Protein AF-A0A3E4VB28-F1 (afdb_monomer_lite)

pLDDT: mean 82.35, std 15.46, range [29.16, 97.69]

InterPro domains:
  IPR002052 DNA methylase, N-6 adenine-specific, conserved site [PS00092] (55-61)
  IPR027417 P-loop containing nucleoside triphosphate hydrolase [SSF52540] (322-410)
  IPR029063 S-adenosyl-L-methionine-dependent methyltransferase superfamily [G3DSA:3.40.50.150] (6-257)
  IPR029063 S-adenosyl-L-methionine-dependent methyltransferase superfamily [SSF53335] (7-196)

Foldseek 3Di:
DDPDDPCVPDPDLLLAAEEDQDPVVQVVCCVVRVNHRYDYDDLVPDDDPAADLEAEDAFDADDFDDPPVDTDGSQLVVVVSNLVRHQAQGKYKYKYALPVVQDCPVCVVSLVVCLVFWAWQAKAWDAQCPCVVVVRRGGIIMITMITTHDPQFDHHGDDSDHDYDDDPVCSCVPGVVVSVVSCVVCVVVSVVVRVVVVVVVVVVVVLVVLLVVLLVLQCPQPQRVVCSVVLVVLVVCLVPDDDDPPDDPVRCVVPHDDSVNSSVVSVVSNVCSPQDADQDWDWDDDLFAIWTDHRHPPDDIGGPDGLVVCLVVVDDDPPCNVVSVVVVVLVVLQPDDLVPDDFDVVLLVLLVPDWDADPVPRDIDHDDPVLSSVLRSQLSHPDDFDDDFPPNCSVVSLVSSVVVCVVPPQFDDKDWDWDFDWDDDPNDTDRGDTRIDIDTDHDPPD

Sequence (446 aa):
MVKEIFFNYLPTESNIYGTEIDMKAVKIAQYLYPKANLQYGDIRQYSPVLSGDIVFGNPPFHLEWGTKEAPVSSQMYYCKKAYQVLKNGGLLVLLVSESFLSDDFSNKGDIEEINHMFNLIVQFSLPADAFKEYGVTSFRTKAMILQKKSQYVTERPYTTELEVLKRPQEIYQTYVLPVLQERRKNAANIYFECQNTDLEAKQKQVFQEKTVKLLFDIKRNRNIAHKAGLAEAILQKYLKQTKPEELSWQEWEKIKIQPEDVLRKLKGILSSANKTYRNEIRIVKTTYGFKEKDYRENGTDMNLGSINSFVLSKREVPGFEQFLKKKRREFALQETSFEKMKQDDKIAEYLENWHVTSQMTGEVKYLNAVQKKEVNKLLQKRYAALQFSMGTGKSLCTLAMAQYRMKYNPVRNISLSAQPWQSIIHGKKYWKTIRLIFTVFGRGRT

Radius of gyration: 41.0 Å; chains: 1; bounding box: 76×69×117 Å

Organism: Mediterraneibacter gnavus (NCBI:txid33038)

Structure (mmCIF, N/CA/C/O backbone):
data_AF-A0A3E4VB28-F1
#
_entry.id   AF-A0A3E4VB28-F1
#
loop_
_atom_site.group_PDB
_atom_site.id
_atom_site.type_symbol
_atom_site.label_atom_id
_atom_site.label_alt_id
_atom_site.label_comp_id
_atom_site.label_asym_id
_atom_site.label_entity_id
_atom_site.label_seq_id
_atom_site.pdbx_PDB_ins_code
_atom_site.Cartn_x
_atom_site.Cartn_y
_atom_site.Cartn_z
_atom_site.occupancy
_atom_site.B_iso_or_equiv
_atom_site.auth_seq_id
_atom_site.auth_comp_id
_atom_site.auth_asym_id
_atom_site.auth_atom_id
_atom_site.pdbx_PDB_model_num
ATOM 1 N N . MET A 1 1 ? 16.477 -8.307 -53.444 1.00 29.16 1 MET A N 1
ATOM 2 C CA . MET A 1 1 ? 17.729 -8.593 -52.714 1.00 29.16 1 MET A CA 1
ATOM 3 C C . MET A 1 1 ? 17.462 -8.235 -51.262 1.00 29.16 1 MET A C 1
ATOM 5 O O . MET A 1 1 ? 17.161 -7.080 -50.993 1.00 29.16 1 MET A O 1
ATOM 9 N N . VAL A 1 2 ? 17.360 -9.238 -50.389 1.00 34.41 2 VAL A N 1
ATOM 10 C CA . VAL A 1 2 ? 16.896 -9.097 -48.998 1.00 34.41 2 VAL A CA 1
ATOM 11 C C . VAL A 1 2 ? 17.967 -8.329 -48.220 1.00 34.41 2 VAL A C 1
ATOM 13 O O . VAL A 1 2 ? 18.994 -8.905 -47.879 1.00 34.41 2 VAL A O 1
ATOM 16 N N . LYS A 1 3 ? 17.780 -7.016 -48.032 1.00 35.72 3 LYS A N 1
ATOM 17 C CA . LYS A 1 3 ? 18.715 -6.189 -47.261 1.00 35.72 3 LYS A CA 1
ATOM 18 C C . LYS A 1 3 ? 18.536 -6.484 -45.771 1.00 35.72 3 LYS A C 1
ATOM 20 O O . LYS A 1 3 ? 17.456 -6.314 -45.217 1.00 35.72 3 LYS A O 1
ATOM 25 N N . GLU A 1 4 ? 19.621 -7.003 -45.213 1.00 39.84 4 GLU A N 1
ATOM 26 C CA . GLU A 1 4 ? 19.981 -7.252 -43.818 1.00 39.84 4 GLU A CA 1
ATOM 27 C C . GLU A 1 4 ? 19.095 -6.557 -42.772 1.00 39.84 4 GLU A C 1
ATOM 29 O O . GLU A 1 4 ? 19.242 -5.375 -42.472 1.00 39.84 4 GLU A O 1
ATOM 34 N N . ILE A 1 5 ? 18.194 -7.332 -42.166 1.00 56.22 5 ILE A N 1
ATOM 35 C CA . ILE A 1 5 ? 17.479 -6.933 -40.953 1.00 56.22 5 ILE A CA 1
ATOM 36 C C . ILE A 1 5 ? 18.345 -7.346 -39.759 1.00 56.22 5 ILE A C 1
ATOM 38 O O . ILE A 1 5 ? 18.915 -8.438 -39.742 1.00 56.22 5 ILE A O 1
ATOM 42 N N . PHE A 1 6 ? 18.415 -6.483 -38.743 1.00 60.97 6 PHE A N 1
ATOM 43 C CA . PHE A 1 6 ? 19.141 -6.678 -37.479 1.00 60.97 6 PHE A CA 1
ATOM 44 C C . PHE A 1 6 ? 18.998 -8.093 -36.869 1.00 60.97 6 PHE A C 1
ATOM 46 O O . PHE A 1 6 ? 19.943 -8.636 -36.298 1.00 60.97 6 PHE A O 1
ATOM 53 N N . PHE A 1 7 ? 17.837 -8.727 -37.050 1.00 70.75 7 PHE A N 1
ATOM 54 C CA . PHE A 1 7 ? 17.533 -10.080 -36.585 1.00 70.75 7 PHE A CA 1
ATOM 55 C C . PHE A 1 7 ? 18.452 -11.177 -37.148 1.00 70.75 7 PHE A C 1
ATOM 57 O O . PHE A 1 7 ? 18.636 -12.189 -36.477 1.00 70.75 7 PHE A O 1
ATOM 64 N N . ASN A 1 8 ? 19.100 -10.966 -38.301 1.00 69.81 8 ASN A N 1
ATOM 65 C CA . ASN A 1 8 ? 20.073 -11.911 -38.871 1.00 69.81 8 ASN A CA 1
ATOM 66 C C . ASN A 1 8 ? 21.309 -12.130 -37.989 1.00 69.81 8 ASN A C 1
ATOM 68 O O . ASN A 1 8 ? 21.985 -13.146 -38.119 1.00 69.81 8 ASN A O 1
ATOM 72 N N . TYR A 1 9 ? 21.610 -11.183 -37.101 1.00 74.31 9 TYR A N 1
ATOM 73 C CA . TYR A 1 9 ? 22.778 -11.238 -36.223 1.00 74.31 9 TYR A CA 1
ATOM 74 C C . TYR A 1 9 ? 22.435 -11.731 -34.812 1.00 74.31 9 TYR A C 1
ATOM 76 O O . TYR A 1 9 ? 23.313 -11.789 -33.949 1.00 74.31 9 TYR A O 1
ATOM 84 N N . LEU A 1 10 ? 21.171 -12.091 -34.553 1.00 76.50 10 LEU A N 1
ATOM 85 C CA . LEU A 1 10 ? 20.743 -12.616 -33.261 1.00 76.50 10 LEU A CA 1
ATOM 86 C C . LEU A 1 10 ? 20.887 -14.148 -33.220 1.00 76.50 10 LEU A C 1
ATOM 88 O O . LEU A 1 10 ? 20.445 -14.839 -34.134 1.00 76.50 10 LEU A O 1
ATOM 92 N N . PRO A 1 11 ? 21.468 -14.713 -32.145 1.00 72.31 11 PRO A N 1
ATOM 93 C CA . PRO A 1 11 ? 21.868 -16.121 -32.104 1.00 72.31 11 PRO A CA 1
ATOM 94 C C . PRO A 1 11 ? 20.697 -17.105 -32.012 1.00 72.31 11 PRO A C 1
ATOM 96 O O . PRO A 1 11 ? 20.865 -18.293 -32.276 1.00 72.31 11 PRO A O 1
ATOM 99 N N . THR A 1 12 ? 19.518 -16.668 -31.564 1.00 85.44 12 THR A N 1
ATOM 100 C CA . THR A 1 12 ? 18.360 -17.552 -31.384 1.00 85.44 12 THR A CA 1
ATOM 101 C C . THR A 1 12 ? 17.071 -16.802 -31.670 1.00 85.44 12 THR A C 1
ATOM 103 O O . THR A 1 12 ? 16.655 -15.944 -30.895 1.00 85.44 12 THR A O 1
ATOM 106 N N . GLU A 1 13 ? 16.421 -17.173 -32.767 1.00 85.38 13 GLU A N 1
ATOM 107 C CA . GLU A 1 13 ? 15.218 -16.516 -33.277 1.00 85.38 13 GLU A CA 1
ATOM 108 C C . GLU A 1 13 ? 14.036 -16.556 -32.292 1.00 85.38 13 GLU A C 1
ATOM 110 O O . GLU A 1 13 ? 13.348 -15.558 -32.104 1.00 85.38 13 GLU A O 1
ATOM 115 N N . SER A 1 14 ? 13.847 -17.671 -31.575 1.00 87.06 14 SER A N 1
ATOM 116 C CA . SER A 1 14 ? 12.761 -17.825 -30.592 1.00 87.06 14 SER A CA 1
ATOM 117 C C . SER A 1 14 ? 12.888 -16.924 -29.361 1.00 87.06 14 SER A C 1
ATOM 119 O O . SER A 1 14 ? 11.927 -16.764 -28.612 1.00 87.06 14 SER A O 1
ATOM 121 N N . ASN A 1 15 ? 14.068 -16.339 -29.140 1.00 86.00 15 ASN A N 1
ATOM 122 C CA . ASN A 1 15 ? 14.327 -15.414 -28.036 1.00 86.00 15 ASN A CA 1
ATOM 123 C C . ASN A 1 15 ? 14.146 -13.948 -28.455 1.00 86.00 15 ASN A C 1
ATOM 125 O O . ASN A 1 15 ? 14.436 -13.044 -27.672 1.00 86.00 15 ASN A O 1
ATOM 129 N N . ILE A 1 16 ? 13.683 -13.706 -29.683 1.00 88.00 16 ILE A N 1
ATOM 130 C CA . ILE A 1 16 ? 13.407 -12.374 -30.207 1.00 88.00 16 ILE A CA 1
ATOM 131 C C . ILE A 1 16 ? 11.970 -11.997 -29.853 1.00 88.00 16 ILE A C 1
ATOM 133 O O . ILE A 1 16 ? 11.038 -12.773 -30.069 1.00 88.00 16 ILE A O 1
ATOM 137 N N . TYR A 1 17 ? 11.808 -10.788 -29.323 1.00 89.00 17 TYR A N 1
ATOM 138 C CA . TYR A 1 17 ? 10.529 -10.177 -28.985 1.00 89.00 17 TYR A CA 1
ATOM 139 C C . TYR A 1 17 ? 10.503 -8.770 -29.573 1.00 89.00 17 TYR A C 1
ATOM 141 O O . TYR A 1 17 ? 11.482 -8.034 -29.440 1.00 89.00 17 TYR A O 1
ATOM 149 N N . GLY A 1 18 ? 9.399 -8.380 -30.203 1.00 88.00 18 GLY A N 1
ATOM 150 C CA . GLY A 1 18 ? 9.303 -7.068 -30.836 1.00 88.00 18 GLY A CA 1
ATOM 151 C C . GLY A 1 18 ? 7.872 -6.621 -31.091 1.00 88.00 18 GLY A C 1
ATOM 152 O O . GLY A 1 18 ? 6.955 -7.436 -31.182 1.00 88.00 18 GLY A O 1
ATOM 153 N N . THR A 1 19 ? 7.704 -5.308 -31.225 1.00 88.12 19 THR A N 1
ATOM 154 C CA . THR A 1 19 ? 6.444 -4.661 -31.599 1.00 88.12 19 THR A CA 1
ATOM 155 C C . THR A 1 19 ? 6.701 -3.666 -32.716 1.00 88.12 19 THR A C 1
ATOM 157 O O . THR A 1 19 ? 7.738 -3.004 -32.712 1.00 88.12 19 THR A O 1
ATOM 160 N N . GLU A 1 20 ? 5.767 -3.554 -33.652 1.00 87.25 20 GLU A N 1
ATOM 161 C CA . GLU A 1 20 ? 5.823 -2.586 -34.747 1.00 87.25 20 GLU A CA 1
ATOM 162 C C . GLU A 1 20 ? 4.402 -2.096 -35.071 1.00 87.25 20 GLU A C 1
ATOM 164 O O . GLU A 1 20 ? 3.430 -2.858 -34.994 1.00 87.25 20 GLU A O 1
ATOM 169 N N . ILE A 1 21 ? 4.278 -0.801 -35.375 1.00 85.31 21 ILE A N 1
ATOM 170 C CA . ILE A 1 21 ? 3.005 -0.131 -35.653 1.00 85.31 21 ILE A CA 1
ATOM 171 C C . ILE A 1 21 ? 2.603 -0.258 -37.126 1.00 85.31 21 ILE A C 1
ATOM 173 O O . ILE A 1 21 ? 1.417 -0.179 -37.438 1.00 85.31 21 ILE A O 1
ATOM 177 N N . ASP A 1 22 ? 3.550 -0.487 -38.043 1.00 85.69 22 ASP A N 1
ATOM 178 C CA . ASP A 1 22 ? 3.232 -0.820 -39.433 1.00 85.69 22 ASP A CA 1
ATOM 179 C C . ASP A 1 22 ? 2.938 -2.319 -39.594 1.00 85.69 22 ASP A C 1
ATOM 181 O O . ASP A 1 22 ? 3.821 -3.180 -39.573 1.00 85.69 22 ASP A O 1
ATOM 185 N N . MET A 1 23 ? 1.667 -2.642 -39.846 1.00 87.19 23 MET A N 1
ATOM 186 C CA . MET A 1 23 ? 1.214 -4.011 -40.089 1.00 87.19 23 MET A CA 1
ATOM 187 C C . MET A 1 23 ? 1.945 -4.692 -41.260 1.00 87.19 23 MET A C 1
ATOM 189 O O . MET A 1 23 ? 2.127 -5.911 -41.231 1.00 87.19 23 MET A O 1
ATOM 193 N N . LYS A 1 24 ? 2.355 -3.955 -42.303 1.00 88.06 24 LYS A N 1
ATOM 194 C CA . LYS A 1 24 ? 3.098 -4.543 -43.429 1.00 88.06 24 LYS A CA 1
ATOM 195 C C . LYS A 1 24 ? 4.487 -4.980 -42.983 1.00 88.06 24 LYS A C 1
ATOM 197 O O . LYS A 1 24 ? 4.875 -6.113 -43.268 1.00 88.06 24 LYS A O 1
ATOM 202 N N . ALA A 1 25 ? 5.188 -4.122 -42.245 1.00 86.69 25 ALA A N 1
ATOM 203 C CA . ALA A 1 25 ? 6.490 -4.439 -41.672 1.00 86.69 25 ALA A CA 1
ATOM 204 C C . ALA A 1 25 ? 6.407 -5.649 -40.726 1.00 86.69 25 ALA A C 1
ATOM 206 O O . ALA A 1 25 ? 7.210 -6.571 -40.860 1.00 86.69 25 ALA A O 1
ATOM 207 N N . VAL A 1 26 ? 5.381 -5.716 -39.864 1.00 87.56 26 VAL A N 1
ATOM 208 C CA . VAL A 1 26 ? 5.137 -6.875 -38.982 1.00 87.56 26 VAL A CA 1
ATOM 209 C C . VAL A 1 26 ? 4.972 -8.164 -39.785 1.00 87.56 26 VAL A C 1
ATOM 211 O O . VAL A 1 26 ? 5.632 -9.155 -39.484 1.00 87.56 26 VAL A O 1
ATOM 214 N N . LYS A 1 27 ? 4.129 -8.165 -40.826 1.00 88.44 27 LYS A N 1
ATOM 215 C CA . LYS A 1 27 ? 3.889 -9.361 -41.652 1.00 88.44 27 LYS A CA 1
ATOM 216 C C . LYS A 1 27 ? 5.145 -9.823 -42.387 1.00 88.44 27 LYS A C 1
ATOM 218 O O . LYS A 1 27 ? 5.403 -11.020 -42.450 1.00 88.44 27 LYS A O 1
ATOM 223 N N . ILE A 1 28 ? 5.929 -8.887 -42.924 1.00 89.69 28 ILE A N 1
ATOM 224 C CA . ILE A 1 28 ? 7.208 -9.197 -43.577 1.00 89.69 28 ILE A CA 1
ATOM 225 C C . ILE A 1 28 ? 8.183 -9.791 -42.556 1.00 89.69 28 ILE A C 1
ATOM 227 O O . ILE A 1 28 ? 8.800 -10.817 -42.826 1.00 89.69 28 ILE A O 1
ATOM 231 N N . ALA A 1 29 ? 8.292 -9.191 -41.371 1.00 86.88 29 ALA A N 1
ATOM 232 C CA . ALA A 1 29 ? 9.187 -9.670 -40.328 1.00 86.88 29 ALA A CA 1
ATOM 233 C C . ALA A 1 29 ? 8.769 -11.050 -39.791 1.00 86.88 29 ALA A C 1
ATOM 235 O O . ALA A 1 29 ? 9.625 -11.909 -39.634 1.00 86.88 29 ALA A O 1
ATOM 236 N N . GLN A 1 30 ? 7.473 -11.307 -39.590 1.00 89.50 30 GLN A N 1
ATOM 237 C CA . GLN A 1 30 ? 6.954 -12.629 -39.208 1.00 89.50 30 GLN A CA 1
ATOM 238 C C . GLN A 1 30 ? 7.178 -13.684 -40.299 1.00 89.50 30 GLN A C 1
ATOM 240 O O . GLN A 1 30 ? 7.395 -14.849 -39.988 1.00 89.50 30 GLN A O 1
ATOM 245 N N . TYR A 1 31 ? 7.139 -13.293 -41.576 1.00 89.81 31 TYR A N 1
ATOM 246 C CA . TYR A 1 31 ? 7.454 -14.198 -42.681 1.00 89.81 31 TYR A CA 1
ATOM 247 C C . TYR A 1 31 ? 8.948 -14.553 -42.728 1.00 89.81 31 TYR A C 1
ATOM 249 O O . TYR A 1 31 ? 9.297 -15.710 -42.943 1.00 89.81 31 TYR A O 1
ATOM 257 N N . LEU A 1 32 ? 9.828 -13.567 -42.520 1.00 88.19 32 LEU A N 1
ATOM 258 C CA . LEU A 1 32 ? 11.282 -13.767 -42.519 1.00 88.19 32 LEU A CA 1
ATOM 259 C C . LEU A 1 32 ? 11.784 -14.472 -41.248 1.00 88.19 32 LEU A C 1
ATOM 261 O O . LEU A 1 32 ? 12.752 -15.225 -41.323 1.00 88.19 32 LEU A O 1
ATOM 265 N N . TYR A 1 33 ? 11.120 -14.243 -40.112 1.00 89.25 33 TYR A N 1
ATOM 266 C CA . TYR A 1 33 ? 11.480 -14.766 -38.793 1.00 89.25 33 TYR A CA 1
ATOM 267 C C . TYR A 1 33 ? 10.254 -15.404 -38.108 1.00 89.25 33 TYR A C 1
ATOM 269 O O . TYR A 1 33 ? 9.705 -14.842 -37.153 1.00 89.25 33 TYR A O 1
ATOM 277 N N . PRO A 1 34 ? 9.790 -16.573 -38.588 1.00 88.75 34 PRO A N 1
ATOM 278 C CA . PRO A 1 34 ? 8.562 -17.216 -38.114 1.00 88.75 34 PRO A CA 1
ATOM 279 C C . PRO A 1 34 ? 8.596 -17.686 -36.653 1.00 88.75 34 PRO A C 1
ATOM 281 O O . PRO A 1 34 ? 7.542 -17.927 -36.068 1.00 88.75 34 PRO A O 1
ATOM 284 N N . LYS A 1 35 ? 9.777 -17.849 -36.048 1.00 89.06 35 LYS A N 1
ATOM 285 C CA . LYS A 1 35 ? 9.938 -18.225 -34.634 1.00 89.06 35 LYS A CA 1
ATOM 286 C C . LYS A 1 35 ? 10.041 -17.011 -33.710 1.00 89.06 35 LYS A C 1
ATOM 288 O O . LYS A 1 35 ? 9.990 -17.195 -32.496 1.00 89.06 35 LYS A O 1
ATOM 293 N N . ALA A 1 36 ? 10.205 -15.801 -34.247 1.00 88.62 36 ALA A N 1
ATOM 294 C CA . ALA A 1 36 ? 10.287 -14.584 -33.449 1.00 88.62 36 ALA A CA 1
ATOM 295 C C . ALA A 1 36 ? 8.905 -14.173 -32.912 1.00 88.62 36 ALA A C 1
ATOM 297 O O . ALA A 1 36 ? 7.889 -14.236 -33.604 1.00 88.62 36 ALA A O 1
ATOM 298 N N . ASN A 1 37 ? 8.867 -13.684 -31.672 1.00 88.75 37 ASN A N 1
ATOM 299 C CA . ASN A 1 37 ? 7.641 -13.243 -31.006 1.00 88.75 37 ASN A CA 1
ATOM 300 C C . ASN A 1 37 ? 7.336 -11.784 -31.375 1.00 88.75 37 ASN A C 1
ATOM 302 O O . ASN A 1 37 ? 7.531 -10.866 -30.574 1.00 88.75 37 ASN A O 1
ATOM 306 N N . LEU A 1 38 ? 6.902 -11.568 -32.616 1.00 88.81 38 LEU A N 1
ATOM 307 C CA . LEU A 1 38 ? 6.609 -10.241 -33.158 1.00 88.81 38 LEU A CA 1
ATOM 308 C C . LEU A 1 38 ? 5.113 -9.940 -33.092 1.00 88.81 38 LEU A C 1
ATOM 310 O O . LEU A 1 38 ? 4.293 -10.745 -33.537 1.00 88.81 38 LEU A O 1
ATOM 314 N N . GLN A 1 39 ? 4.761 -8.770 -32.568 1.00 88.25 39 GLN A N 1
ATOM 315 C CA . GLN A 1 39 ? 3.378 -8.337 -32.394 1.00 88.25 39 GLN A CA 1
ATOM 316 C C . GLN A 1 39 ? 3.115 -7.036 -33.156 1.00 88.25 39 GLN A C 1
ATOM 318 O O . GLN A 1 39 ? 3.954 -6.140 -33.205 1.00 88.25 39 GLN A O 1
ATOM 323 N N . TYR A 1 40 ? 1.926 -6.932 -33.745 1.00 89.19 40 TYR A N 1
ATOM 324 C CA . TYR A 1 40 ? 1.417 -5.655 -34.228 1.00 89.19 40 TYR A CA 1
ATOM 325 C C . TYR A 1 40 ? 0.887 -4.858 -33.040 1.00 89.19 40 TYR A C 1
ATOM 327 O O . TYR A 1 40 ? 0.035 -5.355 -32.300 1.00 89.19 40 TYR A O 1
ATOM 335 N N . GLY A 1 41 ? 1.369 -3.632 -32.864 1.00 84.81 41 GLY A N 1
ATOM 336 C CA . GLY A 1 41 ? 0.904 -2.799 -31.768 1.00 84.81 41 GLY A CA 1
ATOM 337 C C . GLY A 1 41 ? 1.771 -1.585 -31.489 1.00 84.81 41 GLY A C 1
ATOM 338 O O . GLY A 1 41 ? 2.922 -1.474 -31.912 1.00 84.81 41 GLY A O 1
ATOM 339 N N . ASP A 1 42 ? 1.184 -0.667 -30.731 1.00 81.81 42 ASP A N 1
ATOM 340 C CA . ASP A 1 42 ? 1.852 0.533 -30.255 1.00 81.81 42 ASP A CA 1
ATOM 341 C C . ASP A 1 42 ? 2.786 0.201 -29.081 1.00 81.81 42 ASP A C 1
ATOM 343 O O . ASP A 1 42 ? 2.381 -0.432 -28.100 1.00 81.81 42 ASP A O 1
ATOM 347 N N . ILE A 1 43 ? 4.029 0.685 -29.141 1.00 82.50 43 ILE A N 1
ATOM 348 C CA . ILE A 1 43 ? 5.035 0.493 -28.088 1.00 82.50 43 ILE A CA 1
ATOM 349 C C . ILE A 1 43 ? 4.565 0.974 -26.705 1.00 82.50 43 ILE A C 1
ATOM 351 O O . ILE A 1 43 ? 4.990 0.431 -25.683 1.00 82.50 43 ILE A O 1
ATOM 355 N N . ARG A 1 44 ? 3.639 1.939 -26.645 1.00 79.56 44 ARG A N 1
ATOM 356 C CA . ARG A 1 44 ? 3.034 2.425 -25.396 1.00 79.56 44 ARG A CA 1
ATOM 357 C C . ARG A 1 44 ? 2.237 1.339 -24.674 1.00 79.56 44 ARG A C 1
ATOM 359 O O . ARG A 1 44 ? 2.190 1.325 -23.445 1.00 79.56 44 ARG A O 1
ATOM 366 N N . GLN A 1 45 ? 1.650 0.413 -25.427 1.00 78.56 45 GLN A N 1
ATOM 367 C CA . GLN A 1 45 ? 0.860 -0.712 -24.917 1.00 78.56 45 GLN A CA 1
ATOM 368 C C . GLN A 1 45 ? 1.666 -2.012 -24.846 1.00 78.56 45 GLN A C 1
ATOM 370 O O . GLN A 1 45 ? 1.213 -2.991 -24.255 1.00 78.56 45 GLN A O 1
ATOM 375 N N . TYR A 1 46 ? 2.870 -2.027 -25.417 1.00 80.31 46 TYR A N 1
ATOM 376 C CA . TYR A 1 46 ? 3.694 -3.221 -25.473 1.00 80.31 46 TYR A CA 1
ATOM 377 C C . TYR A 1 46 ? 4.162 -3.656 -24.082 1.00 80.31 46 TYR A C 1
ATOM 379 O O . TYR A 1 46 ? 4.754 -2.883 -23.327 1.00 80.31 46 TYR A O 1
ATOM 387 N N . SER A 1 47 ? 3.902 -4.910 -23.728 1.00 77.19 47 SER A N 1
ATOM 388 C CA . SER A 1 47 ? 4.329 -5.506 -22.464 1.00 77.19 47 SER A CA 1
ATOM 389 C C . SER A 1 47 ? 4.730 -6.955 -22.741 1.00 77.19 47 SER A C 1
ATOM 391 O O . SER A 1 47 ? 3.864 -7.829 -22.785 1.00 77.19 47 SER A O 1
ATOM 393 N N . PRO A 1 48 ? 6.022 -7.222 -23.005 1.00 75.56 48 PRO A N 1
ATOM 394 C CA . PRO A 1 48 ? 6.485 -8.580 -23.241 1.00 75.56 48 PRO A CA 1
ATOM 395 C C . PRO A 1 48 ? 6.343 -9.415 -21.964 1.00 75.56 48 PRO A C 1
ATOM 397 O O . PRO A 1 48 ? 6.480 -8.904 -20.854 1.00 75.56 48 PRO A O 1
ATOM 400 N N . VAL A 1 49 ? 6.092 -10.716 -22.132 1.00 68.19 49 VAL A N 1
ATOM 401 C CA . VAL A 1 49 ? 5.937 -11.670 -21.016 1.00 68.19 49 VAL A CA 1
ATOM 402 C C . VAL A 1 49 ? 7.247 -11.857 -20.246 1.00 68.19 49 VAL A C 1
ATOM 404 O O . VAL A 1 49 ? 7.231 -12.144 -19.052 1.00 68.19 49 VAL A O 1
ATOM 407 N N . LEU A 1 50 ? 8.384 -11.695 -20.927 1.00 72.69 50 LEU A N 1
ATOM 408 C CA . LEU A 1 50 ? 9.717 -11.870 -20.365 1.00 72.69 50 LEU A CA 1
ATOM 409 C C . LEU A 1 50 ? 10.516 -10.574 -20.470 1.00 72.69 50 LEU A C 1
ATOM 411 O O . LEU A 1 50 ? 10.518 -9.918 -21.514 1.00 72.69 50 LEU A O 1
ATOM 415 N N . SER A 1 51 ? 11.258 -10.259 -19.411 1.00 83.19 51 SER A N 1
ATOM 416 C CA . SER A 1 51 ? 12.242 -9.181 -19.444 1.00 83.19 51 SER A CA 1
ATOM 417 C C . SER A 1 51 ? 13.462 -9.585 -20.273 1.00 83.19 51 SER A C 1
ATOM 419 O O . SER A 1 51 ? 13.980 -10.698 -20.145 1.00 83.19 51 SER A O 1
ATOM 421 N N . GLY A 1 52 ? 13.945 -8.669 -21.107 1.00 86.62 52 GLY A N 1
ATOM 422 C CA . GLY A 1 52 ? 15.076 -8.877 -22.005 1.00 86.62 52 GLY A CA 1
ATOM 423 C C . GLY A 1 52 ? 16.434 -8.685 -21.329 1.00 86.62 52 GLY A C 1
ATOM 424 O O . GLY A 1 52 ? 16.586 -7.920 -20.375 1.00 86.62 52 GLY A O 1
ATOM 425 N N . ASP A 1 53 ? 17.446 -9.374 -21.854 1.00 89.19 53 ASP A N 1
ATOM 426 C CA . ASP A 1 53 ? 18.856 -9.140 -21.517 1.00 89.19 53 ASP A CA 1
ATOM 427 C C . ASP A 1 53 ? 19.446 -7.954 -22.287 1.00 89.19 53 ASP A C 1
ATOM 429 O O . ASP A 1 53 ? 20.333 -7.264 -21.778 1.00 89.19 53 ASP A O 1
ATOM 433 N N . ILE A 1 54 ? 18.952 -7.738 -23.509 1.00 91.56 54 ILE A N 1
ATOM 434 C CA . ILE A 1 54 ? 19.340 -6.644 -24.390 1.00 91.56 54 ILE A CA 1
ATOM 435 C C . ILE A 1 54 ? 18.084 -6.113 -25.087 1.00 91.56 54 ILE A C 1
ATOM 437 O O . ILE A 1 54 ? 17.238 -6.898 -25.516 1.00 91.56 54 ILE A O 1
ATOM 441 N N . VAL A 1 55 ? 17.974 -4.794 -25.211 1.00 92.50 55 VAL A N 1
ATOM 442 C CA . VAL A 1 55 ? 16.962 -4.104 -26.018 1.00 92.50 55 VAL A CA 1
ATOM 443 C C . VAL A 1 55 ? 17.674 -3.299 -27.094 1.00 92.50 55 VAL A C 1
ATOM 445 O O . VAL A 1 55 ? 18.609 -2.560 -26.796 1.00 92.50 55 VAL A O 1
ATOM 448 N N . PHE A 1 56 ? 17.214 -3.434 -28.335 1.00 90.50 56 PHE A N 1
ATOM 449 C CA . PHE A 1 56 ? 17.699 -2.673 -29.483 1.00 90.50 56 PHE A CA 1
ATOM 450 C C . PHE A 1 56 ? 16.588 -1.768 -29.992 1.00 90.50 56 PHE A C 1
ATOM 452 O O . PHE A 1 56 ? 15.475 -2.241 -30.223 1.00 90.50 56 PHE A O 1
ATOM 459 N N . GLY A 1 57 ? 16.896 -0.489 -30.191 1.00 88.12 57 GLY A N 1
ATOM 460 C CA . GLY A 1 57 ? 15.924 0.496 -30.642 1.00 88.12 57 GLY A CA 1
ATOM 461 C C . GLY A 1 57 ? 16.482 1.469 -31.665 1.00 88.12 57 GLY A C 1
ATOM 462 O O . GLY A 1 57 ? 17.575 2.005 -31.505 1.00 88.12 57 GLY A O 1
ATOM 463 N N . ASN A 1 58 ? 15.676 1.743 -32.685 1.00 87.38 58 ASN A N 1
ATOM 464 C CA . ASN A 1 58 ? 15.805 2.906 -33.554 1.00 87.38 58 ASN A CA 1
ATOM 465 C C . ASN A 1 58 ? 14.506 3.721 -33.420 1.00 87.38 58 ASN A C 1
ATOM 467 O O . ASN A 1 58 ? 13.616 3.583 -34.262 1.00 87.38 58 ASN A O 1
ATOM 471 N N . PRO A 1 59 ? 14.303 4.427 -32.289 1.00 84.81 59 PRO A N 1
ATOM 472 C CA . PRO A 1 59 ? 13.072 5.166 -32.046 1.00 84.81 59 PRO A CA 1
ATOM 473 C C . PRO A 1 59 ? 12.826 6.214 -33.142 1.00 84.81 59 PRO A C 1
ATOM 475 O O . PRO A 1 59 ? 13.777 6.813 -33.645 1.00 84.81 59 PRO A O 1
ATOM 478 N N . PRO A 1 60 ? 11.557 6.484 -33.490 1.00 78.00 60 PRO A N 1
ATOM 479 C CA . PRO A 1 60 ? 11.231 7.493 -34.489 1.00 78.00 60 PRO A CA 1
ATOM 480 C C . PRO A 1 60 ? 11.739 8.871 -34.049 1.00 78.00 60 PRO A C 1
ATOM 482 O O . PRO A 1 60 ? 11.592 9.246 -32.885 1.00 78.00 60 PRO A O 1
ATOM 485 N N . PHE A 1 61 ? 12.321 9.633 -34.976 1.00 75.12 61 PHE A N 1
ATOM 486 C CA . PHE A 1 61 ? 12.870 10.961 -34.695 1.00 75.12 61 PHE A CA 1
ATOM 487 C C . PHE A 1 61 ? 11.772 12.036 -34.630 1.00 75.12 61 PHE A C 1
ATOM 489 O O . PHE A 1 61 ? 10.803 11.979 -35.383 1.00 75.12 61 PHE A O 1
ATOM 496 N N . HIS A 1 62 ? 11.973 13.052 -33.785 1.00 67.19 62 HIS A N 1
ATOM 497 C CA . HIS A 1 62 ? 11.162 14.283 -33.716 1.00 67.19 62 HIS A CA 1
ATOM 498 C C . HIS A 1 62 ? 9.665 14.092 -33.411 1.00 67.19 62 HIS A C 1
ATOM 500 O O . HIS A 1 62 ? 8.843 14.912 -33.818 1.00 67.19 62 HIS A O 1
ATOM 506 N N . LEU A 1 63 ? 9.293 13.035 -32.685 1.00 71.25 63 LEU A N 1
ATOM 507 C CA . LEU A 1 63 ? 7.939 12.900 -32.152 1.00 71.25 63 LEU A CA 1
ATOM 508 C C . LEU A 1 63 ? 7.933 13.279 -30.669 1.00 71.25 63 LEU A C 1
ATOM 510 O O . LEU A 1 63 ? 8.775 12.817 -29.904 1.00 71.25 63 LEU A O 1
ATOM 514 N N . GLU A 1 64 ? 6.965 14.089 -30.251 1.00 70.50 64 GLU A N 1
ATOM 515 C CA . GLU A 1 64 ? 6.709 14.364 -28.836 1.00 70.50 64 GLU A CA 1
ATOM 516 C C . GLU A 1 64 ? 5.568 13.476 -28.343 1.00 70.50 64 GLU A C 1
ATOM 518 O O . GLU A 1 64 ? 4.438 13.521 -28.831 1.00 70.50 64 GLU A O 1
ATOM 523 N N . TRP A 1 65 ? 5.882 12.614 -27.387 1.00 65.69 65 TRP A N 1
ATOM 524 C CA . TRP A 1 65 ? 4.969 11.696 -26.729 1.00 65.69 65 TRP A CA 1
ATOM 525 C C . TRP A 1 65 ? 4.749 12.188 -25.298 1.00 65.69 65 TRP A C 1
ATOM 527 O O . TRP A 1 65 ? 5.602 12.047 -24.439 1.00 65.69 65 TRP A O 1
ATOM 537 N N . GLY A 1 66 ? 3.603 12.795 -25.008 1.00 58.91 66 GLY A N 1
ATOM 538 C CA . GLY A 1 66 ? 3.325 13.358 -23.685 1.00 58.91 66 GLY A CA 1
ATOM 539 C C . GLY A 1 66 ? 2.016 14.136 -23.662 1.00 58.91 66 GLY A C 1
ATOM 540 O O . GLY A 1 66 ? 1.275 14.149 -24.647 1.00 58.91 66 GLY A O 1
ATOM 541 N N . THR A 1 67 ? 1.703 14.770 -22.535 1.00 51.47 67 THR A N 1
ATOM 542 C CA . THR A 1 67 ? 0.630 15.776 -22.488 1.00 51.47 67 THR A CA 1
ATOM 543 C C . THR A 1 67 ? 1.183 17.119 -22.966 1.00 51.47 67 THR A C 1
ATOM 545 O O . THR A 1 67 ? 2.393 17.329 -22.942 1.00 51.47 67 THR A O 1
ATOM 548 N N . LYS A 1 68 ? 0.316 18.068 -23.352 1.00 54.09 68 LYS A N 1
ATOM 549 C CA . LYS A 1 68 ? 0.750 19.440 -23.701 1.00 54.09 68 LYS A CA 1
ATOM 550 C C . LYS A 1 68 ? 1.541 20.135 -22.578 1.00 54.09 68 LYS A C 1
ATOM 552 O O . LYS A 1 68 ? 2.255 21.091 -22.842 1.00 54.09 68 LYS A O 1
ATOM 557 N N . GLU A 1 69 ? 1.388 19.663 -21.343 1.00 50.41 69 GLU A N 1
ATOM 558 C CA . GLU A 1 69 ? 2.009 20.207 -20.131 1.00 50.41 69 GLU A CA 1
ATOM 559 C C . GLU A 1 69 ? 3.343 19.521 -19.779 1.00 50.41 69 GLU A C 1
ATOM 561 O O . GLU A 1 69 ? 4.130 20.079 -19.022 1.00 50.41 69 GLU A O 1
ATOM 566 N N . ALA A 1 70 ? 3.606 18.325 -20.321 1.00 58.53 70 ALA A N 1
ATOM 567 C CA . ALA A 1 70 ? 4.837 17.561 -20.109 1.00 58.53 70 ALA A CA 1
ATOM 568 C C . ALA A 1 70 ? 5.164 16.720 -21.362 1.00 58.53 70 ALA A C 1
ATOM 570 O O . ALA A 1 70 ? 4.942 15.500 -21.370 1.00 58.53 70 ALA A O 1
ATOM 571 N N . PRO A 1 71 ? 5.632 17.358 -22.451 1.00 70.75 71 PRO A N 1
ATOM 572 C CA . PRO A 1 71 ? 6.069 16.641 -23.640 1.00 70.75 71 PRO A CA 1
ATOM 573 C C . PRO A 1 71 ? 7.312 15.805 -23.309 1.00 70.75 71 PRO A C 1
ATOM 575 O O . PRO A 1 71 ? 8.245 16.289 -22.675 1.00 70.75 71 PRO A O 1
ATOM 578 N N . VAL A 1 72 ? 7.331 14.539 -23.731 1.00 78.38 72 VAL A N 1
ATOM 579 C CA . VAL A 1 72 ? 8.521 13.679 -23.647 1.00 78.38 72 VAL A CA 1
ATOM 580 C C . VAL A 1 72 ? 8.922 13.318 -25.066 1.00 78.38 72 VAL A C 1
ATOM 582 O O . VAL A 1 72 ? 8.085 12.897 -25.856 1.00 78.38 72 VAL A O 1
ATOM 585 N N . SER A 1 73 ? 10.194 13.467 -25.424 1.00 86.00 73 SER A N 1
ATOM 586 C CA . SER A 1 73 ? 10.653 13.042 -26.749 1.00 86.00 73 SER A CA 1
ATOM 587 C C . SER A 1 73 ? 10.440 11.532 -26.937 1.00 86.00 73 SER A C 1
ATOM 589 O O . SER A 1 73 ? 10.568 10.746 -25.994 1.00 86.00 73 SER A O 1
ATOM 591 N N . SER A 1 74 ? 10.113 11.091 -28.149 1.00 84.75 74 SER A N 1
ATOM 592 C CA . SER A 1 74 ? 9.933 9.670 -28.475 1.00 84.75 74 SER A CA 1
ATOM 593 C C . SER A 1 74 ? 11.161 8.834 -28.119 1.00 84.75 74 SER A C 1
ATOM 595 O O . SER A 1 74 ? 11.023 7.699 -27.663 1.00 84.75 74 SER A O 1
ATOM 597 N N . GLN A 1 75 ? 12.360 9.404 -28.262 1.00 89.44 75 GLN A N 1
ATOM 598 C CA . GLN A 1 75 ? 13.617 8.776 -27.869 1.00 89.44 75 GLN A CA 1
ATOM 599 C C . GLN A 1 75 ? 13.695 8.585 -26.347 1.00 89.44 75 GLN A C 1
ATOM 601 O O . GLN A 1 75 ? 13.991 7.483 -25.886 1.00 89.44 75 GLN A O 1
ATOM 606 N N . MET A 1 76 ? 13.354 9.609 -25.554 1.00 90.62 76 MET A N 1
ATOM 607 C CA . MET A 1 76 ? 13.330 9.493 -24.093 1.00 90.62 76 MET A CA 1
ATOM 608 C C . MET A 1 76 ? 12.244 8.523 -23.615 1.00 90.62 76 MET A C 1
ATOM 610 O O . MET A 1 76 ? 12.479 7.696 -22.732 1.00 90.62 76 MET A O 1
ATOM 614 N N . TYR A 1 77 ? 11.058 8.557 -24.228 1.00 89.56 77 TYR A N 1
ATOM 615 C CA . TYR A 1 77 ? 10.007 7.588 -23.931 1.00 89.56 77 TYR A CA 1
ATOM 616 C C . TYR A 1 77 ? 10.478 6.156 -24.203 1.00 89.56 77 TYR A C 1
ATOM 618 O O . TYR A 1 77 ? 10.228 5.256 -23.398 1.00 89.56 77 TYR A O 1
ATOM 626 N N . TYR A 1 78 ? 11.199 5.942 -25.305 1.00 90.69 78 TYR A N 1
ATOM 627 C CA . TYR A 1 78 ? 11.788 4.646 -25.613 1.00 90.69 78 TYR A CA 1
ATOM 628 C C . TYR A 1 78 ? 12.760 4.201 -24.511 1.00 90.69 78 TYR A C 1
ATOM 630 O O . TYR A 1 78 ? 12.677 3.054 -24.074 1.00 90.69 78 TYR A O 1
ATOM 638 N N . CYS A 1 79 ? 13.615 5.091 -23.990 1.00 93.00 79 CYS A N 1
ATOM 639 C CA . CYS A 1 79 ? 14.485 4.789 -22.845 1.00 93.00 79 CYS A CA 1
ATOM 640 C C . CYS A 1 79 ? 13.684 4.338 -21.613 1.00 93.00 79 CYS A C 1
ATOM 642 O O . CYS A 1 79 ? 14.000 3.305 -21.018 1.00 93.00 79 CYS A O 1
ATOM 644 N N . LYS A 1 80 ? 12.604 5.054 -21.263 1.00 91.31 80 LYS A N 1
ATOM 645 C CA . LYS A 1 80 ? 11.715 4.685 -20.143 1.00 91.31 80 LYS A CA 1
ATOM 646 C C . LYS A 1 80 ? 11.058 3.326 -20.369 1.00 91.31 80 LYS A C 1
ATOM 648 O O . LYS A 1 80 ? 10.975 2.506 -19.454 1.00 91.31 80 LYS A O 1
ATOM 653 N N . LYS A 1 81 ? 10.609 3.051 -21.595 1.00 89.62 81 LYS A N 1
ATOM 654 C CA . LYS A 1 81 ? 9.976 1.773 -21.926 1.00 89.62 81 LYS A CA 1
ATOM 655 C C . LYS A 1 81 ? 10.973 0.619 -21.897 1.00 89.62 81 LYS A C 1
ATOM 657 O O . LYS A 1 81 ? 10.678 -0.426 -21.322 1.00 89.62 81 LYS A O 1
ATOM 662 N N . ALA A 1 82 ? 12.167 0.825 -22.447 1.00 91.88 82 ALA A N 1
ATOM 663 C CA . ALA A 1 82 ? 13.268 -0.123 -22.380 1.00 91.88 82 ALA A CA 1
ATOM 664 C C . ALA A 1 82 ? 13.650 -0.437 -20.926 1.00 91.88 82 ALA A C 1
ATOM 666 O O . ALA A 1 82 ? 13.850 -1.601 -20.588 1.00 91.88 82 ALA A O 1
ATOM 667 N N . TYR A 1 83 ? 13.668 0.567 -20.044 1.00 92.00 83 TYR A N 1
ATOM 668 C CA . TYR A 1 83 ? 13.925 0.371 -18.616 1.00 92.00 83 TYR A CA 1
ATOM 669 C C . TYR A 1 83 ? 12.916 -0.586 -17.961 1.00 92.00 83 TYR A C 1
ATOM 671 O O . TYR A 1 83 ? 13.314 -1.425 -17.151 1.00 92.00 83 TYR A O 1
ATOM 679 N N . GLN A 1 84 ? 11.633 -0.515 -18.335 1.00 88.31 84 GLN A N 1
ATOM 680 C CA . GLN A 1 84 ? 10.593 -1.416 -17.817 1.00 88.31 84 GLN A CA 1
ATOM 681 C C . GLN A 1 84 ? 10.802 -2.869 -18.254 1.00 88.31 84 GLN A C 1
ATOM 683 O O . GLN A 1 84 ? 10.575 -3.783 -17.468 1.00 88.31 84 GLN A O 1
ATOM 688 N N . VAL A 1 85 ? 11.234 -3.089 -19.498 1.00 88.69 85 VAL A N 1
ATOM 689 C CA . VAL A 1 85 ? 11.344 -4.440 -20.076 1.00 88.69 85 VAL A CA 1
ATOM 690 C C . VAL A 1 85 ? 12.737 -5.055 -19.936 1.00 88.69 85 VAL A C 1
ATOM 692 O O . VAL A 1 85 ? 12.903 -6.241 -20.203 1.00 88.69 85 VAL A O 1
ATOM 695 N N . LEU A 1 86 ? 13.751 -4.291 -19.527 1.00 91.44 86 LEU A N 1
ATOM 696 C CA . LEU A 1 86 ? 15.104 -4.797 -19.296 1.00 91.44 86 LEU A CA 1
ATOM 697 C C . LEU A 1 86 ? 15.257 -5.426 -17.912 1.00 91.44 86 LEU A C 1
ATOM 699 O O . LEU A 1 86 ? 14.817 -4.876 -16.898 1.00 91.44 86 LEU A O 1
ATOM 703 N N . LYS A 1 87 ? 15.993 -6.538 -17.846 1.00 90.38 87 LYS A N 1
ATOM 704 C CA . LYS A 1 87 ? 16.558 -7.038 -16.583 1.00 90.38 87 LYS A CA 1
ATOM 705 C C . LYS A 1 87 ? 17.558 -6.024 -16.017 1.00 90.38 87 LYS A C 1
ATOM 707 O O . LYS A 1 87 ? 18.217 -5.313 -16.779 1.00 90.38 87 LYS A O 1
ATOM 712 N N . ASN A 1 88 ? 17.725 -5.988 -14.696 1.00 89.94 88 ASN A N 1
ATOM 713 C CA . ASN A 1 88 ? 18.776 -5.176 -14.075 1.00 89.94 88 ASN A CA 1
ATOM 714 C C . ASN A 1 88 ? 20.154 -5.585 -14.631 1.00 89.94 88 ASN A C 1
ATOM 716 O O . ASN A 1 88 ? 20.412 -6.764 -14.906 1.00 89.94 88 ASN A O 1
ATOM 720 N N . GLY A 1 89 ? 21.017 -4.601 -14.887 1.00 91.50 89 GLY A N 1
ATOM 721 C CA . GLY A 1 89 ? 22.297 -4.810 -15.568 1.00 91.50 89 GLY A CA 1
ATOM 722 C C . GLY A 1 89 ? 22.198 -5.175 -17.058 1.00 91.50 89 GLY A C 1
ATOM 723 O O . GLY A 1 89 ? 23.240 -5.400 -17.675 1.00 91.50 89 GLY A O 1
ATOM 724 N N . GLY A 1 90 ? 20.994 -5.264 -17.638 1.00 93.94 90 GLY A N 1
ATOM 725 C CA . GLY A 1 90 ? 20.774 -5.483 -19.071 1.00 93.94 90 GLY A CA 1
ATOM 726 C C . GLY A 1 90 ? 21.193 -4.281 -19.921 1.00 93.94 90 GLY A C 1
ATOM 727 O O . GLY A 1 90 ? 21.353 -3.176 -19.402 1.00 93.94 90 GLY A O 1
ATOM 728 N N . LEU A 1 91 ? 21.384 -4.498 -21.223 1.00 96.38 91 LEU A N 1
ATOM 729 C CA . LEU A 1 91 ? 21.896 -3.473 -22.138 1.00 96.38 91 LEU A CA 1
ATOM 730 C C . LEU A 1 91 ? 20.789 -2.879 -23.013 1.00 96.38 91 LEU A C 1
ATOM 732 O O . LEU A 1 91 ? 19.975 -3.599 -23.580 1.00 96.38 91 LEU A O 1
ATOM 736 N N . LEU A 1 92 ? 20.793 -1.564 -23.164 1.00 96.56 92 LEU A N 1
ATOM 737 C CA . LEU A 1 92 ? 19.981 -0.827 -24.121 1.00 96.56 92 LEU A CA 1
ATOM 738 C C . LEU A 1 92 ? 20.905 -0.270 -25.202 1.00 96.56 92 LEU A C 1
ATOM 740 O O . LEU A 1 92 ? 21.821 0.486 -24.898 1.00 96.56 92 LEU A O 1
ATOM 744 N N . VAL A 1 93 ? 20.662 -0.641 -26.454 1.00 95.06 93 VAL A N 1
ATOM 745 C CA . VAL A 1 93 ? 21.386 -0.137 -27.622 1.00 95.06 93 VAL A CA 1
ATOM 746 C C . VAL A 1 93 ? 20.431 0.715 -28.443 1.00 95.06 93 VAL A C 1
ATOM 748 O O . VAL A 1 93 ? 19.379 0.241 -28.876 1.00 95.06 93 VAL A O 1
ATOM 751 N N . LEU A 1 94 ? 20.795 1.976 -28.644 1.00 94.12 94 LEU A N 1
ATOM 752 C CA . LEU A 1 94 ? 19.954 2.978 -29.282 1.00 94.12 94 LEU A CA 1
ATOM 753 C C . LEU A 1 94 ? 20.649 3.629 -30.467 1.00 94.12 94 LEU A C 1
ATOM 755 O O . LEU A 1 94 ? 21.801 4.044 -30.366 1.00 94.12 94 LEU A O 1
ATOM 759 N N . LEU A 1 95 ? 19.902 3.771 -31.557 1.00 91.75 95 LEU A N 1
ATOM 760 C CA . LEU A 1 95 ? 20.222 4.656 -32.669 1.00 91.75 95 LEU A CA 1
ATOM 761 C C . LEU A 1 95 ? 19.348 5.901 -32.548 1.00 91.75 95 LEU A C 1
ATOM 763 O O . LEU A 1 95 ? 18.125 5.818 -32.613 1.00 91.75 95 LEU A O 1
ATOM 767 N N . VAL A 1 96 ? 19.975 7.047 -32.307 1.00 91.69 96 VAL A N 1
ATOM 768 C CA . VAL A 1 96 ? 19.294 8.321 -32.034 1.00 91.69 96 VAL A CA 1
ATOM 769 C C . VAL A 1 96 ? 19.950 9.451 -32.826 1.00 91.69 96 VAL A C 1
ATOM 771 O O . VAL A 1 96 ? 21.040 9.289 -33.377 1.00 91.69 96 VAL A O 1
ATOM 774 N N . SER A 1 97 ? 19.284 10.604 -32.919 1.00 90.06 97 SER A N 1
ATOM 775 C CA . SER A 1 97 ? 19.892 11.789 -33.522 1.00 90.06 97 SER A CA 1
ATOM 776 C C . SER A 1 97 ? 21.066 12.239 -32.659 1.00 90.06 97 SER A C 1
ATOM 778 O O . SER A 1 97 ? 21.032 12.103 -31.435 1.00 90.06 97 SER A O 1
ATOM 780 N N . GLU A 1 98 ? 22.106 12.793 -33.278 1.00 90.38 98 GLU A N 1
ATOM 781 C CA . GLU A 1 98 ? 23.279 13.266 -32.530 1.00 90.38 98 GLU A CA 1
ATOM 782 C C . GLU A 1 98 ? 22.911 14.364 -31.513 1.00 90.38 98 GLU A C 1
ATOM 784 O O . GLU A 1 98 ? 23.516 14.432 -30.450 1.00 90.38 98 GLU A O 1
ATOM 789 N N . SER A 1 99 ? 21.848 15.131 -31.790 1.00 89.25 99 SER A N 1
ATOM 790 C CA . SER A 1 99 ? 21.266 16.150 -30.903 1.00 89.25 99 SER A CA 1
ATOM 791 C C . SER A 1 99 ? 20.595 15.612 -29.633 1.00 89.25 99 SER A C 1
ATOM 793 O O . SER A 1 99 ? 20.273 16.383 -28.732 1.00 89.25 99 SER A O 1
ATOM 795 N N . PHE A 1 100 ? 20.312 14.311 -29.550 1.00 91.06 100 PHE A N 1
ATOM 796 C CA . PHE A 1 100 ? 19.664 13.739 -28.375 1.00 91.06 100 PHE A CA 1
ATOM 797 C C . PHE A 1 100 ? 20.659 13.675 -27.211 1.00 91.06 100 PHE A C 1
ATOM 799 O O . PHE A 1 100 ? 21.659 12.964 -27.307 1.00 91.06 100 PHE A O 1
ATOM 806 N N . LEU A 1 101 ? 20.378 14.380 -26.109 1.00 92.31 101 LEU A N 1
ATOM 807 C CA . LEU A 1 101 ? 21.255 14.451 -24.929 1.00 92.31 101 LEU A CA 1
ATOM 808 C C . LEU A 1 101 ? 22.675 14.943 -25.272 1.00 92.31 101 LEU A C 1
ATOM 810 O O . LEU A 1 101 ? 23.664 14.363 -24.821 1.00 92.31 101 LEU A O 1
ATOM 814 N N . SER A 1 102 ? 22.791 15.943 -26.147 1.00 90.38 102 SER A N 1
ATOM 815 C CA . SER A 1 102 ? 24.087 16.475 -26.592 1.00 90.38 102 SER A CA 1
ATOM 816 C C . SER A 1 102 ? 24.578 17.676 -25.787 1.00 90.38 102 SER A C 1
ATOM 818 O O . SER A 1 102 ? 25.746 18.024 -25.905 1.00 90.38 102 SER A O 1
ATOM 820 N N . ASP A 1 103 ? 23.703 18.327 -25.016 1.00 90.31 103 ASP A N 1
ATOM 821 C CA . ASP A 1 103 ? 24.018 19.556 -24.284 1.00 90.31 103 ASP A CA 1
ATOM 822 C C . ASP A 1 103 ? 23.656 19.426 -22.799 1.00 90.31 103 ASP A C 1
ATOM 824 O O . ASP A 1 103 ? 22.489 19.238 -22.448 1.00 90.31 103 ASP A O 1
ATOM 828 N N . ASP A 1 104 ? 24.652 19.559 -21.919 1.00 87.12 104 ASP A N 1
ATOM 829 C CA . ASP A 1 104 ? 24.490 19.372 -20.470 1.00 87.12 104 ASP A CA 1
ATOM 830 C C . ASP A 1 104 ? 23.527 20.385 -19.838 1.00 87.12 104 ASP A C 1
ATOM 832 O O . ASP A 1 104 ? 22.881 20.095 -18.829 1.00 87.12 104 ASP A O 1
ATOM 836 N N . PHE A 1 105 ? 23.409 21.579 -20.427 1.00 84.44 105 PHE A N 1
ATOM 837 C CA . PHE A 1 105 ? 22.541 22.632 -19.910 1.00 84.44 105 PHE A CA 1
ATOM 838 C C . PHE A 1 105 ? 21.085 22.427 -20.343 1.00 84.44 105 PHE A C 1
ATOM 840 O O . PHE A 1 105 ? 20.190 22.322 -19.503 1.00 84.44 105 PHE A O 1
ATOM 847 N N . SER A 1 106 ? 20.845 22.323 -21.649 1.00 83.62 106 SER A N 1
ATOM 848 C CA . SER A 1 106 ? 19.505 22.209 -22.237 1.00 83.62 106 SER A CA 1
ATOM 849 C C . SER A 1 106 ? 18.865 20.848 -21.975 1.00 83.62 106 SER A C 1
ATOM 851 O O . SER A 1 106 ? 17.642 20.753 -21.889 1.00 83.62 106 SER A O 1
ATOM 853 N N . ASN A 1 107 ? 19.668 19.789 -21.829 1.00 87.69 107 ASN A N 1
ATOM 854 C CA . ASN A 1 107 ? 19.180 18.438 -21.560 1.00 87.69 107 ASN A CA 1
ATOM 855 C C . ASN A 1 107 ? 19.336 18.018 -20.095 1.00 87.69 107 ASN A C 1
ATOM 857 O O . ASN A 1 107 ? 19.197 16.837 -19.798 1.00 87.69 107 ASN A O 1
ATOM 861 N N . LYS A 1 108 ? 19.585 18.948 -19.164 1.00 90.12 108 LYS A N 1
ATOM 862 C CA . LYS A 1 108 ? 19.881 18.620 -17.762 1.00 90.12 108 LYS A CA 1
ATOM 863 C C . LYS A 1 108 ? 18.870 17.660 -17.119 1.00 90.12 108 LYS A C 1
ATOM 865 O O . LYS A 1 108 ? 19.273 16.650 -16.555 1.00 90.12 108 LYS A O 1
ATOM 870 N N . GLY A 1 109 ? 17.570 17.947 -17.225 1.00 89.06 109 GLY A N 1
ATOM 871 C CA . GLY A 1 109 ? 16.526 17.099 -16.627 1.00 89.06 109 GLY A CA 1
ATOM 872 C C . GLY A 1 109 ? 16.453 15.705 -17.260 1.00 89.06 109 GLY A C 1
ATOM 873 O O . GLY A 1 109 ? 16.330 14.702 -16.562 1.00 89.06 109 GLY A O 1
ATOM 874 N N . ASP A 1 110 ? 16.612 15.638 -18.579 1.00 90.81 110 ASP A N 1
ATOM 875 C CA . ASP A 1 110 ? 16.638 14.386 -19.332 1.00 90.81 110 ASP A CA 1
ATOM 876 C C . ASP A 1 110 ? 17.897 13.550 -19.012 1.00 90.81 110 ASP A C 1
ATOM 878 O O . ASP A 1 110 ? 17.825 12.327 -18.879 1.00 90.81 110 ASP A O 1
ATOM 882 N N . ILE A 1 111 ? 19.050 14.203 -18.832 1.00 94.25 111 ILE A N 1
ATOM 883 C CA . ILE A 1 111 ? 20.313 13.583 -18.405 1.00 94.25 111 ILE A CA 1
ATOM 884 C C . ILE A 1 111 ? 20.198 13.060 -16.970 1.00 94.25 111 ILE A C 1
ATOM 886 O O . ILE A 1 111 ? 20.643 11.947 -16.690 1.00 94.25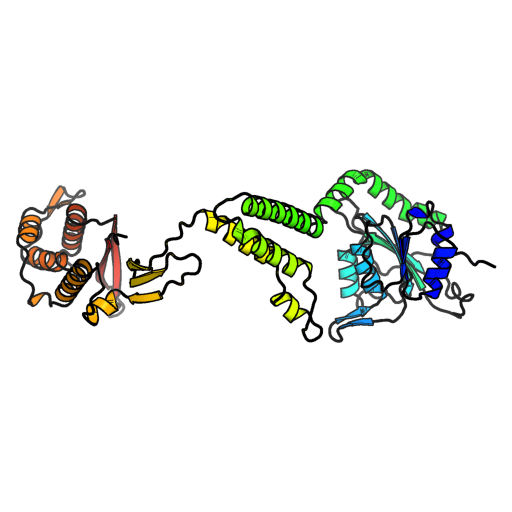 111 ILE A O 1
ATOM 890 N N . GLU A 1 112 ? 19.588 13.820 -16.057 1.00 93.81 112 GLU A N 1
ATOM 891 C CA . GLU A 1 112 ? 19.308 13.377 -14.686 1.00 93.81 112 GLU A CA 1
ATOM 892 C C . GLU A 1 112 ? 18.409 12.131 -14.676 1.00 93.81 112 GLU A C 1
ATOM 894 O O . GLU A 1 112 ? 18.687 11.169 -13.956 1.00 93.81 112 GLU A O 1
ATOM 899 N N . GLU A 1 113 ? 17.379 12.096 -15.523 1.00 93.12 113 GLU A N 1
ATOM 900 C CA . GLU A 1 113 ? 16.491 10.940 -15.644 1.00 93.12 113 GLU A CA 1
ATOM 901 C C . GLU A 1 113 ? 17.207 9.706 -16.219 1.00 93.12 113 GLU A C 1
ATOM 903 O O . GLU A 1 113 ? 17.053 8.592 -15.704 1.00 93.12 113 GLU A O 1
ATOM 908 N N . ILE A 1 114 ? 18.053 9.883 -17.238 1.00 95.81 114 ILE A N 1
ATOM 909 C CA . ILE A 1 114 ? 18.896 8.798 -17.760 1.00 95.81 114 ILE A CA 1
ATOM 910 C C . ILE A 1 114 ? 19.869 8.310 -16.696 1.00 95.81 114 ILE A C 1
ATOM 912 O O . ILE A 1 114 ? 19.966 7.103 -16.498 1.00 95.81 114 ILE A O 1
ATOM 916 N N . ASN A 1 115 ? 20.516 9.212 -15.959 1.00 95.06 115 ASN A N 1
ATOM 917 C CA . ASN A 1 115 ? 21.392 8.860 -14.846 1.00 95.06 115 ASN A CA 1
ATOM 918 C C . ASN A 1 115 ? 20.650 8.122 -13.731 1.00 95.06 115 ASN A C 1
ATOM 920 O O . ASN A 1 115 ? 21.247 7.296 -13.052 1.00 95.06 115 ASN A O 1
ATOM 924 N N . HIS A 1 116 ? 19.359 8.357 -13.520 1.00 93.44 116 HIS A N 1
ATOM 925 C CA . HIS A 1 116 ? 18.588 7.570 -12.561 1.00 93.44 116 HIS A CA 1
ATOM 926 C C . HIS A 1 116 ? 18.354 6.125 -13.046 1.00 93.44 116 HIS A C 1
ATOM 928 O O . HIS A 1 116 ? 18.362 5.184 -12.252 1.00 93.44 116 HIS A O 1
ATOM 934 N N . MET A 1 117 ? 18.156 5.922 -14.350 1.00 95.25 117 MET A N 1
ATOM 935 C CA . MET A 1 117 ? 17.789 4.620 -14.921 1.00 95.25 117 MET A CA 1
ATOM 936 C C . MET A 1 117 ? 18.984 3.774 -15.387 1.00 95.25 117 MET A C 1
ATOM 938 O O . MET A 1 117 ? 18.957 2.540 -15.290 1.00 95.25 117 MET A O 1
ATOM 942 N N . PHE A 1 118 ? 20.019 4.415 -15.920 1.00 97.69 118 PHE A N 1
ATOM 943 C CA . PHE A 1 118 ? 21.060 3.788 -16.720 1.00 97.69 118 PHE A CA 1
ATOM 944 C C . PHE A 1 118 ? 22.462 4.304 -16.380 1.00 97.69 118 PHE A C 1
ATOM 946 O O . PHE A 1 118 ? 22.654 5.418 -15.905 1.00 97.69 118 PHE A O 1
ATOM 953 N N . ASN A 1 119 ? 23.443 3.459 -16.674 1.00 97.38 119 ASN A N 1
ATOM 954 C CA . ASN A 1 119 ? 24.856 3.784 -16.767 1.00 97.38 119 ASN A CA 1
ATOM 955 C C . ASN A 1 119 ? 25.238 3.919 -18.248 1.00 97.38 119 ASN A C 1
ATOM 957 O O . ASN A 1 119 ? 24.853 3.063 -19.052 1.00 97.38 119 ASN A O 1
ATOM 961 N N . LEU A 1 120 ? 26.012 4.941 -18.617 1.00 97.5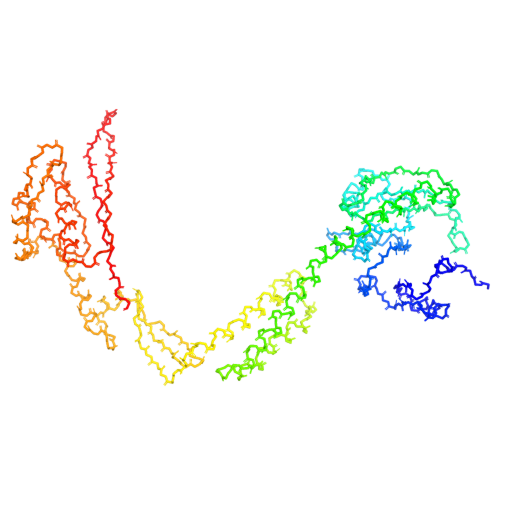0 120 LEU A N 1
ATOM 962 C CA . LEU A 1 120 ? 26.541 5.079 -19.976 1.00 97.50 120 LEU A CA 1
ATOM 963 C C . LEU A 1 120 ? 27.733 4.136 -20.168 1.00 97.50 120 LEU A C 1
ATOM 965 O O . LEU A 1 120 ? 28.679 4.147 -19.382 1.00 97.50 120 LEU A O 1
ATOM 969 N N . ILE A 1 121 ? 27.674 3.293 -21.204 1.00 97.19 121 ILE A N 1
ATOM 970 C CA . ILE A 1 121 ? 28.772 2.386 -21.557 1.00 97.19 121 ILE A CA 1
ATOM 971 C C . ILE A 1 121 ? 29.637 2.998 -22.651 1.00 97.19 121 ILE A C 1
ATOM 973 O O . ILE A 1 121 ? 30.854 3.043 -22.510 1.00 97.19 121 ILE A O 1
ATOM 977 N N . VAL A 1 122 ? 29.012 3.445 -23.741 1.00 96.75 122 VAL A N 1
ATOM 978 C CA . VAL A 1 122 ? 29.692 4.128 -24.845 1.00 96.75 122 VAL A CA 1
ATOM 979 C C . VAL A 1 122 ? 28.667 4.841 -25.723 1.00 96.75 122 VAL A C 1
ATOM 981 O O . VAL A 1 122 ? 27.537 4.371 -25.872 1.00 96.75 122 VAL A O 1
ATOM 984 N N . GLN A 1 123 ? 29.068 5.942 -26.348 1.00 96.62 123 GLN A N 1
ATOM 985 C CA . GLN A 1 123 ? 28.346 6.549 -27.463 1.00 96.62 123 GLN A CA 1
ATOM 986 C C . GLN A 1 123 ? 29.331 7.088 -28.498 1.00 96.62 123 GLN A C 1
ATOM 988 O O . GLN A 1 123 ? 30.425 7.511 -28.138 1.00 96.62 123 GLN A O 1
ATOM 993 N N . PHE A 1 124 ? 28.955 7.061 -29.771 1.00 95.19 124 PHE A N 1
ATOM 994 C CA . PHE A 1 124 ? 29.804 7.510 -30.876 1.00 95.19 124 PHE A CA 1
ATOM 995 C C . PHE A 1 124 ? 28.950 7.915 -32.081 1.00 95.19 124 PHE A C 1
ATOM 997 O O . PHE A 1 124 ? 27.872 7.352 -32.311 1.00 95.19 124 PHE A O 1
ATOM 1004 N N . SER A 1 125 ? 29.432 8.880 -32.863 1.00 94.12 125 SER A N 1
ATOM 1005 C CA . SER A 1 125 ? 28.752 9.334 -34.081 1.00 94.12 125 SER A CA 1
ATOM 1006 C C . SER A 1 125 ? 28.870 8.295 -35.194 1.00 94.12 125 SER A C 1
ATOM 1008 O O . SER A 1 125 ? 29.904 7.645 -35.370 1.00 94.12 125 SER A O 1
ATOM 1010 N N . LEU A 1 126 ? 27.801 8.154 -35.971 1.00 91.25 126 LEU A N 1
ATOM 1011 C CA . LEU A 1 126 ? 27.795 7.376 -37.203 1.00 91.25 126 LEU A CA 1
ATOM 1012 C C . LEU A 1 126 ? 28.080 8.289 -38.406 1.00 91.25 126 LEU A C 1
ATOM 1014 O O . LEU A 1 126 ? 27.807 9.492 -38.341 1.00 91.25 126 LEU A O 1
ATOM 1018 N N . PRO A 1 127 ? 28.598 7.742 -39.522 1.00 88.62 127 PRO A N 1
ATOM 1019 C CA . PRO A 1 127 ? 28.746 8.499 -40.761 1.00 88.62 127 PRO A CA 1
ATOM 1020 C C . PRO A 1 127 ? 27.417 9.136 -41.190 1.00 88.62 127 PRO A C 1
ATOM 1022 O O . PRO A 1 127 ? 26.368 8.493 -41.144 1.00 88.62 127 PRO A O 1
ATOM 1025 N N . ALA A 1 128 ? 27.448 10.401 -41.618 1.00 84.31 128 ALA A N 1
ATOM 1026 C CA . ALA A 1 128 ? 26.236 11.155 -41.963 1.00 84.31 128 ALA A CA 1
ATOM 1027 C C . ALA A 1 128 ? 25.457 10.551 -43.149 1.00 84.31 128 ALA A C 1
ATOM 1029 O O . ALA A 1 128 ? 24.258 10.791 -43.294 1.00 84.31 128 ALA A O 1
ATOM 1030 N N . ASP A 1 129 ? 26.132 9.759 -43.979 1.00 84.38 129 ASP A N 1
ATOM 1031 C CA . ASP A 1 129 ? 25.603 9.046 -45.137 1.00 84.38 129 ASP A CA 1
ATOM 1032 C C . ASP A 1 129 ? 25.246 7.577 -44.845 1.00 84.38 129 ASP A C 1
ATOM 1034 O O . ASP A 1 129 ? 24.831 6.863 -45.758 1.00 84.38 129 ASP A O 1
ATOM 1038 N N . ALA A 1 130 ? 25.317 7.129 -43.583 1.00 82.00 130 ALA A N 1
ATOM 1039 C CA . ALA A 1 130 ? 25.002 5.750 -43.189 1.00 82.00 130 ALA A CA 1
ATOM 1040 C C . ALA A 1 130 ? 23.585 5.301 -43.603 1.00 82.00 130 ALA A C 1
ATOM 1042 O O . ALA A 1 130 ? 23.338 4.112 -43.790 1.00 82.00 130 ALA A O 1
ATOM 1043 N N . PHE A 1 131 ? 22.660 6.249 -43.789 1.00 80.62 131 PHE A N 1
ATOM 1044 C CA . PHE A 1 131 ? 21.273 5.994 -44.191 1.00 80.62 131 PHE A CA 1
ATOM 1045 C C . PHE A 1 131 ? 20.950 6.423 -45.634 1.00 80.62 131 PHE A C 1
ATOM 1047 O O . PHE A 1 131 ? 19.783 6.419 -46.034 1.00 80.62 131 PHE A O 1
ATOM 1054 N N . LYS A 1 132 ? 21.964 6.747 -46.448 1.00 82.44 132 LYS A N 1
ATOM 1055 C CA . LYS A 1 132 ? 21.794 7.224 -47.832 1.00 82.44 132 LYS A CA 1
ATOM 1056 C C . LYS A 1 132 ? 21.032 6.246 -48.717 1.00 82.44 132 LYS A C 1
ATOM 1058 O O . LYS A 1 132 ? 20.181 6.654 -49.503 1.00 82.44 132 LYS A O 1
ATOM 1063 N N . GLU A 1 133 ? 21.281 4.951 -48.549 1.00 75.38 133 GLU A N 1
ATOM 1064 C CA . GLU A 1 133 ? 20.596 3.894 -49.302 1.00 75.38 133 GLU A CA 1
ATOM 1065 C C . GLU A 1 133 ? 19.102 3.761 -48.970 1.00 75.38 133 GLU A C 1
ATOM 1067 O O . GLU A 1 133 ? 18.358 3.148 -49.733 1.00 75.38 133 GLU A O 1
ATOM 1072 N N . TYR A 1 134 ? 18.663 4.348 -47.854 1.00 71.25 134 TYR A N 1
ATOM 1073 C CA . TYR A 1 134 ? 17.268 4.392 -47.415 1.00 71.25 134 TYR A CA 1
ATOM 1074 C C . TYR A 1 134 ? 16.594 5.734 -47.751 1.00 71.25 134 TYR A C 1
ATOM 1076 O O . TYR A 1 134 ? 15.513 6.028 -47.248 1.00 71.25 134 TYR A O 1
ATOM 1084 N N . GLY A 1 135 ? 17.221 6.551 -48.608 1.00 72.81 135 GLY A N 1
ATOM 1085 C CA . GLY A 1 135 ? 16.677 7.825 -49.084 1.00 72.81 135 GLY A CA 1
ATOM 1086 C C . GLY A 1 135 ? 17.008 9.036 -48.207 1.00 72.81 135 GLY A C 1
ATOM 1087 O O . GLY A 1 135 ? 16.520 10.130 -48.483 1.00 72.81 135 GLY A O 1
ATOM 1088 N N . VAL A 1 136 ? 17.847 8.878 -47.178 1.00 74.88 136 VAL A N 1
ATOM 1089 C CA . VAL A 1 136 ? 18.259 9.967 -46.279 1.00 74.88 136 VAL A CA 1
ATOM 1090 C C . VAL A 1 136 ? 19.630 10.491 -46.705 1.00 74.88 136 VAL A C 1
ATOM 1092 O O . VAL A 1 136 ? 20.650 9.867 -46.437 1.00 74.88 136 VAL A O 1
ATOM 1095 N N . THR A 1 137 ? 19.668 11.635 -47.391 1.00 71.62 137 THR A N 1
ATOM 1096 C CA . THR A 1 137 ? 20.891 12.162 -48.030 1.00 71.62 137 THR A CA 1
ATOM 1097 C C . THR A 1 137 ? 22.018 12.485 -47.050 1.00 71.62 137 THR A C 1
ATOM 1099 O O . THR A 1 137 ? 23.176 12.208 -47.353 1.00 71.62 137 THR A O 1
ATOM 1102 N N . SER A 1 138 ? 21.692 13.071 -45.898 1.00 78.88 138 SER A N 1
ATOM 1103 C CA . SER A 1 138 ? 22.632 13.343 -44.810 1.00 78.88 138 SER A CA 1
ATOM 1104 C C . SER A 1 138 ? 21.859 13.558 -43.512 1.00 78.88 138 SER A C 1
ATOM 1106 O O . SER A 1 138 ? 21.134 14.547 -43.387 1.00 78.88 138 SER A O 1
ATOM 1108 N N . PHE A 1 139 ? 22.024 12.670 -42.531 1.00 81.75 139 PHE A N 1
ATOM 1109 C CA . PHE A 1 139 ? 21.412 12.826 -41.210 1.00 81.75 139 PHE A CA 1
ATOM 1110 C C . PHE A 1 139 ? 22.373 12.379 -40.113 1.00 81.75 139 PHE A C 1
ATOM 1112 O O . PHE A 1 139 ? 22.854 11.246 -40.101 1.00 81.75 139 PHE A O 1
ATOM 1119 N N . ARG A 1 140 ? 22.668 13.294 -39.185 1.00 87.69 140 ARG A N 1
ATOM 1120 C CA . ARG A 1 140 ? 23.620 13.043 -38.104 1.00 87.69 140 ARG A CA 1
ATOM 1121 C C . ARG A 1 140 ? 22.981 12.187 -37.021 1.00 87.69 140 ARG A C 1
ATOM 1123 O O . ARG A 1 140 ? 22.032 12.601 -36.352 1.00 87.69 140 ARG A O 1
ATOM 1130 N N . THR A 1 141 ? 23.523 10.993 -36.846 1.00 90.75 141 THR A N 1
ATOM 1131 C CA . THR A 1 141 ? 23.054 10.014 -35.868 1.00 90.75 141 THR A CA 1
ATOM 1132 C C . THR A 1 141 ? 24.208 9.557 -35.002 1.00 90.75 141 THR A C 1
ATOM 1134 O O . THR A 1 141 ? 25.367 9.586 -35.417 1.00 90.75 141 THR A O 1
ATOM 1137 N N . LYS A 1 142 ? 23.879 9.119 -33.794 1.00 93.50 142 LYS A N 1
ATOM 1138 C CA . LYS A 1 142 ? 24.817 8.456 -32.899 1.00 93.50 142 LYS A CA 1
ATOM 1139 C C . LYS A 1 142 ? 24.250 7.123 -32.445 1.00 93.50 142 LYS A C 1
ATOM 1141 O O . LYS A 1 142 ? 23.034 6.962 -32.302 1.00 93.50 142 LYS A O 1
ATOM 1146 N N . ALA A 1 143 ? 25.149 6.180 -32.213 1.00 94.25 143 ALA A N 1
ATOM 1147 C CA . ALA A 1 143 ? 24.834 4.971 -31.479 1.00 94.25 143 ALA A CA 1
ATOM 1148 C C . ALA A 1 143 ? 25.161 5.198 -30.003 1.00 94.25 143 ALA A C 1
ATOM 1150 O O . ALA A 1 143 ? 26.193 5.784 -29.676 1.00 94.25 143 ALA A O 1
ATOM 1151 N N . MET A 1 144 ? 24.292 4.723 -29.119 1.00 95.56 144 MET A N 1
ATOM 1152 C CA . MET A 1 144 ? 24.468 4.812 -27.675 1.00 95.56 144 MET A CA 1
ATOM 1153 C C . MET A 1 144 ? 24.185 3.454 -27.038 1.00 95.56 144 MET A C 1
ATOM 1155 O O . MET A 1 144 ? 23.162 2.829 -27.318 1.00 95.56 144 MET A O 1
ATOM 1159 N N . ILE A 1 145 ? 25.090 3.003 -26.173 1.00 96.88 145 ILE A N 1
ATOM 1160 C CA . ILE A 1 145 ? 24.943 1.785 -25.379 1.00 96.88 145 ILE A CA 1
ATOM 1161 C C . ILE A 1 145 ? 24.840 2.183 -23.911 1.00 96.88 145 ILE A C 1
ATOM 1163 O O . ILE A 1 145 ? 25.752 2.783 -23.340 1.00 96.88 145 ILE A O 1
ATOM 1167 N N . LEU A 1 146 ? 23.724 1.811 -23.301 1.00 97.69 146 LEU A N 1
ATOM 1168 C CA . LEU A 1 146 ? 23.396 2.050 -21.906 1.00 97.69 146 LEU A CA 1
ATOM 1169 C C . LEU A 1 146 ? 23.255 0.715 -21.171 1.00 97.69 146 LEU A C 1
ATOM 1171 O O . LEU A 1 146 ? 22.822 -0.281 -21.746 1.00 97.69 146 LEU A O 1
ATOM 1175 N N . GLN A 1 147 ? 23.575 0.691 -19.883 1.00 97.38 147 GLN A N 1
ATOM 1176 C CA . GLN A 1 147 ? 23.338 -0.450 -19.002 1.00 97.38 147 GLN A CA 1
ATOM 1177 C C . GLN A 1 147 ? 22.312 -0.071 -17.938 1.00 97.38 147 GLN A C 1
ATOM 1179 O O . GLN A 1 147 ? 22.503 0.911 -17.229 1.00 97.38 147 GLN A O 1
ATOM 1184 N N . LYS A 1 148 ? 21.234 -0.847 -17.783 1.00 95.44 148 LYS A N 1
ATOM 1185 C CA . LYS A 1 148 ? 20.247 -0.617 -16.718 1.00 95.44 148 LYS A CA 1
ATOM 1186 C C . LYS A 1 148 ? 20.927 -0.712 -15.353 1.00 95.44 148 LYS A C 1
ATOM 1188 O O . LYS A 1 148 ? 21.617 -1.700 -15.088 1.00 95.44 148 LYS A O 1
ATOM 1193 N N . LYS A 1 149 ? 20.717 0.288 -14.492 1.00 94.06 149 LYS A N 1
ATOM 1194 C CA . LYS A 1 149 ? 21.330 0.327 -13.160 1.00 94.06 149 LYS A CA 1
ATOM 1195 C C . LYS A 1 149 ? 20.962 -0.901 -12.321 1.00 94.06 149 LYS A C 1
ATOM 1197 O O . LYS A 1 149 ? 19.896 -1.498 -12.473 1.00 94.06 149 LYS A O 1
ATOM 1202 N N . SER A 1 150 ? 21.898 -1.279 -11.462 1.00 89.56 150 SER A N 1
ATOM 1203 C CA . SER A 1 150 ? 21.804 -2.370 -10.494 1.00 89.56 150 SER A CA 1
ATOM 1204 C C . SER A 1 150 ? 22.729 -2.044 -9.328 1.00 89.56 150 SER A C 1
ATOM 1206 O O . SER A 1 150 ? 23.778 -1.433 -9.529 1.00 89.56 150 SER A O 1
ATOM 1208 N N . GLN A 1 151 ? 22.387 -2.499 -8.127 1.00 86.00 151 GLN A N 1
ATOM 1209 C CA . GLN A 1 151 ? 23.258 -2.402 -6.948 1.00 86.00 151 GLN A CA 1
ATOM 1210 C C . GLN A 1 151 ? 24.596 -3.143 -7.117 1.00 86.00 151 GLN A C 1
ATOM 1212 O O . GLN A 1 151 ? 25.532 -2.911 -6.357 1.00 86.00 151 GLN A O 1
ATOM 1217 N N . TYR A 1 152 ? 24.688 -4.042 -8.101 1.00 88.75 152 TYR A N 1
ATOM 1218 C CA . TYR A 1 152 ? 25.838 -4.919 -8.319 1.00 88.75 152 TYR A CA 1
ATOM 1219 C C . TYR A 1 152 ? 26.588 -4.633 -9.625 1.00 88.75 152 TYR A C 1
ATOM 1221 O O . TYR A 1 152 ? 27.338 -5.488 -10.099 1.00 88.75 152 TYR A O 1
ATOM 1229 N N . VAL A 1 153 ? 26.377 -3.470 -10.241 1.00 91.50 153 VAL A N 1
ATOM 1230 C CA . VAL A 1 153 ? 27.151 -3.031 -11.412 1.00 91.50 153 VAL A CA 1
ATOM 1231 C C . VAL A 1 153 ? 27.767 -1.668 -11.136 1.00 91.50 153 VAL A C 1
ATOM 1233 O O . VAL A 1 153 ? 27.173 -0.841 -10.449 1.00 91.50 153 VAL A O 1
ATOM 1236 N N . THR A 1 154 ? 28.959 -1.435 -11.678 1.00 92.94 154 THR A N 1
ATOM 1237 C CA . THR A 1 154 ? 29.682 -0.173 -11.515 1.00 92.94 154 THR A CA 1
ATOM 1238 C C . THR A 1 154 ? 28.866 0.988 -12.077 1.00 92.94 154 THR A C 1
ATOM 1240 O O . THR A 1 154 ? 28.387 0.935 -13.213 1.00 92.94 154 THR A O 1
ATOM 1243 N N . GLU A 1 155 ? 28.728 2.047 -11.282 1.00 93.88 155 GLU A N 1
ATOM 1244 C CA . GLU A 1 155 ? 28.076 3.282 -11.699 1.00 93.88 155 GLU A CA 1
ATOM 1245 C C . GLU A 1 155 ? 28.943 4.028 -12.718 1.00 93.88 155 GLU A C 1
ATOM 1247 O O . GLU A 1 155 ? 30.137 4.241 -12.504 1.00 93.88 155 GLU A O 1
ATOM 1252 N N . ARG A 1 156 ? 28.343 4.393 -13.853 1.00 95.44 156 ARG A N 1
ATOM 1253 C CA . ARG A 1 156 ? 28.999 5.145 -14.930 1.00 95.44 156 ARG A CA 1
ATOM 1254 C C . ARG A 1 156 ? 28.034 6.247 -15.366 1.00 95.44 156 ARG A C 1
ATOM 1256 O O . ARG A 1 156 ? 27.093 5.939 -16.103 1.00 95.44 156 ARG A O 1
ATOM 1263 N N . PRO A 1 157 ? 28.180 7.480 -14.856 1.00 94.19 157 PRO A N 1
ATOM 1264 C CA . PRO A 1 157 ? 27.257 8.555 -15.185 1.00 94.19 157 PRO A CA 1
ATOM 1265 C C . PRO A 1 157 ? 27.300 8.870 -16.682 1.00 94.19 157 PRO A C 1
ATOM 1267 O O . PRO A 1 157 ? 28.289 8.618 -17.368 1.00 94.19 157 PRO A O 1
ATOM 1270 N N . TYR A 1 158 ? 26.202 9.418 -17.180 1.00 95.81 158 TYR A N 1
ATOM 1271 C CA . TYR A 1 158 ? 26.089 9.927 -18.532 1.00 95.81 158 TYR A CA 1
ATOM 1272 C C . TYR A 1 158 ? 27.048 11.102 -18.747 1.00 95.81 158 TYR A C 1
ATOM 1274 O O . TYR A 1 158 ? 27.151 11.989 -17.900 1.00 95.81 158 TYR A O 1
ATOM 1282 N N . THR A 1 159 ? 27.706 11.108 -19.903 1.00 93.25 159 THR A N 1
ATOM 1283 C CA . THR A 1 159 ? 28.525 12.212 -20.408 1.00 93.25 159 THR A CA 1
ATOM 1284 C C . THR A 1 159 ? 28.006 12.607 -21.787 1.00 93.25 159 THR A C 1
ATOM 1286 O O . THR A 1 159 ? 27.395 11.794 -22.474 1.00 93.25 159 THR A O 1
ATOM 1289 N N . THR A 1 160 ? 28.224 13.848 -22.211 1.00 93.44 160 THR A N 1
ATOM 1290 C CA . THR A 1 160 ? 27.920 14.314 -23.579 1.00 93.44 160 THR A CA 1
ATOM 1291 C C . THR A 1 160 ? 29.029 13.970 -24.577 1.00 93.44 160 THR A C 1
ATOM 1293 O O . THR A 1 160 ? 28.823 14.049 -25.788 1.00 93.44 160 THR A O 1
ATOM 1296 N N . GLU A 1 161 ? 30.189 13.540 -24.078 1.00 92.62 161 GLU A N 1
ATOM 1297 C CA . GLU A 1 161 ? 31.360 13.196 -24.878 1.00 92.62 161 GLU A CA 1
ATOM 1298 C C . GLU A 1 161 ? 31.098 11.991 -25.788 1.00 92.62 161 GLU A C 1
ATOM 1300 O O . GLU A 1 161 ? 30.576 10.952 -25.365 1.00 92.62 161 GLU A O 1
ATOM 1305 N N . LEU A 1 162 ? 31.481 12.144 -27.056 1.00 92.81 162 LEU A N 1
ATOM 1306 C CA . LEU A 1 162 ? 31.381 11.108 -28.075 1.00 92.81 162 LEU A CA 1
ATOM 1307 C C . LEU A 1 162 ? 32.746 10.456 -28.266 1.00 92.81 162 LEU A C 1
ATOM 1309 O O . LEU A 1 162 ? 33.746 11.125 -28.522 1.00 92.81 162 LEU A O 1
ATOM 1313 N N . GLU A 1 163 ? 32.771 9.134 -28.182 1.00 93.75 163 GLU A N 1
ATOM 1314 C CA . GLU A 1 163 ? 33.951 8.349 -28.504 1.00 93.75 163 GLU A CA 1
ATOM 1315 C C . GLU A 1 163 ? 34.191 8.336 -30.012 1.00 93.75 163 GLU A C 1
ATOM 1317 O O . GLU A 1 163 ? 33.263 8.377 -30.827 1.00 93.75 163 GLU A O 1
ATOM 1322 N N . VAL A 1 164 ? 35.465 8.239 -30.392 1.00 91.25 164 VAL A N 1
ATOM 1323 C CA . VAL A 1 164 ? 35.835 8.081 -31.799 1.00 91.25 164 VAL A CA 1
ATOM 1324 C C . VAL A 1 164 ? 35.270 6.755 -32.302 1.00 91.25 164 VAL A C 1
ATOM 1326 O O . VAL A 1 164 ? 35.416 5.722 -31.644 1.00 91.25 164 VAL A O 1
ATOM 1329 N N . LEU A 1 165 ? 34.640 6.776 -33.480 1.00 86.19 165 LEU A N 1
ATOM 1330 C CA . LEU A 1 165 ? 34.118 5.571 -34.117 1.00 86.19 165 LEU A CA 1
ATOM 1331 C C . LEU A 1 165 ? 35.254 4.556 -34.329 1.00 86.19 165 LEU A C 1
ATOM 1333 O O . LEU A 1 165 ? 36.185 4.790 -35.099 1.00 86.19 165 LEU A O 1
ATOM 1337 N N . LYS A 1 166 ? 35.153 3.418 -33.641 1.00 88.06 166 LYS A N 1
ATOM 1338 C CA . LYS A 1 166 ? 36.095 2.292 -33.707 1.00 88.06 166 LYS A CA 1
ATOM 1339 C C . LYS A 1 166 ? 35.480 1.125 -34.476 1.00 88.06 166 LYS A C 1
ATOM 1341 O O . LYS A 1 166 ? 34.280 1.100 -34.755 1.00 88.06 166 LYS A O 1
ATOM 1346 N N . ARG A 1 167 ? 36.293 0.118 -34.802 1.00 91.06 167 ARG A N 1
ATOM 1347 C CA . ARG A 1 167 ? 35.780 -1.125 -35.400 1.00 91.06 167 ARG A CA 1
ATOM 1348 C C . ARG A 1 167 ? 34.835 -1.837 -34.416 1.00 91.06 167 ARG A C 1
ATOM 1350 O O . ARG A 1 167 ? 35.084 -1.788 -33.210 1.00 91.06 167 ARG A O 1
ATOM 1357 N N . PRO A 1 168 ? 33.797 -2.559 -34.883 1.00 88.44 168 PRO A N 1
ATOM 1358 C CA . PRO A 1 168 ? 32.843 -3.233 -33.997 1.00 88.44 168 PRO A CA 1
ATOM 1359 C C . PRO A 1 168 ? 33.494 -4.151 -32.951 1.00 88.44 168 PRO A C 1
ATOM 1361 O O . PRO A 1 168 ? 33.069 -4.175 -31.797 1.00 88.44 168 PRO A O 1
ATOM 1364 N N . GLN A 1 169 ? 34.557 -4.874 -33.325 1.00 91.69 169 GLN A N 1
ATOM 1365 C CA . GLN A 1 169 ? 35.300 -5.742 -32.408 1.00 91.69 169 GLN A CA 1
ATOM 1366 C C . GLN A 1 169 ? 35.996 -4.954 -31.294 1.00 91.69 169 GLN A C 1
ATOM 1368 O O . GLN A 1 169 ? 36.002 -5.406 -30.152 1.00 91.69 169 GLN A O 1
ATOM 1373 N N . GLU A 1 170 ? 36.546 -3.780 -31.601 1.00 93.44 170 GLU A N 1
ATOM 1374 C CA . GLU A 1 170 ? 37.196 -2.911 -30.616 1.00 93.44 170 GLU A CA 1
ATOM 1375 C C . GLU A 1 170 ? 36.161 -2.331 -29.650 1.00 93.44 170 GLU A C 1
ATOM 1377 O O . GLU A 1 170 ? 36.347 -2.402 -28.440 1.00 93.44 170 GLU A O 1
ATOM 1382 N N . ILE A 1 171 ? 35.015 -1.859 -30.158 1.00 92.50 171 ILE A N 1
ATOM 1383 C CA . ILE A 1 171 ? 33.909 -1.380 -29.312 1.00 92.50 171 ILE A CA 1
ATOM 1384 C C . ILE A 1 171 ? 33.456 -2.488 -28.354 1.00 92.50 171 ILE A C 1
ATOM 1386 O O . ILE A 1 171 ? 33.287 -2.264 -27.151 1.00 92.50 171 ILE A O 1
ATOM 1390 N N . TYR A 1 172 ? 33.293 -3.705 -28.879 1.00 93.00 172 TYR A N 1
ATOM 1391 C CA . TYR A 1 172 ? 32.906 -4.853 -28.076 1.00 93.00 172 TYR A CA 1
ATOM 1392 C C . TYR A 1 172 ? 33.952 -5.188 -27.008 1.00 93.00 172 TYR A C 1
ATOM 1394 O O . TYR A 1 172 ? 33.592 -5.339 -25.845 1.00 93.00 172 TYR A O 1
ATOM 1402 N N . GLN A 1 173 ? 35.234 -5.286 -27.368 1.00 95.31 173 GLN A N 1
ATOM 1403 C CA . GLN A 1 173 ? 36.300 -5.662 -26.434 1.00 95.31 173 GLN A CA 1
ATOM 1404 C C . GLN A 1 173 ? 36.563 -4.593 -25.370 1.00 95.31 173 GLN A C 1
ATOM 1406 O O . GLN A 1 173 ? 36.740 -4.939 -24.203 1.00 95.31 173 GLN A O 1
ATOM 1411 N N . THR A 1 174 ? 36.571 -3.316 -25.753 1.00 95.25 174 THR A N 1
ATOM 1412 C CA . THR A 1 174 ? 36.906 -2.206 -24.855 1.00 95.25 174 THR A CA 1
ATOM 1413 C C . THR A 1 174 ? 35.754 -1.851 -23.920 1.00 95.25 174 THR A C 1
ATOM 1415 O O . THR A 1 174 ? 35.993 -1.650 -22.733 1.00 95.25 174 THR A O 1
ATOM 1418 N N . TYR A 1 175 ? 34.512 -1.796 -24.419 1.00 94.88 175 TYR A N 1
ATOM 1419 C CA . TYR A 1 175 ? 33.391 -1.242 -23.648 1.00 94.88 175 TYR A CA 1
ATOM 1420 C C . TYR A 1 175 ? 32.354 -2.292 -23.241 1.00 94.88 175 TYR A C 1
ATOM 1422 O O . TYR A 1 175 ? 31.927 -2.326 -22.090 1.00 94.88 175 TYR A O 1
ATOM 1430 N N . VAL A 1 176 ? 31.941 -3.180 -24.151 1.00 94.38 176 VAL A N 1
ATOM 1431 C CA . VAL A 1 176 ? 30.807 -4.091 -23.892 1.00 94.38 176 VAL A CA 1
ATOM 1432 C C . VAL A 1 176 ? 31.228 -5.327 -23.091 1.00 94.38 176 VAL A C 1
ATOM 1434 O O . VAL A 1 176 ? 30.553 -5.722 -22.139 1.00 94.38 176 VAL A O 1
ATOM 1437 N N . LEU A 1 177 ? 32.351 -5.948 -23.450 1.00 95.19 177 LEU A N 1
ATOM 1438 C CA . LEU A 1 177 ? 32.837 -7.185 -22.844 1.00 95.19 177 LEU A CA 1
ATOM 1439 C C . LEU A 1 177 ? 33.111 -7.045 -21.335 1.00 95.19 177 LEU A C 1
ATOM 1441 O O . LEU A 1 177 ? 32.652 -7.924 -20.598 1.00 95.19 177 LEU A O 1
ATOM 1445 N N . PRO A 1 178 ? 33.768 -5.977 -20.831 1.00 95.56 178 PRO A N 1
ATOM 1446 C CA . PRO A 1 178 ? 33.992 -5.810 -19.393 1.00 95.56 178 PRO A CA 1
ATOM 1447 C C . PRO A 1 178 ? 32.682 -5.737 -18.603 1.00 95.56 178 PRO A C 1
ATOM 1449 O O . PRO A 1 178 ? 32.543 -6.366 -17.554 1.00 95.56 178 PRO A O 1
ATOM 1452 N N . VAL A 1 179 ? 31.685 -5.040 -19.151 1.00 94.56 179 VAL A N 1
ATOM 1453 C CA . VAL A 1 179 ? 30.358 -4.863 -18.545 1.00 94.56 179 VAL A CA 1
ATOM 1454 C C . VAL A 1 179 ? 29.594 -6.187 -18.502 1.00 94.56 179 VAL A C 1
ATOM 1456 O O . VAL A 1 179 ? 28.985 -6.537 -17.489 1.00 94.56 179 VAL A O 1
ATOM 1459 N N . LEU A 1 180 ? 29.661 -6.976 -19.579 1.00 93.44 180 LEU A N 1
ATOM 1460 C CA . LEU A 1 180 ? 29.071 -8.314 -19.614 1.00 93.44 180 LEU A CA 1
ATOM 1461 C C . LEU A 1 180 ? 29.759 -9.272 -18.633 1.00 93.44 180 LEU A C 1
ATOM 1463 O O . LEU A 1 180 ? 29.085 -10.091 -18.007 1.00 93.44 180 LEU A O 1
ATOM 1467 N N . GLN A 1 181 ? 31.083 -9.185 -18.478 1.00 93.81 181 GLN A N 1
ATOM 1468 C CA . GLN A 1 181 ? 31.832 -9.993 -17.513 1.00 93.81 181 GLN A CA 1
ATOM 1469 C C . GLN A 1 181 ? 31.485 -9.625 -16.067 1.00 93.81 181 GLN A C 1
ATOM 1471 O O . GLN A 1 181 ? 31.259 -10.519 -15.255 1.00 93.81 181 GLN A O 1
ATOM 1476 N N . GLU A 1 182 ? 31.392 -8.334 -15.751 1.00 93.75 182 GLU A N 1
ATOM 1477 C CA . GLU A 1 182 ? 30.936 -7.829 -14.452 1.00 93.75 182 GLU A CA 1
ATOM 1478 C C . GLU A 1 182 ? 29.528 -8.342 -14.119 1.00 93.75 182 GLU A C 1
ATOM 1480 O O . GLU A 1 182 ? 29.311 -8.962 -13.076 1.00 93.75 182 GLU A O 1
ATOM 1485 N N . ARG A 1 183 ? 28.588 -8.192 -15.059 1.00 91.00 183 ARG A N 1
ATOM 1486 C CA . ARG A 1 183 ? 27.220 -8.701 -14.911 1.00 91.00 183 ARG A CA 1
ATOM 1487 C C . ARG A 1 183 ? 27.193 -10.213 -14.677 1.00 91.00 183 ARG A C 1
ATOM 1489 O O . ARG A 1 183 ? 26.423 -10.684 -13.846 1.00 91.00 183 ARG A O 1
ATOM 1496 N N . ARG A 1 184 ? 28.026 -10.981 -15.392 1.00 90.00 184 ARG A N 1
ATOM 1497 C CA . ARG A 1 184 ? 28.138 -12.441 -15.215 1.00 90.00 184 ARG A CA 1
ATOM 1498 C C . ARG A 1 184 ? 28.675 -12.810 -13.834 1.00 90.00 184 ARG A C 1
ATOM 1500 O O . ARG A 1 184 ? 28.126 -13.718 -13.219 1.00 90.00 184 ARG A O 1
ATOM 1507 N N . LYS A 1 185 ? 29.691 -12.098 -13.330 1.00 91.69 185 LYS A N 1
ATOM 1508 C CA . LYS A 1 185 ? 30.229 -12.302 -11.971 1.00 91.69 185 LYS A CA 1
ATOM 1509 C C . LYS A 1 185 ? 29.152 -12.094 -10.901 1.00 91.69 185 LYS A C 1
ATOM 1511 O O . LYS A 1 185 ? 29.097 -12.854 -9.943 1.00 91.69 185 LYS A O 1
ATOM 1516 N N . ASN A 1 186 ? 28.259 -11.127 -11.113 1.00 87.75 186 ASN A N 1
ATOM 1517 C CA . ASN A 1 186 ? 27.197 -10.772 -10.171 1.00 87.75 186 ASN A CA 1
ATOM 1518 C C . ASN A 1 186 ? 25.811 -11.344 -10.532 1.00 87.75 186 ASN A C 1
ATOM 1520 O O . ASN A 1 186 ? 24.806 -10.920 -9.963 1.00 87.75 186 ASN A O 1
ATOM 1524 N N . ALA A 1 187 ? 25.728 -12.318 -11.445 1.00 83.19 187 ALA A N 1
ATOM 1525 C CA . ALA A 1 187 ? 24.462 -12.757 -12.039 1.00 83.19 187 ALA A CA 1
ATOM 1526 C C . ALA A 1 187 ? 23.429 -13.251 -11.012 1.00 83.19 187 ALA A C 1
ATOM 1528 O O . ALA A 1 187 ? 22.251 -12.922 -11.130 1.00 83.19 187 ALA A O 1
ATOM 1529 N N . ALA A 1 188 ? 23.862 -14.000 -9.992 1.00 74.62 188 ALA A N 1
ATOM 1530 C CA . ALA A 1 188 ? 22.973 -14.496 -8.940 1.00 74.62 188 ALA A CA 1
ATOM 1531 C C . ALA A 1 188 ? 22.373 -13.347 -8.112 1.00 74.62 188 ALA A C 1
ATOM 1533 O O . ALA A 1 188 ? 21.163 -13.290 -7.910 1.00 74.62 188 ALA A O 1
ATOM 1534 N N . ASN A 1 189 ? 23.204 -12.389 -7.699 1.00 78.50 189 ASN A N 1
ATOM 1535 C CA . ASN A 1 189 ? 22.774 -11.230 -6.918 1.00 78.50 189 ASN A CA 1
ATOM 1536 C C . ASN A 1 189 ? 21.828 -10.328 -7.722 1.00 78.50 189 ASN A C 1
ATOM 1538 O O . ASN A 1 189 ? 20.775 -9.936 -7.226 1.00 78.50 189 ASN A O 1
ATOM 1542 N N . ILE A 1 190 ? 22.152 -10.084 -8.995 1.00 82.44 190 ILE A N 1
ATOM 1543 C CA . ILE A 1 190 ? 21.304 -9.327 -9.926 1.00 82.44 190 ILE A CA 1
ATOM 1544 C C . ILE A 1 190 ? 19.965 -10.043 -10.158 1.00 82.44 190 ILE A C 1
ATOM 1546 O O . ILE A 1 190 ? 18.923 -9.396 -10.236 1.00 82.44 190 ILE A O 1
ATOM 1550 N N . TYR A 1 191 ? 19.956 -11.376 -10.241 1.00 75.81 191 TYR A N 1
ATOM 1551 C CA . TYR A 1 191 ? 18.720 -12.150 -10.363 1.00 75.81 191 TYR A CA 1
ATOM 1552 C C . TYR A 1 191 ? 17.809 -11.970 -9.137 1.00 75.81 191 TYR A C 1
ATOM 1554 O O . TYR A 1 191 ? 16.610 -11.727 -9.291 1.00 75.81 191 TYR A O 1
ATOM 1562 N N . PHE A 1 192 ? 18.369 -12.015 -7.923 1.00 68.25 192 PHE A N 1
ATOM 1563 C CA . PHE A 1 192 ? 17.609 -11.753 -6.695 1.00 68.25 192 PHE A CA 1
ATOM 1564 C C . PHE A 1 192 ? 17.155 -10.295 -6.575 1.00 68.25 192 PHE A C 1
ATOM 1566 O O . PHE A 1 192 ? 16.044 -10.035 -6.115 1.00 68.25 192 PHE A O 1
ATOM 1573 N N . GLU A 1 193 ? 17.969 -9.340 -7.023 1.00 73.56 193 GLU A N 1
ATOM 1574 C CA . GLU A 1 193 ? 17.573 -7.936 -7.134 1.00 73.56 193 GLU A CA 1
ATOM 1575 C C . GLU A 1 193 ? 16.376 -7.779 -8.074 1.00 73.56 193 GLU A C 1
ATOM 1577 O O . GLU A 1 193 ? 15.408 -7.129 -7.695 1.00 73.56 193 GLU A O 1
ATOM 1582 N N . CYS A 1 194 ? 16.378 -8.428 -9.246 1.00 63.28 194 CYS A N 1
ATOM 1583 C CA . CYS A 1 194 ? 15.249 -8.392 -10.181 1.00 63.28 194 CYS A CA 1
ATOM 1584 C C . CYS A 1 194 ? 13.957 -8.897 -9.519 1.00 63.28 194 CYS A C 1
ATOM 1586 O O . CYS A 1 194 ? 12.937 -8.224 -9.606 1.00 63.28 194 CYS A O 1
ATOM 1588 N N . GLN A 1 195 ? 14.009 -10.013 -8.779 1.00 61.09 195 GLN A N 1
ATOM 1589 C CA . GLN A 1 195 ? 12.843 -10.532 -8.045 1.00 61.09 195 GLN A CA 1
ATOM 1590 C C . GLN A 1 195 ? 12.361 -9.613 -6.911 1.00 61.09 195 GLN A C 1
ATOM 1592 O O . GLN A 1 195 ? 11.175 -9.591 -6.582 1.00 61.09 195 GLN A O 1
ATOM 1597 N N . ASN A 1 196 ? 13.272 -8.860 -6.293 1.00 52.44 196 ASN A N 1
ATOM 1598 C CA . ASN A 1 196 ? 12.931 -7.889 -5.256 1.00 52.44 196 ASN A CA 1
ATOM 1599 C C . ASN A 1 196 ? 12.465 -6.542 -5.834 1.00 52.44 196 ASN A C 1
ATOM 1601 O O . ASN A 1 196 ? 11.688 -5.860 -5.173 1.00 52.44 196 ASN A O 1
ATOM 1605 N N . THR A 1 197 ? 12.905 -6.179 -7.044 1.00 55.03 197 THR A N 1
ATOM 1606 C CA . THR A 1 197 ? 12.515 -4.954 -7.772 1.00 55.03 197 THR A CA 1
ATOM 1607 C C . THR A 1 197 ? 11.136 -5.096 -8.420 1.00 55.03 197 THR A C 1
ATOM 1609 O O . THR A 1 197 ? 10.433 -4.102 -8.586 1.00 55.03 197 THR A O 1
ATOM 1612 N N . ASP A 1 198 ? 10.695 -6.329 -8.695 1.00 56.41 198 ASP A N 1
ATOM 1613 C CA . ASP A 1 198 ? 9.356 -6.675 -9.193 1.00 56.41 198 ASP A CA 1
ATOM 1614 C C . ASP A 1 198 ? 8.271 -6.556 -8.096 1.00 56.41 198 ASP A C 1
ATOM 1616 O O . ASP A 1 198 ? 7.414 -7.421 -7.892 1.00 56.41 198 ASP A O 1
ATOM 1620 N N . LEU A 1 199 ? 8.320 -5.464 -7.328 1.00 54.47 199 LEU A N 1
ATOM 1621 C CA . LEU A 1 199 ? 7.408 -5.168 -6.225 1.00 54.47 199 LEU A CA 1
ATOM 1622 C C . LEU A 1 199 ? 5.953 -5.195 -6.685 1.00 54.47 199 LEU A C 1
ATOM 1624 O O . LEU A 1 199 ? 5.111 -5.684 -5.942 1.00 54.47 199 LEU A O 1
ATOM 1628 N N . GLU A 1 200 ? 5.653 -4.744 -7.903 1.00 56.75 200 GLU A N 1
ATOM 1629 C CA . GLU A 1 200 ? 4.302 -4.820 -8.464 1.00 56.75 200 GLU A CA 1
ATOM 1630 C C . GLU A 1 200 ? 3.858 -6.262 -8.731 1.00 56.75 200 GLU A C 1
ATOM 1632 O O . GLU A 1 200 ? 2.727 -6.624 -8.400 1.00 56.75 200 GLU A O 1
ATOM 1637 N N . ALA A 1 201 ? 4.731 -7.109 -9.285 1.00 61.47 201 ALA A N 1
ATOM 1638 C CA . ALA A 1 201 ? 4.431 -8.521 -9.510 1.00 61.47 201 ALA A CA 1
ATOM 1639 C C . ALA A 1 201 ? 4.243 -9.260 -8.176 1.00 61.47 201 ALA A C 1
ATOM 1641 O O . ALA A 1 201 ? 3.262 -9.984 -7.992 1.00 61.47 201 ALA A O 1
ATOM 1642 N N . LYS A 1 202 ? 5.108 -8.989 -7.194 1.00 66.00 202 LYS A N 1
ATOM 1643 C CA . LYS A 1 202 ? 5.015 -9.537 -5.836 1.00 66.00 202 LYS A CA 1
ATOM 1644 C C . LYS A 1 202 ? 3.773 -9.038 -5.095 1.00 66.00 202 LYS A C 1
ATOM 1646 O O . LYS A 1 202 ? 3.101 -9.819 -4.427 1.00 66.00 202 LYS A O 1
ATOM 1651 N N . GLN A 1 203 ? 3.417 -7.761 -5.227 1.00 68.94 203 GLN A N 1
ATOM 1652 C CA . GLN A 1 203 ? 2.188 -7.197 -4.659 1.00 68.94 203 GLN A CA 1
ATOM 1653 C C . GLN A 1 203 ? 0.943 -7.815 -5.304 1.00 68.94 203 GLN A C 1
ATOM 1655 O O . GLN A 1 203 ? 0.015 -8.186 -4.582 1.00 68.94 203 GLN A O 1
ATOM 1660 N N . LYS A 1 204 ? 0.941 -8.004 -6.631 1.00 75.31 204 LYS A N 1
ATOM 1661 C CA . LYS A 1 204 ? -0.126 -8.716 -7.351 1.00 75.31 204 LYS A CA 1
ATOM 1662 C C . LYS A 1 204 ? -0.247 -10.164 -6.881 1.00 75.31 204 LYS A C 1
ATOM 1664 O O . LYS A 1 204 ? -1.359 -10.602 -6.595 1.00 75.31 204 LYS A O 1
ATOM 1669 N N . GLN A 1 205 ? 0.866 -10.880 -6.722 1.00 78.25 205 GLN A N 1
ATOM 1670 C CA . GLN A 1 205 ? 0.871 -12.252 -6.213 1.00 78.25 205 GLN A CA 1
ATOM 1671 C C . GLN A 1 205 ? 0.327 -12.326 -4.777 1.00 78.25 205 GLN A C 1
ATOM 1673 O O . GLN A 1 205 ? -0.603 -13.080 -4.501 1.00 78.25 205 GLN A O 1
ATOM 1678 N N . VAL A 1 206 ? 0.825 -11.481 -3.869 1.00 83.12 206 VAL A N 1
ATOM 1679 C CA . VAL A 1 206 ? 0.351 -11.412 -2.475 1.00 83.12 206 VAL A CA 1
ATOM 1680 C C . VAL A 1 206 ? -1.140 -11.067 -2.408 1.00 83.12 206 VAL A C 1
ATOM 1682 O O . VAL A 1 206 ? -1.870 -11.588 -1.559 1.00 83.12 206 VAL A O 1
ATOM 1685 N N . PHE A 1 207 ? -1.614 -10.181 -3.285 1.00 86.69 207 PHE A N 1
ATOM 1686 C CA . PHE A 1 207 ? -3.031 -9.863 -3.406 1.00 86.69 207 PHE A CA 1
ATOM 1687 C C . PHE A 1 207 ? -3.849 -11.077 -3.865 1.00 86.69 207 PHE A C 1
ATOM 1689 O O . PHE A 1 207 ? -4.874 -11.382 -3.246 1.00 86.69 207 PHE A O 1
ATOM 1696 N N . GLN A 1 208 ? -3.397 -11.792 -4.899 1.00 82.00 208 GLN A N 1
ATOM 1697 C CA . GLN A 1 208 ? -4.056 -12.999 -5.404 1.00 82.00 208 GLN A CA 1
ATOM 1698 C C . GLN A 1 208 ? -4.137 -14.086 -4.326 1.00 82.00 208 GLN A C 1
ATOM 1700 O O . GLN A 1 208 ? -5.230 -14.570 -4.038 1.00 82.00 208 GLN A O 1
ATOM 1705 N N . GLU A 1 209 ? -3.027 -14.399 -3.654 1.00 85.00 209 GLU A N 1
ATOM 1706 C CA . GLU A 1 209 ? -2.970 -15.397 -2.576 1.00 85.00 209 GLU A CA 1
ATOM 1707 C C . GLU A 1 209 ? -3.939 -15.066 -1.432 1.00 85.00 209 GLU A C 1
ATOM 1709 O O . GLU A 1 209 ? -4.730 -15.910 -0.997 1.00 85.00 209 GLU A O 1
ATOM 1714 N N . LYS A 1 210 ? -3.938 -13.807 -0.967 1.00 90.69 210 LYS A N 1
ATOM 1715 C CA . LYS A 1 210 ? -4.863 -13.344 0.082 1.00 90.69 210 LYS A CA 1
ATOM 1716 C C . LYS A 1 210 ? -6.318 -13.440 -0.363 1.00 90.69 210 LYS A C 1
ATOM 1718 O O . LYS A 1 210 ? -7.170 -13.829 0.433 1.00 90.69 210 LYS A O 1
ATOM 1723 N N . THR A 1 211 ? -6.607 -13.085 -1.610 1.00 88.06 211 THR A N 1
ATOM 1724 C CA . THR A 1 211 ? -7.964 -13.101 -2.162 1.00 88.06 211 THR A CA 1
ATOM 1725 C C . THR A 1 211 ? -8.494 -14.526 -2.289 1.00 88.06 211 THR A C 1
ATOM 1727 O O . THR A 1 211 ? -9.602 -14.798 -1.829 1.00 88.06 211 THR A O 1
ATOM 1730 N N . VAL A 1 212 ? -7.692 -15.452 -2.826 1.00 85.19 212 VAL A N 1
ATOM 1731 C CA . VAL A 1 212 ? -8.040 -16.879 -2.930 1.00 85.19 212 VAL A CA 1
ATOM 1732 C C . VAL A 1 212 ? -8.317 -17.463 -1.550 1.00 85.19 212 VAL A C 1
ATOM 1734 O O . VAL A 1 212 ? -9.356 -18.092 -1.348 1.00 85.19 212 VAL A O 1
ATOM 1737 N N . LYS A 1 213 ? -7.444 -17.188 -0.573 1.00 92.69 213 LYS A N 1
ATOM 1738 C CA . LYS A 1 213 ? -7.631 -17.644 0.808 1.00 92.69 213 LYS A CA 1
ATOM 1739 C C . LYS A 1 213 ? -8.929 -17.113 1.422 1.00 92.69 213 LYS A C 1
ATOM 1741 O O . LYS A 1 213 ? -9.694 -17.886 1.991 1.00 92.69 213 LYS A O 1
ATOM 1746 N N . LEU A 1 214 ? -9.210 -15.814 1.275 1.00 92.69 214 LEU A N 1
ATOM 1747 C CA . LEU A 1 214 ? -10.436 -15.202 1.798 1.00 92.69 214 LEU A CA 1
ATOM 1748 C C . LEU A 1 214 ? -11.695 -15.780 1.141 1.00 92.69 214 LEU A C 1
ATOM 1750 O O . LEU A 1 214 ? -12.658 -16.077 1.842 1.00 92.69 214 LEU A O 1
ATOM 1754 N N . LEU A 1 215 ? -11.696 -15.969 -0.180 1.00 90.06 215 LEU A N 1
ATOM 1755 C CA . LEU A 1 215 ? -12.825 -16.577 -0.889 1.00 90.06 215 LEU A CA 1
ATOM 1756 C C . LEU A 1 215 ? -13.050 -18.028 -0.458 1.00 90.06 215 LEU A C 1
ATOM 1758 O O . LEU A 1 215 ? -14.192 -18.423 -0.231 1.00 90.06 215 LEU A O 1
ATOM 1762 N N . PHE A 1 216 ? -11.977 -18.802 -0.297 1.00 90.81 216 PHE A N 1
ATOM 1763 C CA . PHE A 1 216 ? -12.046 -20.165 0.224 1.00 90.81 216 PHE A CA 1
ATOM 1764 C C . PHE A 1 216 ? -12.658 -20.201 1.632 1.00 90.81 216 PHE A C 1
ATOM 1766 O O . PHE A 1 216 ? -13.588 -20.968 1.886 1.00 90.81 216 PHE A O 1
ATOM 1773 N N . ASP A 1 217 ? -12.195 -19.323 2.527 1.00 92.06 217 ASP A N 1
ATOM 1774 C CA . ASP A 1 217 ? -12.709 -19.212 3.893 1.00 92.06 217 ASP A CA 1
ATOM 1775 C C . ASP A 1 217 ? -14.189 -18.802 3.944 1.00 92.06 217 ASP A C 1
ATOM 1777 O O . ASP A 1 217 ? -14.946 -19.343 4.752 1.00 92.06 217 ASP A O 1
ATOM 1781 N N . ILE A 1 218 ? -14.622 -17.893 3.065 1.00 93.06 218 ILE A N 1
ATOM 1782 C CA . ILE A 1 218 ? -16.029 -17.482 2.944 1.00 93.06 218 ILE A CA 1
ATOM 1783 C C . ILE A 1 218 ? -16.892 -18.649 2.444 1.00 93.06 218 ILE A C 1
ATOM 1785 O O . ILE A 1 218 ? -17.933 -18.928 3.034 1.00 93.06 218 ILE A O 1
ATOM 1789 N N . LYS A 1 219 ? -16.453 -19.361 1.397 1.00 91.38 219 LYS A N 1
ATOM 1790 C CA . LYS A 1 219 ? -17.208 -20.469 0.782 1.00 91.38 219 LYS A CA 1
ATOM 1791 C C . LYS A 1 219 ? -17.437 -21.642 1.732 1.00 91.38 219 LYS A C 1
ATOM 1793 O O . LYS A 1 219 ? -18.508 -22.239 1.712 1.00 91.38 219 LYS A O 1
ATOM 1798 N N . ARG A 1 220 ? -16.448 -21.983 2.564 1.00 91.88 220 ARG A N 1
ATOM 1799 C CA . ARG A 1 220 ? -16.553 -23.124 3.492 1.00 91.88 220 ARG A CA 1
ATOM 1800 C C . ARG A 1 220 ? -17.347 -22.821 4.763 1.00 91.88 220 ARG A C 1
ATOM 1802 O O . ARG A 1 220 ? -17.750 -23.744 5.468 1.00 91.88 220 ARG A O 1
ATOM 1809 N N . ASN A 1 221 ? -17.526 -21.546 5.107 1.00 90.69 221 ASN A N 1
ATOM 1810 C CA . ASN A 1 221 ? -18.152 -21.160 6.364 1.00 90.69 221 ASN A CA 1
ATOM 1811 C C . ASN A 1 221 ? -19.682 -21.143 6.240 1.00 90.69 221 ASN A C 1
ATOM 1813 O O . ASN A 1 221 ? -20.249 -20.287 5.566 1.00 90.69 221 ASN A O 1
ATOM 1817 N N . ARG A 1 222 ? -20.355 -22.050 6.959 1.00 88.25 222 ARG A N 1
ATOM 1818 C CA . ARG A 1 222 ? -21.817 -22.240 6.906 1.00 88.25 222 ARG A CA 1
ATOM 1819 C C . ARG A 1 222 ? -22.628 -20.967 7.183 1.00 88.25 222 ARG A C 1
ATOM 1821 O O . ARG A 1 222 ? -23.693 -20.812 6.603 1.00 88.25 222 ARG A O 1
ATOM 1828 N N . ASN A 1 223 ? -22.124 -20.052 8.013 1.00 86.69 223 ASN A N 1
ATOM 1829 C CA . ASN A 1 223 ? -22.853 -18.837 8.402 1.00 86.69 223 ASN A CA 1
ATOM 1830 C C . ASN A 1 223 ? -22.821 -17.732 7.335 1.00 86.69 223 ASN A C 1
ATOM 1832 O O . ASN A 1 223 ? -23.600 -16.787 7.415 1.00 86.69 223 ASN A O 1
ATOM 1836 N N . ILE A 1 224 ? -21.880 -17.797 6.388 1.00 90.38 224 ILE A N 1
ATOM 1837 C CA . ILE A 1 224 ? -21.660 -16.752 5.373 1.00 90.38 224 ILE A CA 1
ATOM 1838 C C . ILE A 1 224 ? -21.503 -17.311 3.958 1.00 90.38 224 ILE A C 1
ATOM 1840 O O . ILE A 1 224 ? -21.202 -16.552 3.037 1.00 90.38 224 ILE A O 1
ATOM 1844 N N . ALA A 1 225 ? -21.720 -18.613 3.761 1.00 90.12 225 ALA A N 1
ATOM 1845 C CA . ALA A 1 225 ? -21.602 -19.264 2.461 1.00 90.12 225 ALA A CA 1
ATOM 1846 C C . ALA A 1 225 ? -22.530 -18.624 1.412 1.00 90.12 225 ALA A C 1
ATOM 1848 O O . ALA A 1 225 ? -22.135 -18.466 0.259 1.00 90.12 225 ALA A O 1
ATOM 1849 N N . HIS A 1 226 ? -23.715 -18.145 1.814 1.00 88.25 226 HIS A N 1
ATOM 1850 C CA . HIS A 1 226 ? -24.643 -17.414 0.939 1.00 88.25 226 HIS A CA 1
ATOM 1851 C C . HIS A 1 226 ? -24.074 -16.091 0.403 1.00 88.25 226 HIS A C 1
ATOM 1853 O O . HIS A 1 226 ? -24.525 -15.602 -0.629 1.00 88.25 226 HIS A O 1
ATOM 1859 N N . LYS A 1 227 ? -23.050 -15.519 1.052 1.00 89.88 227 LYS A N 1
ATOM 1860 C CA . LYS A 1 227 ? -22.353 -14.298 0.606 1.00 89.88 227 LYS A CA 1
ATOM 1861 C C . LYS A 1 227 ? -21.203 -14.576 -0.361 1.00 89.88 227 LYS A C 1
ATOM 1863 O O . LYS A 1 227 ? -20.573 -13.624 -0.822 1.00 89.88 227 LYS A O 1
ATOM 1868 N N . ALA A 1 228 ? -20.918 -15.836 -0.694 1.00 88.50 228 ALA A N 1
ATOM 1869 C CA . ALA A 1 228 ? -19.846 -16.180 -1.626 1.00 88.50 228 ALA A CA 1
ATOM 1870 C C . ALA A 1 228 ? -20.040 -15.520 -3.002 1.00 88.50 228 ALA A C 1
ATOM 1872 O O . ALA A 1 228 ? -19.095 -14.931 -3.522 1.00 88.50 228 ALA A O 1
ATOM 1873 N N . GLY A 1 229 ? -21.267 -15.511 -3.538 1.00 86.75 229 GLY A N 1
ATOM 1874 C CA . GLY A 1 229 ? -21.564 -14.844 -4.813 1.00 86.75 229 GLY A CA 1
ATOM 1875 C C . GLY A 1 229 ? -21.304 -13.332 -4.775 1.00 86.75 229 GLY A C 1
ATOM 1876 O O . GLY A 1 229 ? -20.745 -12.767 -5.712 1.00 86.75 229 GLY A O 1
ATOM 1877 N N . LEU A 1 230 ? -21.613 -12.672 -3.651 1.00 90.44 230 LEU A N 1
ATOM 1878 C CA . LEU A 1 230 ? -21.289 -11.256 -3.443 1.00 90.44 230 LEU A CA 1
ATOM 1879 C C . LEU A 1 230 ? -19.770 -11.025 -3.398 1.00 90.44 230 LEU A C 1
ATOM 1881 O O . LEU A 1 230 ? -19.268 -10.068 -3.988 1.00 90.44 230 LEU A O 1
ATOM 1885 N N . ALA A 1 231 ? -19.037 -11.893 -2.700 1.00 89.56 231 ALA A N 1
ATOM 1886 C CA . ALA A 1 231 ? -17.584 -11.822 -2.596 1.00 89.56 231 ALA A CA 1
ATOM 1887 C C . ALA A 1 231 ? -16.904 -11.975 -3.971 1.00 89.56 231 ALA A C 1
ATOM 1889 O O . ALA A 1 231 ? -16.003 -11.203 -4.306 1.00 89.56 231 ALA A O 1
ATOM 1890 N N . GLU A 1 232 ? -17.380 -12.913 -4.793 1.00 87.12 232 GLU A N 1
ATOM 1891 C CA . GLU A 1 232 ? -16.917 -13.105 -6.171 1.00 87.12 232 GLU A CA 1
ATOM 1892 C C . GLU A 1 232 ? -17.251 -11.908 -7.065 1.00 87.12 232 GLU A C 1
ATOM 1894 O O . GLU A 1 232 ? -16.389 -11.448 -7.813 1.00 87.12 232 GLU A O 1
ATOM 1899 N N . ALA A 1 233 ? -18.458 -11.347 -6.949 1.00 90.62 233 ALA A N 1
ATOM 1900 C CA . ALA A 1 233 ? -18.864 -10.170 -7.712 1.00 90.62 233 ALA A CA 1
ATOM 1901 C C . ALA A 1 233 ? -17.970 -8.948 -7.428 1.00 90.62 233 ALA A C 1
ATOM 1903 O O . ALA A 1 233 ? -17.624 -8.207 -8.349 1.00 90.62 233 ALA A O 1
ATOM 1904 N N . ILE A 1 234 ? -17.541 -8.752 -6.173 1.00 90.81 234 ILE A N 1
ATOM 1905 C CA . ILE A 1 234 ? -16.604 -7.678 -5.800 1.00 90.81 234 ILE A CA 1
ATOM 1906 C C . ILE A 1 234 ? -15.255 -7.862 -6.505 1.00 90.81 234 ILE A C 1
ATOM 1908 O O . ILE A 1 234 ? -14.715 -6.893 -7.042 1.00 90.81 234 ILE A O 1
ATOM 1912 N N . LEU A 1 235 ? -14.726 -9.090 -6.528 1.00 86.94 235 LEU A N 1
ATOM 1913 C CA . LEU A 1 235 ? -13.469 -9.389 -7.211 1.00 86.94 235 LEU A CA 1
ATOM 1914 C C . LEU A 1 235 ? -13.598 -9.210 -8.728 1.00 86.94 235 LEU A C 1
ATOM 1916 O O . LEU A 1 235 ? -12.749 -8.576 -9.345 1.00 86.94 235 LEU A O 1
ATOM 1920 N N . GLN A 1 236 ? -14.676 -9.717 -9.325 1.00 82.06 236 GLN A N 1
ATOM 1921 C CA . GLN A 1 236 ? -14.944 -9.566 -10.756 1.00 82.06 236 GLN A CA 1
ATOM 1922 C C . GLN A 1 236 ? -15.039 -8.095 -11.165 1.00 82.06 236 GLN A C 1
ATOM 1924 O O . GLN A 1 236 ? -14.487 -7.711 -12.193 1.00 82.06 236 GLN A O 1
ATOM 1929 N N . LYS A 1 237 ? -15.674 -7.253 -10.339 1.00 90.19 237 LYS A N 1
ATOM 1930 C CA . LYS A 1 237 ? -15.750 -5.809 -10.583 1.00 90.19 237 LYS A CA 1
ATOM 1931 C C . LYS A 1 237 ? -14.368 -5.152 -10.589 1.00 90.19 237 LYS A C 1
ATOM 1933 O O . LYS A 1 237 ? -14.128 -4.290 -11.421 1.00 90.19 237 LYS A O 1
ATOM 1938 N N . TYR A 1 238 ? -13.468 -5.569 -9.698 1.00 89.06 238 TYR A N 1
ATOM 1939 C CA . TYR A 1 238 ? -12.079 -5.101 -9.691 1.00 89.06 238 TYR A CA 1
ATOM 1940 C C . TYR A 1 238 ? -11.297 -5.578 -10.923 1.00 89.06 238 TYR A C 1
ATOM 1942 O O . TYR A 1 238 ? -10.603 -4.784 -11.543 1.00 89.06 238 TYR A O 1
ATOM 1950 N N . LEU A 1 239 ? -11.428 -6.851 -11.312 1.00 79.12 239 LEU A N 1
ATOM 1951 C CA . LEU A 1 239 ? -10.678 -7.417 -12.442 1.00 79.12 239 LEU A CA 1
ATOM 1952 C C . LEU A 1 239 ? -11.124 -6.867 -13.804 1.00 79.12 239 LEU A C 1
ATOM 1954 O O . LEU A 1 239 ? -10.307 -6.755 -14.710 1.00 79.12 239 LEU A O 1
ATOM 1958 N N . LYS A 1 240 ? -12.411 -6.535 -13.954 1.00 85.81 240 LYS A N 1
ATOM 1959 C CA . LYS A 1 240 ? -13.000 -6.041 -15.210 1.00 85.81 240 LYS A CA 1
ATOM 1960 C C . LYS A 1 240 ? -13.069 -4.515 -15.304 1.00 85.81 240 LYS A C 1
ATOM 1962 O O . LYS A 1 240 ? -13.646 -4.005 -16.259 1.00 85.81 240 LYS A O 1
ATOM 1967 N N . GLN A 1 241 ? -12.557 -3.779 -14.317 1.00 84.00 241 GLN A N 1
ATOM 1968 C CA . GLN A 1 241 ? -12.642 -2.320 -14.339 1.00 84.00 241 GLN A CA 1
ATOM 1969 C C . GLN A 1 241 ? -11.757 -1.737 -15.448 1.00 84.00 241 GLN A C 1
ATOM 1971 O O . GLN A 1 241 ? -10.573 -2.052 -15.549 1.00 84.00 241 GLN A O 1
ATOM 1976 N N . THR A 1 242 ? -12.322 -0.841 -16.247 1.00 83.44 242 THR A N 1
ATOM 1977 C CA . THR A 1 242 ? -11.622 -0.080 -17.286 1.00 83.44 242 THR A CA 1
ATOM 1978 C C . THR A 1 242 ? -11.935 1.399 -17.110 1.00 83.44 242 THR A C 1
ATOM 1980 O O . THR A 1 242 ? -13.001 1.751 -16.602 1.00 83.44 242 THR A O 1
ATOM 1983 N N . LYS A 1 243 ? -11.006 2.277 -17.505 1.00 86.00 243 LYS A N 1
ATOM 1984 C CA . LYS A 1 243 ? -11.218 3.728 -17.439 1.00 86.00 243 LYS A CA 1
ATOM 1985 C C . LYS A 1 243 ? -12.368 4.118 -18.382 1.00 86.00 243 LYS A C 1
ATOM 1987 O O . LYS A 1 243 ? -12.249 3.835 -19.573 1.00 86.00 243 LYS A O 1
ATOM 1992 N N . PRO A 1 244 ? -13.428 4.791 -17.906 1.00 85.31 244 PRO A N 1
ATOM 1993 C CA . PRO A 1 244 ? -14.445 5.360 -18.789 1.00 85.31 244 PRO A CA 1
ATOM 1994 C C . PRO A 1 244 ? -13.855 6.454 -19.692 1.00 85.31 244 PRO A C 1
ATOM 1996 O O . PRO A 1 244 ? -12.898 7.136 -19.309 1.00 85.31 244 PRO A O 1
ATOM 1999 N N . GLU A 1 245 ? -14.404 6.633 -20.892 1.00 80.19 245 GLU A N 1
ATOM 2000 C CA . GLU A 1 245 ? -13.883 7.600 -21.873 1.00 80.19 245 GLU A CA 1
ATOM 2001 C C . GLU A 1 245 ? -13.988 9.049 -21.374 1.00 80.19 245 GLU A C 1
ATOM 2003 O O . GLU A 1 245 ? -13.040 9.814 -21.522 1.00 80.19 245 GLU A O 1
ATOM 2008 N N . GLU A 1 246 ? -15.079 9.368 -20.677 1.00 84.62 246 GLU A N 1
ATOM 2009 C CA . GLU A 1 246 ? -15.434 10.698 -20.157 1.00 84.62 246 GLU A CA 1
ATOM 2010 C C . GLU A 1 246 ? -14.536 11.189 -19.007 1.00 84.62 246 GLU A C 1
ATOM 2012 O O . GLU A 1 246 ? -14.455 12.386 -18.746 1.00 84.62 246 GLU A O 1
ATOM 2017 N N . LEU A 1 247 ? -13.863 10.274 -18.301 1.00 79.06 247 LEU A N 1
ATOM 2018 C CA . LEU A 1 247 ? -13.098 10.577 -17.089 1.00 79.06 247 LEU A CA 1
ATOM 2019 C C . LEU A 1 247 ? -11.615 10.819 -17.386 1.00 79.06 247 LEU A C 1
ATOM 2021 O O . LEU A 1 247 ? -10.966 10.050 -18.112 1.00 79.06 247 LEU A O 1
ATOM 2025 N N . SER A 1 248 ? -11.042 11.839 -16.743 1.00 77.44 248 SER A N 1
ATOM 2026 C CA . SER A 1 248 ? -9.594 12.050 -16.755 1.00 77.44 248 SER A CA 1
ATOM 2027 C C . SER A 1 248 ? -8.867 10.938 -15.985 1.00 77.44 248 SER A C 1
ATOM 2029 O O . SER A 1 248 ? -9.420 10.295 -15.089 1.00 77.44 248 SER A O 1
ATOM 2031 N N . TRP A 1 249 ? -7.591 10.706 -16.306 1.00 60.94 249 TRP A N 1
ATOM 2032 C CA . TRP A 1 249 ? -6.776 9.707 -15.602 1.00 60.94 249 TRP A CA 1
ATOM 2033 C C . TRP A 1 249 ? -6.625 10.009 -14.104 1.00 60.94 249 TRP A C 1
ATOM 2035 O O . TRP A 1 249 ? -6.627 9.083 -13.298 1.00 60.94 249 TRP A O 1
ATOM 2045 N N . GLN A 1 250 ? -6.551 11.287 -13.719 1.00 67.88 250 GLN A N 1
ATOM 2046 C CA . GLN A 1 250 ? -6.424 11.694 -12.316 1.00 67.88 250 GLN A CA 1
ATOM 2047 C C . GLN A 1 250 ? -7.706 11.446 -11.516 1.00 67.88 250 GLN A C 1
ATOM 2049 O O . GLN A 1 250 ? -7.648 11.048 -10.353 1.00 67.88 250 GLN A O 1
ATOM 2054 N N . GLU A 1 251 ? -8.869 11.678 -12.123 1.00 79.69 251 GLU A N 1
ATOM 2055 C CA . GLU A 1 251 ? -10.156 11.381 -11.492 1.00 79.69 251 GLU A CA 1
ATOM 2056 C C . GLU A 1 251 ? -10.377 9.875 -11.406 1.00 79.69 251 GLU A C 1
ATOM 2058 O O . GLU A 1 251 ? -10.783 9.381 -10.354 1.00 79.69 251 GLU A O 1
ATOM 2063 N N . TRP A 1 252 ? -10.022 9.136 -12.463 1.00 78.50 252 TRP A N 1
ATOM 2064 C CA . TRP A 1 252 ? -10.089 7.679 -12.471 1.00 78.50 252 TRP A CA 1
ATOM 2065 C C . TRP A 1 252 ? -9.226 7.049 -11.374 1.00 78.50 252 TRP A C 1
ATOM 2067 O O . TRP A 1 252 ? -9.701 6.172 -10.662 1.00 78.50 252 TRP A O 1
ATOM 2077 N N . GLU A 1 253 ? -7.999 7.531 -11.167 1.00 70.19 253 GLU A N 1
ATOM 2078 C CA . GLU A 1 253 ? -7.097 7.020 -10.126 1.00 70.19 253 GLU A CA 1
ATOM 2079 C C . GLU A 1 253 ? -7.686 7.149 -8.710 1.00 70.19 253 GLU A C 1
ATOM 2081 O O . GLU A 1 253 ? -7.467 6.284 -7.860 1.00 70.19 253 GLU A O 1
ATOM 2086 N N . LYS A 1 254 ? -8.480 8.203 -8.468 1.00 80.38 254 LYS A N 1
ATOM 2087 C CA . LYS A 1 254 ? -9.155 8.447 -7.184 1.00 80.38 254 LYS A CA 1
ATOM 2088 C C . LYS A 1 254 ? -10.375 7.553 -6.970 1.00 80.38 254 LYS A C 1
ATOM 2090 O O . LYS A 1 254 ? -10.680 7.230 -5.824 1.00 80.38 254 LYS A O 1
ATOM 2095 N N . ILE A 1 255 ? -11.091 7.192 -8.037 1.00 84.31 255 ILE A N 1
ATOM 2096 C CA . ILE A 1 255 ? -12.353 6.436 -7.942 1.00 84.31 255 ILE A CA 1
ATOM 2097 C C . ILE A 1 255 ? -12.209 4.942 -8.251 1.00 84.31 255 ILE A C 1
ATOM 2099 O O . ILE A 1 255 ? -13.106 4.169 -7.903 1.00 84.31 255 ILE A O 1
ATOM 2103 N N . LYS A 1 256 ? -11.121 4.522 -8.913 1.00 85.50 256 LYS A N 1
ATOM 2104 C CA . LYS A 1 256 ? -10.899 3.118 -9.271 1.00 85.50 256 LYS A CA 1
ATOM 2105 C C . LYS A 1 256 ? -10.815 2.256 -8.016 1.00 85.50 256 LYS A C 1
ATOM 2107 O O . LYS A 1 256 ? -10.338 2.685 -6.966 1.00 85.50 256 LYS A O 1
ATOM 2112 N N . ILE A 1 257 ? -11.264 1.011 -8.128 1.00 87.88 257 ILE A N 1
ATOM 2113 C CA . ILE A 1 257 ? -11.229 0.074 -7.009 1.00 87.88 257 ILE A CA 1
ATOM 2114 C C . ILE A 1 257 ? -9.775 -0.324 -6.776 1.00 87.88 257 ILE A C 1
ATOM 2116 O O . ILE A 1 257 ? -9.129 -0.866 -7.678 1.00 87.88 257 ILE A O 1
ATOM 2120 N N . GLN A 1 258 ? -9.284 -0.090 -5.562 1.00 88.19 258 GLN A N 1
ATOM 2121 C CA . GLN A 1 258 ? -7.932 -0.468 -5.171 1.00 88.19 258 GLN A CA 1
ATOM 2122 C C . GLN A 1 258 ? -7.900 -1.896 -4.591 1.00 88.19 258 GLN A C 1
ATOM 2124 O O . GLN A 1 258 ? -8.909 -2.369 -4.044 1.00 88.19 258 GLN A O 1
ATOM 2129 N N . PRO A 1 259 ? -6.761 -2.611 -4.667 1.00 86.75 259 PRO A N 1
ATOM 2130 C CA . PRO A 1 259 ? -6.604 -3.942 -4.069 1.00 86.75 259 PRO A CA 1
ATOM 2131 C C . PRO A 1 259 ? -6.997 -3.986 -2.582 1.00 86.75 259 PRO A C 1
ATOM 2133 O O . PRO A 1 259 ? -7.652 -4.923 -2.113 1.00 86.75 259 PRO A O 1
ATOM 2136 N N . GLU A 1 260 ? -6.656 -2.939 -1.833 1.00 91.06 260 GLU A N 1
ATOM 2137 C CA . GLU A 1 260 ? -6.949 -2.794 -0.408 1.00 91.06 260 GLU A CA 1
ATOM 2138 C C . GLU A 1 260 ? -8.456 -2.730 -0.146 1.00 91.06 260 GLU A C 1
ATOM 2140 O O . GLU A 1 260 ? -8.934 -3.296 0.842 1.00 91.06 260 GLU A O 1
ATOM 2145 N N . ASP A 1 261 ? -9.223 -2.102 -1.043 1.00 91.75 261 ASP A N 1
ATOM 2146 C CA . ASP A 1 261 ? -10.679 -2.018 -0.939 1.00 91.75 261 ASP A CA 1
ATOM 2147 C C . ASP A 1 261 ? -11.337 -3.382 -1.098 1.00 91.75 261 ASP A C 1
ATOM 2149 O O . ASP A 1 261 ? -12.259 -3.717 -0.345 1.00 91.75 261 ASP A O 1
ATOM 2153 N N . VAL A 1 262 ? -10.847 -4.186 -2.045 1.00 93.25 262 VAL A N 1
ATOM 2154 C CA . VAL A 1 262 ? -11.307 -5.563 -2.255 1.00 93.25 262 VAL A CA 1
ATOM 2155 C C . VAL A 1 262 ? -11.021 -6.393 -1.008 1.00 93.25 262 VAL A C 1
ATOM 2157 O O . VAL A 1 262 ? -11.941 -6.978 -0.431 1.00 93.25 262 VAL A O 1
ATOM 2160 N N . LEU A 1 263 ? -9.775 -6.381 -0.522 1.00 93.75 263 LEU A N 1
ATOM 2161 C CA . LEU A 1 263 ? -9.390 -7.127 0.679 1.00 93.75 263 LEU A CA 1
ATOM 2162 C C . LEU A 1 263 ? -10.179 -6.677 1.914 1.00 93.75 263 LEU A C 1
ATOM 2164 O O . LEU A 1 263 ? -10.596 -7.517 2.713 1.00 93.75 263 LEU A O 1
ATOM 2168 N N . ARG A 1 264 ? -10.419 -5.371 2.078 1.00 95.94 264 ARG A N 1
ATOM 2169 C CA . ARG A 1 264 ? -11.229 -4.812 3.169 1.00 95.94 264 ARG A CA 1
ATOM 2170 C C . ARG A 1 264 ? -12.663 -5.334 3.120 1.00 95.94 264 ARG A C 1
ATOM 2172 O O . ARG A 1 264 ? -13.176 -5.774 4.149 1.00 95.94 264 ARG A O 1
ATOM 2179 N N . LYS A 1 265 ? -13.295 -5.334 1.943 1.00 94.62 265 LYS A N 1
ATOM 2180 C CA . LYS A 1 265 ? -14.661 -5.852 1.766 1.00 94.62 265 LYS A CA 1
ATOM 2181 C C . LYS A 1 265 ? -14.740 -7.354 2.043 1.00 94.62 265 LYS A C 1
ATOM 2183 O O . LYS A 1 265 ? -15.606 -7.776 2.805 1.00 94.62 265 LYS A O 1
ATOM 2188 N N . LEU A 1 266 ? -13.806 -8.147 1.512 1.00 93.56 266 LEU A N 1
ATOM 2189 C CA . LEU A 1 266 ? -13.752 -9.595 1.748 1.00 93.56 266 LEU A CA 1
ATOM 2190 C C . LEU A 1 266 ? -13.529 -9.936 3.230 1.00 93.56 266 LEU A C 1
ATOM 2192 O O . LEU A 1 266 ? -14.234 -10.777 3.784 1.00 93.56 266 LEU A O 1
ATOM 2196 N N . LYS A 1 267 ? -12.617 -9.233 3.914 1.00 94.75 267 LYS A N 1
ATOM 2197 C CA . LYS A 1 267 ? -12.432 -9.365 5.371 1.00 94.75 267 LYS A CA 1
ATOM 2198 C C . LYS A 1 267 ? -13.686 -8.962 6.150 1.00 94.75 267 LYS A C 1
ATOM 2200 O O . LYS A 1 267 ? -14.017 -9.604 7.144 1.00 94.75 267 LYS A O 1
ATOM 2205 N N . GLY A 1 268 ? -14.400 -7.931 5.698 1.00 92.94 268 GLY A N 1
ATOM 2206 C CA . GLY A 1 268 ? -15.698 -7.530 6.245 1.00 92.94 268 GLY A CA 1
ATOM 2207 C C . GLY A 1 268 ? -16.731 -8.658 6.177 1.00 92.94 268 GLY A C 1
ATOM 2208 O O . GLY A 1 268 ? -17.363 -8.967 7.186 1.00 92.94 268 GLY A O 1
ATOM 2209 N N . ILE A 1 269 ? -16.833 -9.336 5.030 1.00 92.12 269 ILE A N 1
ATOM 2210 C CA . ILE A 1 269 ? -17.696 -10.515 4.865 1.00 92.12 269 ILE A CA 1
ATOM 2211 C C . ILE A 1 269 ? -17.252 -11.637 5.810 1.00 92.12 269 ILE A C 1
ATOM 2213 O O . ILE A 1 269 ? -18.075 -12.141 6.572 1.00 92.12 269 ILE A O 1
ATOM 2217 N N . LEU A 1 270 ? -15.959 -11.973 5.840 1.00 92.69 270 LEU A N 1
ATOM 2218 C CA . LEU A 1 270 ? -15.439 -13.035 6.706 1.00 92.69 270 LEU A CA 1
ATOM 2219 C C . LEU A 1 270 ? -15.699 -12.751 8.194 1.00 92.69 270 LEU A C 1
ATOM 2221 O O . LEU A 1 270 ? -16.195 -13.611 8.914 1.00 92.69 270 LEU A O 1
ATOM 2225 N N . SER A 1 271 ? -15.434 -11.526 8.657 1.00 90.62 271 SER A N 1
ATOM 2226 C CA . SER A 1 271 ? -15.692 -11.122 10.047 1.00 90.62 271 SER A CA 1
ATOM 2227 C C . SER A 1 271 ? -17.176 -11.169 10.427 1.00 90.62 271 SER A C 1
ATOM 2229 O O . SER A 1 271 ? -17.503 -11.332 11.604 1.00 90.62 271 SER A O 1
ATOM 2231 N N . SER A 1 272 ? -18.086 -11.083 9.447 1.00 86.31 272 SER A N 1
ATOM 2232 C CA . SER A 1 272 ? -19.521 -11.242 9.690 1.00 86.31 272 SER A CA 1
ATOM 2233 C C . SER A 1 272 ? -19.920 -12.673 10.062 1.00 86.31 272 SER A C 1
ATOM 2235 O O . SER A 1 272 ? -20.986 -12.847 10.637 1.00 86.31 272 SER A O 1
ATOM 2237 N N . ALA A 1 273 ? -19.051 -13.672 9.859 1.00 85.81 273 ALA A N 1
ATOM 2238 C CA . ALA A 1 273 ? -19.306 -15.052 10.282 1.00 85.81 273 ALA A CA 1
ATOM 2239 C C . ALA A 1 273 ? -19.498 -15.217 11.794 1.00 85.81 273 ALA A C 1
ATOM 2241 O O . ALA A 1 273 ? -20.196 -16.133 12.229 1.00 85.81 273 ALA A O 1
ATOM 2242 N N . ASN A 1 274 ? -18.888 -14.328 12.584 1.00 83.81 274 ASN A N 1
ATOM 2243 C CA . ASN A 1 274 ? -19.010 -14.319 14.041 1.00 83.81 274 ASN A CA 1
ATOM 2244 C C . ASN A 1 274 ? -20.225 -13.511 14.525 1.00 83.81 274 ASN A C 1
ATOM 2246 O O . ASN A 1 274 ? -20.462 -13.418 15.731 1.00 83.81 274 ASN A O 1
ATOM 2250 N N . LYS A 1 275 ? -20.984 -12.881 13.618 1.00 79.25 275 LYS A N 1
ATOM 2251 C CA . LYS A 1 275 ? -22.199 -12.155 13.986 1.00 79.25 275 LYS A CA 1
ATOM 2252 C C . LYS A 1 275 ? -23.350 -13.141 14.103 1.00 79.25 275 LYS A C 1
ATOM 2254 O O . LYS A 1 275 ? -23.625 -13.912 13.192 1.00 79.25 275 LYS A O 1
ATOM 2259 N N . THR A 1 276 ? -24.042 -13.077 15.232 1.00 76.00 276 THR A N 1
ATOM 2260 C CA . THR A 1 276 ? -25.310 -13.774 15.417 1.00 76.00 276 THR A CA 1
ATOM 2261 C C . THR A 1 276 ? -26.430 -12.829 15.023 1.00 76.00 276 THR A C 1
ATOM 2263 O O . THR A 1 276 ? -26.659 -11.809 15.675 1.00 76.00 276 THR A O 1
ATOM 2266 N N . TYR A 1 277 ? -27.097 -13.155 13.923 1.00 79.56 277 TYR A N 1
ATOM 2267 C CA . TYR A 1 277 ? -28.266 -12.420 13.474 1.00 79.56 277 TYR A CA 1
ATOM 2268 C C . TYR A 1 277 ? -29.502 -12.936 14.204 1.00 79.56 277 TYR A C 1
ATOM 2270 O O . TYR A 1 277 ? -29.661 -14.139 14.408 1.00 79.56 277 TYR A O 1
ATOM 2278 N N . ARG A 1 278 ? -30.360 -12.017 14.636 1.00 82.25 278 ARG A N 1
ATOM 2279 C CA . ARG A 1 278 ? -31.615 -12.319 15.328 1.00 82.25 278 ARG A CA 1
ATOM 2280 C C . ARG A 1 278 ? -32.713 -11.490 14.694 1.00 82.25 278 ARG A C 1
ATOM 2282 O O . ARG A 1 278 ? -32.493 -10.325 14.377 1.00 82.25 278 ARG A O 1
ATOM 2289 N N . ASN A 1 279 ? -33.895 -12.069 14.525 1.00 85.62 279 ASN A N 1
ATOM 2290 C CA . ASN A 1 279 ? -35.032 -11.349 13.961 1.00 85.62 279 ASN A CA 1
ATOM 2291 C C . ASN A 1 279 ? -35.725 -10.481 15.024 1.00 85.62 279 ASN A C 1
ATOM 2293 O O . ASN A 1 279 ? -36.898 -10.668 15.326 1.00 85.62 279 ASN A O 1
ATOM 2297 N N . GLU A 1 280 ? -34.967 -9.585 15.655 1.00 88.69 280 GLU A N 1
ATOM 2298 C CA . GLU A 1 280 ? -35.456 -8.698 16.705 1.00 88.69 280 GLU A CA 1
ATOM 2299 C C . GLU A 1 280 ? -34.778 -7.331 16.630 1.00 88.69 280 GLU A C 1
ATOM 2301 O O . GLU A 1 280 ? -33.618 -7.199 16.228 1.00 88.69 280 GLU A O 1
ATOM 2306 N N . ILE A 1 281 ? -35.508 -6.318 17.082 1.00 90.25 281 ILE A N 1
ATOM 2307 C CA . ILE A 1 281 ? -34.996 -4.973 17.298 1.00 90.25 281 ILE A CA 1
ATOM 2308 C C . ILE A 1 281 ? -35.053 -4.712 18.802 1.00 90.25 281 ILE A C 1
ATOM 2310 O O . ILE A 1 281 ? -36.072 -4.979 19.440 1.00 90.25 281 ILE A O 1
ATOM 2314 N N . ARG A 1 282 ? -33.955 -4.233 19.396 1.00 91.94 282 ARG A N 1
ATOM 2315 C CA . ARG A 1 282 ? -33.921 -3.904 20.830 1.00 91.94 282 ARG A CA 1
ATOM 2316 C C . ARG A 1 282 ? -33.320 -2.540 21.080 1.00 91.94 282 ARG A C 1
ATOM 2318 O O . ARG A 1 282 ? -32.304 -2.175 20.494 1.00 91.94 282 ARG A O 1
ATOM 2325 N N . ILE A 1 283 ? -33.882 -1.832 22.051 1.00 93.94 283 ILE A N 1
ATOM 2326 C CA . ILE A 1 283 ? -33.264 -0.620 22.572 1.00 93.94 283 ILE A CA 1
ATOM 2327 C C . ILE A 1 283 ? -32.084 -1.014 23.458 1.00 93.94 283 ILE A C 1
ATOM 2329 O O . ILE A 1 283 ? -32.220 -1.771 24.419 1.00 93.94 283 ILE A O 1
ATOM 2333 N N . VAL A 1 284 ? -30.911 -0.482 23.139 1.00 93.12 284 VAL A N 1
ATOM 2334 C CA . VAL A 1 284 ? -29.679 -0.679 23.892 1.00 93.12 284 VAL A CA 1
ATOM 2335 C C . VAL A 1 284 ? -29.163 0.652 24.413 1.00 93.12 284 VAL A C 1
ATOM 2337 O O . VAL A 1 284 ? -29.194 1.688 23.741 1.00 93.12 284 VAL A O 1
ATOM 2340 N N . LYS A 1 285 ? -28.630 0.618 25.630 1.00 93.19 285 LYS A N 1
ATOM 2341 C CA . LYS A 1 285 ? -27.888 1.738 26.190 1.00 93.19 285 LYS A CA 1
ATOM 2342 C C . LYS A 1 285 ? -26.457 1.717 25.652 1.00 93.19 285 LYS A C 1
ATOM 2344 O O . LYS A 1 285 ? -25.773 0.701 25.680 1.00 93.19 285 LYS A O 1
ATOM 2349 N N . THR A 1 286 ? -25.989 2.878 25.220 1.00 89.50 286 THR A N 1
ATOM 2350 C CA . THR A 1 286 ? -24.585 3.145 24.889 1.00 89.50 286 THR A CA 1
ATOM 2351 C C . THR A 1 286 ? -23.947 4.023 25.967 1.00 89.50 286 THR A C 1
ATOM 2353 O O . THR A 1 286 ? -24.609 4.469 26.906 1.00 89.50 286 THR A O 1
ATOM 2356 N N . THR A 1 287 ? -22.655 4.325 25.835 1.00 85.38 287 THR A N 1
ATOM 2357 C CA . THR A 1 287 ? -21.937 5.205 26.772 1.00 85.38 287 THR A CA 1
ATOM 2358 C C . THR A 1 287 ? -22.610 6.574 26.947 1.00 85.38 287 THR A C 1
ATOM 2360 O O . THR A 1 287 ? -22.621 7.103 28.058 1.00 85.38 287 THR A O 1
ATOM 2363 N N . TYR A 1 288 ? -23.202 7.126 25.881 1.00 85.06 288 TYR A N 1
ATOM 2364 C CA . TYR A 1 288 ? -23.704 8.508 25.852 1.00 85.06 288 TYR A CA 1
ATOM 2365 C C . TYR A 1 288 ? -25.207 8.640 25.556 1.00 85.06 288 TYR A C 1
ATOM 2367 O O . TYR A 1 288 ? -25.764 9.730 25.694 1.00 85.06 288 TYR A O 1
ATOM 2375 N N . GLY A 1 289 ? -25.886 7.561 25.167 1.00 92.88 289 GLY A N 1
ATOM 2376 C CA . GLY A 1 289 ? -27.253 7.630 24.646 1.00 92.88 289 GLY A CA 1
ATOM 2377 C C . GLY A 1 289 ? -27.946 6.281 24.536 1.00 92.88 289 GLY A C 1
ATOM 2378 O O . GLY A 1 289 ? -27.410 5.261 24.972 1.00 92.88 289 GLY A O 1
ATOM 2379 N N . PHE A 1 290 ? -29.110 6.283 23.900 1.00 94.06 290 PHE A N 1
ATOM 2380 C CA . PHE A 1 290 ? -29.861 5.079 23.558 1.00 94.06 290 PHE A CA 1
ATOM 2381 C C . PHE A 1 290 ? -29.876 4.888 22.048 1.00 94.06 290 PHE A C 1
ATOM 2383 O O . PHE A 1 290 ? -29.967 5.852 21.288 1.00 94.06 290 PHE A O 1
ATOM 2390 N N . LYS A 1 291 ? -29.780 3.634 21.622 1.00 94.44 291 LYS A N 1
ATOM 2391 C CA . LYS A 1 291 ? -29.919 3.245 20.223 1.00 94.44 291 LYS A CA 1
ATOM 2392 C C . LYS A 1 291 ? -30.934 2.131 20.116 1.00 94.44 291 LYS A C 1
ATOM 2394 O O . LYS A 1 291 ? -30.974 1.256 20.973 1.00 94.44 291 LYS A O 1
ATOM 2399 N N . GLU A 1 292 ? -31.706 2.153 19.054 1.00 93.69 292 GLU A N 1
ATOM 2400 C CA . GLU A 1 292 ? -32.504 1.025 18.625 1.00 93.69 292 GLU A CA 1
ATOM 2401 C C . GLU A 1 292 ? -31.627 0.176 17.705 1.00 93.69 292 GLU A C 1
ATOM 2403 O O . GLU A 1 292 ? -31.224 0.608 16.626 1.00 93.69 292 GLU A O 1
ATOM 2408 N N . LYS A 1 293 ? -31.216 -0.985 18.211 1.00 90.31 293 LYS A N 1
ATOM 2409 C CA . LYS A 1 293 ? -30.286 -1.885 17.545 1.00 90.31 293 LYS A CA 1
ATOM 2410 C C . LYS A 1 293 ? -31.065 -2.966 16.820 1.00 90.31 293 LYS A C 1
ATOM 2412 O O . LYS A 1 293 ? -31.796 -3.733 17.451 1.00 90.31 293 LYS A O 1
ATOM 2417 N N . ASP A 1 294 ? -30.871 -3.023 15.513 1.00 91.31 294 ASP A N 1
ATOM 2418 C CA . ASP A 1 294 ? -31.500 -4.008 14.650 1.00 91.31 294 ASP A CA 1
ATOM 2419 C C . ASP A 1 294 ? -30.552 -5.196 14.470 1.00 91.31 294 ASP A C 1
ATOM 2421 O O . ASP A 1 294 ? -29.477 -5.077 13.881 1.00 91.31 294 ASP A O 1
ATOM 2425 N N . TYR A 1 295 ? -30.921 -6.346 15.034 1.00 87.19 295 TYR A N 1
ATOM 2426 C CA . TYR A 1 295 ? -30.078 -7.541 15.008 1.00 87.19 295 TYR A CA 1
ATOM 2427 C C . TYR A 1 295 ? -30.261 -8.377 13.735 1.00 87.19 295 TYR A C 1
ATOM 2429 O O . TYR A 1 295 ? -29.609 -9.418 13.596 1.00 87.19 295 TYR A O 1
ATOM 2437 N N . ARG A 1 296 ? -31.119 -7.948 12.803 1.00 87.00 296 ARG A N 1
ATOM 2438 C CA . ARG A 1 296 ? -31.304 -8.612 11.508 1.00 87.00 296 ARG A CA 1
ATOM 2439 C C . ARG A 1 296 ? -30.057 -8.462 10.642 1.00 87.00 296 ARG A C 1
ATOM 2441 O O . ARG A 1 296 ? -29.243 -7.561 10.828 1.00 87.00 296 ARG A O 1
ATOM 2448 N N . GLU A 1 297 ? -29.912 -9.340 9.654 1.00 79.44 297 GLU A N 1
ATOM 2449 C CA . GLU A 1 297 ? -28.719 -9.366 8.800 1.00 79.44 297 GLU A CA 1
ATOM 2450 C C . GLU A 1 297 ? -28.482 -8.070 8.016 1.00 79.44 297 GLU A C 1
ATOM 2452 O O . GLU A 1 297 ? -27.339 -7.619 7.912 1.00 79.44 297 GLU A O 1
ATOM 2457 N N . ASN A 1 298 ? -29.566 -7.438 7.569 1.00 80.12 298 ASN A N 1
ATOM 2458 C CA . ASN A 1 298 ? -29.556 -6.156 6.862 1.00 80.12 298 ASN A CA 1
ATOM 2459 C C . ASN A 1 298 ? -30.109 -5.015 7.733 1.00 80.12 298 ASN A C 1
ATOM 2461 O O . ASN A 1 298 ? -30.606 -4.016 7.217 1.00 80.12 298 ASN A O 1
ATOM 2465 N N . GLY A 1 299 ? -30.076 -5.193 9.055 1.00 81.88 299 GLY A N 1
ATOM 2466 C CA . GLY A 1 299 ? -30.575 -4.211 10.003 1.00 81.88 299 GLY A CA 1
ATOM 2467 C C . GLY A 1 299 ? -29.715 -2.952 10.047 1.00 81.88 299 GLY A C 1
ATOM 2468 O O . GLY A 1 299 ? -28.496 -3.009 9.876 1.00 81.88 299 GLY A O 1
ATOM 2469 N N . THR A 1 300 ? -30.350 -1.806 10.286 1.00 85.94 300 THR A N 1
ATOM 2470 C CA . THR A 1 300 ? -29.655 -0.525 10.477 1.00 85.94 300 THR A CA 1
ATOM 2471 C C . THR A 1 300 ? -29.978 0.030 11.856 1.00 85.94 300 THR A C 1
ATOM 2473 O O . THR A 1 300 ? -31.144 0.184 12.208 1.00 85.94 300 THR A O 1
ATOM 2476 N N . ASP A 1 301 ? -28.941 0.347 12.632 1.00 90.00 301 ASP A N 1
ATOM 2477 C CA . ASP A 1 301 ? -29.098 0.937 13.961 1.00 90.00 301 ASP A CA 1
ATOM 2478 C C . ASP A 1 301 ? -29.661 2.362 13.861 1.00 90.00 301 ASP A C 1
ATOM 2480 O O . ASP A 1 301 ? -29.116 3.206 13.144 1.00 90.00 301 ASP A O 1
ATOM 2484 N N . MET A 1 302 ? -30.681 2.668 14.661 1.00 91.31 302 MET A N 1
ATOM 2485 C CA . MET A 1 302 ? -31.238 4.014 14.780 1.00 91.31 302 MET A CA 1
ATOM 2486 C C . MET A 1 302 ? -30.805 4.658 16.097 1.00 91.31 302 MET A C 1
ATOM 2488 O O . MET A 1 302 ? -30.840 4.048 17.167 1.00 91.31 302 MET A O 1
ATOM 2492 N N . ASN A 1 303 ? -30.373 5.917 16.048 1.00 92.06 303 ASN A N 1
ATOM 2493 C CA . ASN A 1 303 ? -30.028 6.657 17.257 1.00 92.06 303 ASN A CA 1
ATOM 2494 C C . ASN A 1 303 ? -31.277 7.328 17.838 1.00 92.06 303 ASN A C 1
ATOM 2496 O O . ASN A 1 303 ? -31.880 8.166 17.176 1.00 92.06 303 ASN A O 1
ATOM 2500 N N . LEU A 1 304 ? -31.632 6.996 19.081 1.00 90.81 304 LEU A N 1
ATOM 2501 C CA . LEU A 1 304 ? -32.802 7.571 19.755 1.00 90.81 304 LEU A CA 1
ATOM 2502 C C . LEU A 1 304 ? -32.475 8.899 20.452 1.00 90.81 304 LEU A C 1
ATOM 2504 O O . LEU A 1 304 ? -33.367 9.705 20.706 1.00 90.81 304 LEU A O 1
ATOM 2508 N N . GLY A 1 305 ? -31.200 9.138 20.777 1.00 91.75 305 GLY A N 1
ATOM 2509 C CA . GLY A 1 305 ? -30.738 10.378 21.398 1.00 91.75 305 GLY A CA 1
ATOM 2510 C C . GLY A 1 305 ? -29.828 10.172 22.608 1.00 91.75 305 GLY A C 1
ATOM 2511 O O . GLY A 1 305 ? -29.550 9.056 23.053 1.00 91.75 305 GLY A O 1
ATOM 2512 N N . SER A 1 306 ? -29.344 11.286 23.156 1.00 93.00 306 SER A N 1
ATOM 2513 C CA . SER A 1 306 ? -28.411 11.294 24.290 1.00 93.00 306 SER A CA 1
ATOM 2514 C C . SER A 1 306 ? -29.115 11.085 25.634 1.00 93.00 306 SER A C 1
ATOM 2516 O O . SER A 1 306 ? -30.257 11.500 25.821 1.00 93.00 306 SER A O 1
ATOM 2518 N N . ILE A 1 307 ? -28.415 10.533 26.629 1.00 91.75 307 ILE A N 1
ATOM 2519 C CA . ILE A 1 307 ? -28.964 10.391 27.991 1.00 91.75 307 ILE A CA 1
ATOM 2520 C C . ILE A 1 307 ? -29.401 11.760 28.541 1.00 91.75 307 ILE A C 1
ATOM 2522 O O . ILE A 1 307 ? -30.462 11.866 29.151 1.00 91.75 307 ILE A O 1
ATOM 2526 N N . ASN A 1 308 ? -28.626 12.817 28.277 1.00 90.12 308 ASN A N 1
ATOM 2527 C CA . ASN A 1 308 ? -28.927 14.171 28.744 1.00 90.12 308 ASN A CA 1
ATOM 2528 C C . ASN A 1 308 ? -30.241 14.701 28.160 1.00 90.12 308 ASN A C 1
ATOM 2530 O O . ASN A 1 308 ? -31.058 15.244 28.900 1.00 90.12 308 ASN A O 1
ATOM 2534 N N . SER A 1 309 ? -30.493 14.490 26.864 1.00 92.81 309 SER A N 1
ATOM 2535 C CA . SER A 1 309 ? -31.753 14.919 26.245 1.00 92.81 309 SER A CA 1
ATOM 2536 C C . SER A 1 309 ? -32.964 14.207 26.851 1.00 92.81 309 SER A C 1
ATOM 2538 O O . SER A 1 309 ? -33.992 14.847 27.062 1.00 92.81 309 SER A O 1
ATOM 2540 N N . PHE A 1 310 ? -32.852 12.921 27.202 1.00 92.81 310 PHE A N 1
ATOM 2541 C CA . PHE A 1 310 ? -33.927 12.186 27.891 1.00 92.81 310 PHE A CA 1
ATOM 2542 C C . PHE A 1 310 ? -34.123 12.633 29.349 1.00 92.81 310 PHE A C 1
ATOM 2544 O O . PHE A 1 310 ? -35.248 12.665 29.847 1.00 92.81 310 PHE A O 1
ATOM 2551 N N . VAL A 1 311 ? -33.045 13.022 30.037 1.00 90.81 311 VAL A N 1
ATOM 2552 C CA . VAL A 1 311 ? -33.115 13.583 31.396 1.00 90.81 311 VAL A CA 1
ATOM 2553 C C . VAL A 1 311 ? -33.833 14.935 31.393 1.00 90.81 311 VAL A C 1
ATOM 2555 O O . VAL A 1 311 ? -34.759 15.111 32.181 1.00 90.81 311 VAL A O 1
ATOM 2558 N N . LEU A 1 312 ? -33.460 15.843 30.484 1.00 90.50 312 LEU A N 1
ATOM 2559 C CA . LEU A 1 312 ? -34.031 17.192 30.389 1.00 90.50 312 LEU A CA 1
ATOM 2560 C C . LEU A 1 312 ? -35.484 17.181 29.902 1.00 90.50 312 LEU A C 1
ATOM 2562 O O . LEU A 1 312 ? -36.347 17.806 30.509 1.00 90.50 312 LEU A O 1
ATOM 2566 N N . SER A 1 313 ? -35.775 16.429 28.835 1.00 90.81 313 SER A N 1
ATOM 2567 C CA . SER A 1 313 ? -37.128 16.365 28.257 1.00 90.81 313 SER A CA 1
ATOM 2568 C C . SER A 1 313 ? -38.103 15.482 29.040 1.00 90.81 313 SER A C 1
ATOM 2570 O O . SER A 1 313 ? -39.261 15.376 28.655 1.00 90.81 313 SER A O 1
ATOM 2572 N N . LYS A 1 314 ? -37.644 14.813 30.109 1.00 88.19 314 LYS A N 1
ATOM 2573 C CA . LYS A 1 314 ? -38.422 13.852 30.914 1.00 88.19 314 LYS A CA 1
ATOM 2574 C C . LYS A 1 314 ? -39.076 12.718 30.106 1.00 88.19 314 LYS A C 1
ATOM 2576 O O . LYS A 1 314 ? -39.958 12.037 30.618 1.00 88.19 314 LYS A O 1
ATOM 2581 N N . ARG A 1 315 ? -38.609 12.469 28.879 1.00 89.00 315 ARG A N 1
ATOM 2582 C CA . ARG A 1 315 ? -39.039 11.331 28.060 1.00 89.00 315 ARG A CA 1
ATOM 2583 C C . ARG A 1 315 ? -38.531 10.026 28.666 1.00 89.00 315 ARG A C 1
ATOM 2585 O O . ARG A 1 315 ? -37.382 9.958 29.111 1.00 89.00 315 ARG A O 1
ATOM 2592 N N . GLU A 1 316 ? -39.395 9.019 28.704 1.00 89.62 316 GLU A N 1
ATOM 2593 C CA . GLU A 1 316 ? -39.040 7.662 29.123 1.00 89.62 316 GLU A CA 1
ATOM 2594 C C . GLU A 1 316 ? -38.482 6.855 27.951 1.00 89.62 316 GLU A C 1
ATOM 2596 O O . GLU A 1 316 ? -38.747 7.153 26.786 1.00 89.62 316 GLU A O 1
ATOM 2601 N N . VAL A 1 317 ? -37.694 5.834 28.281 1.00 91.62 317 VAL A N 1
ATOM 2602 C CA . VAL A 1 317 ? -37.184 4.848 27.327 1.00 91.62 317 VAL A CA 1
ATOM 2603 C C . VAL A 1 317 ? -37.531 3.463 27.876 1.00 91.62 317 VAL A C 1
ATOM 2605 O O . VAL A 1 317 ? -37.094 3.167 28.995 1.00 91.62 317 VAL A O 1
ATOM 2608 N N . PRO A 1 318 ? -38.270 2.626 27.120 1.00 90.56 318 PRO A N 1
ATOM 2609 C CA . PRO A 1 318 ? -38.684 1.299 27.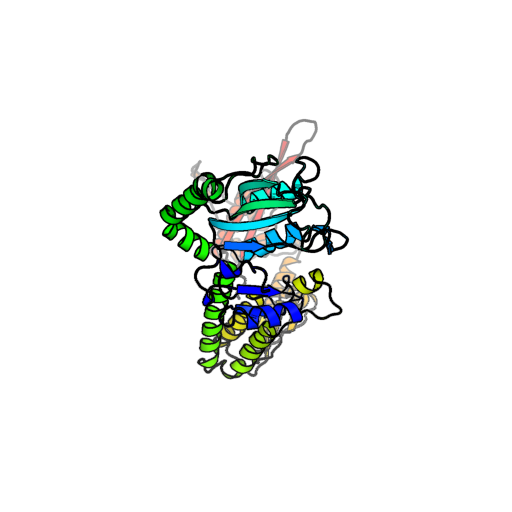567 1.00 90.56 318 PRO A CA 1
ATOM 2610 C C . PRO A 1 318 ? -37.522 0.460 28.114 1.00 90.56 318 PRO A C 1
ATOM 2612 O O . PRO A 1 318 ? -36.490 0.311 27.455 1.00 90.56 318 PRO A O 1
ATOM 2615 N N . GLY A 1 319 ? -37.678 -0.076 29.326 1.00 90.56 319 GLY A N 1
ATOM 2616 C CA . GLY A 1 319 ? -36.687 -0.921 30.006 1.00 90.56 319 GLY A CA 1
ATOM 2617 C C . GLY A 1 319 ? -35.547 -0.162 30.700 1.00 90.56 319 GLY A C 1
ATOM 2618 O O . GLY A 1 319 ? -34.695 -0.777 31.347 1.00 90.56 319 GLY A O 1
ATOM 2619 N N . PHE A 1 320 ? -35.513 1.171 30.598 1.00 93.75 320 PHE A N 1
ATOM 2620 C CA . PHE A 1 320 ? -34.505 2.032 31.225 1.00 93.75 320 PHE A CA 1
ATOM 2621 C C . PHE A 1 320 ? -35.104 3.100 32.153 1.00 93.75 320 PHE A C 1
ATOM 2623 O O . PHE A 1 320 ? -34.399 4.020 32.578 1.00 93.75 320 PHE A O 1
ATOM 2630 N N . GLU A 1 321 ? -36.367 2.959 32.547 1.00 92.38 321 GLU A N 1
ATOM 2631 C CA . GLU A 1 321 ? -37.120 3.916 33.366 1.00 92.38 321 GLU A CA 1
ATOM 2632 C C . GLU A 1 321 ? -36.442 4.129 34.724 1.00 92.38 321 GLU A C 1
ATOM 2634 O O . GLU A 1 321 ? -36.216 5.258 35.161 1.00 92.38 321 GLU A O 1
ATOM 2639 N N . GLN A 1 322 ? -36.018 3.047 35.390 1.00 92.06 322 GLN A N 1
ATOM 2640 C CA . GLN A 1 322 ? -35.309 3.148 36.672 1.00 92.06 322 GLN A CA 1
ATOM 2641 C C . GLN A 1 322 ? -33.960 3.868 36.531 1.00 92.06 322 GLN A C 1
ATOM 2643 O O . GLN A 1 322 ? -33.570 4.657 37.400 1.00 92.06 322 GLN A O 1
ATOM 2648 N N . PHE A 1 323 ? -33.249 3.630 35.426 1.00 92.25 323 PHE A N 1
ATOM 2649 C CA . PHE A 1 323 ? -31.984 4.296 35.136 1.00 92.25 323 PHE A CA 1
ATOM 2650 C C . PHE A 1 323 ? -32.193 5.793 34.886 1.00 92.25 323 PHE A C 1
ATOM 2652 O O . PHE A 1 323 ? -31.481 6.611 35.474 1.00 92.25 323 PHE A O 1
ATOM 2659 N N . LEU A 1 324 ? -33.189 6.164 34.078 1.00 92.88 324 LEU A N 1
ATOM 2660 C CA . LEU A 1 324 ? -33.536 7.559 33.811 1.00 92.88 324 LEU A CA 1
ATOM 2661 C C . LEU A 1 324 ? -34.031 8.264 35.072 1.00 92.88 324 LEU A C 1
ATOM 2663 O O . LEU A 1 324 ? -33.570 9.365 35.370 1.00 92.88 324 LEU A O 1
ATOM 2667 N N . LYS A 1 325 ? -34.861 7.609 35.888 1.00 92.75 325 LYS A N 1
ATOM 2668 C CA . LYS A 1 325 ? -35.297 8.119 37.196 1.00 92.75 325 LYS A CA 1
ATOM 2669 C C . LYS A 1 325 ? -34.108 8.398 38.111 1.00 92.75 325 LYS A C 1
ATOM 2671 O O . LYS A 1 325 ? -34.034 9.467 38.717 1.00 92.75 325 LYS A O 1
ATOM 2676 N N . LYS A 1 326 ? -33.138 7.479 38.178 1.00 90.75 326 LYS A N 1
ATOM 2677 C CA . LYS A 1 326 ? -31.885 7.697 38.914 1.00 90.75 326 LYS A CA 1
ATOM 2678 C C . LYS A 1 326 ? -31.106 8.888 38.353 1.00 90.75 326 LYS A C 1
ATOM 2680 O O . LYS A 1 326 ? -30.649 9.723 39.127 1.00 90.75 326 LYS A O 1
ATOM 2685 N N . LYS A 1 327 ? -30.974 9.000 37.030 1.00 90.06 327 LYS A N 1
ATOM 2686 C CA . LYS A 1 327 ? -30.245 10.101 36.386 1.00 90.06 327 LYS A CA 1
ATOM 2687 C C . LYS A 1 327 ? -30.895 11.461 36.597 1.00 90.06 327 LYS A C 1
ATOM 2689 O O . LYS A 1 327 ? -30.184 12.419 36.871 1.00 90.06 327 LYS A O 1
ATOM 2694 N N . ARG A 1 328 ? -32.225 11.535 36.556 1.00 92.31 328 ARG A N 1
ATOM 2695 C CA . ARG A 1 328 ? -32.982 12.751 36.876 1.00 92.31 328 ARG A CA 1
ATOM 2696 C C . ARG A 1 328 ? -32.816 13.149 38.342 1.00 92.31 328 ARG A C 1
ATOM 2698 O O . ARG A 1 328 ? -32.649 14.327 38.619 1.00 92.31 328 ARG A O 1
ATOM 2705 N N . ARG A 1 329 ? -32.783 12.188 39.275 1.00 89.69 329 ARG A N 1
ATOM 2706 C CA . ARG A 1 329 ? -32.462 12.459 40.691 1.00 89.69 329 ARG A CA 1
ATOM 2707 C C . ARG A 1 329 ? -31.035 12.978 40.871 1.00 89.69 329 ARG A C 1
ATOM 2709 O O . ARG A 1 329 ? -30.844 13.964 41.570 1.00 89.69 329 ARG A O 1
ATOM 2716 N N . GLU A 1 330 ? -30.050 12.344 40.225 1.00 88.62 330 GLU A N 1
ATOM 2717 C CA . GLU A 1 330 ? -28.655 12.817 40.221 1.00 88.62 330 GLU A CA 1
ATOM 2718 C C . GLU A 1 330 ? -28.563 14.2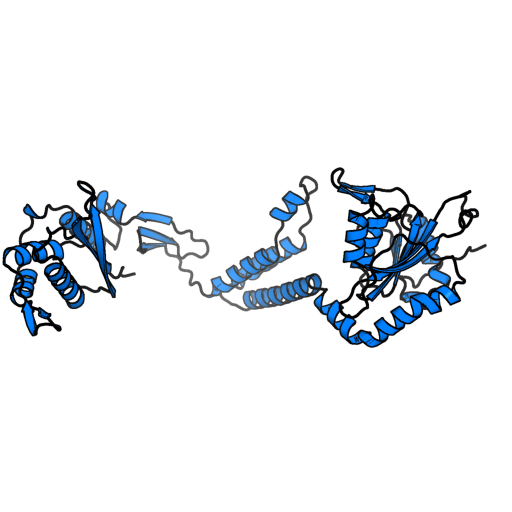50 39.672 1.00 88.62 330 GLU A C 1
ATOM 2720 O O . GLU A 1 330 ? -27.869 15.078 40.251 1.00 88.62 330 GLU A O 1
ATOM 2725 N N . PHE A 1 331 ? -29.286 14.549 38.589 1.00 90.44 331 PHE A N 1
ATOM 2726 C CA . PHE A 1 331 ? -29.337 15.875 37.975 1.00 90.44 331 PHE A CA 1
ATOM 2727 C C . PHE A 1 331 ? -30.006 16.916 38.885 1.00 90.44 331 PHE A C 1
ATOM 2729 O O . PHE A 1 331 ? -29.417 17.957 39.144 1.00 90.44 331 PHE A O 1
ATOM 2736 N N . ALA A 1 332 ? -31.169 16.606 39.462 1.00 89.88 332 ALA A N 1
ATOM 2737 C CA . ALA A 1 332 ? -31.858 17.502 40.391 1.00 89.88 332 ALA A CA 1
ATOM 2738 C C . ALA A 1 332 ? -30.998 17.820 41.627 1.00 89.88 332 ALA A C 1
ATOM 2740 O O . ALA A 1 332 ? -30.851 18.978 41.999 1.00 89.88 332 ALA A O 1
ATOM 2741 N N . LEU A 1 333 ? -30.348 16.810 42.224 1.00 88.75 333 LEU A N 1
ATOM 2742 C CA . LEU A 1 333 ? -29.390 17.018 43.321 1.00 88.75 333 LEU A CA 1
ATOM 2743 C C . LEU A 1 333 ? -28.192 17.870 42.889 1.00 88.75 333 LEU A C 1
ATOM 2745 O O . LEU A 1 333 ? -27.660 18.656 43.677 1.00 88.75 333 LEU A O 1
ATOM 2749 N N . GLN A 1 334 ? -27.753 17.723 41.640 1.00 89.06 334 GLN A N 1
ATOM 2750 C CA . GLN A 1 334 ? -26.671 18.512 41.069 1.00 89.06 334 GLN A CA 1
ATOM 2751 C C . GLN A 1 334 ? -27.069 19.986 40.877 1.00 89.06 334 GLN A C 1
ATOM 2753 O O . GLN A 1 334 ? -26.217 20.847 41.102 1.00 89.06 334 GLN A O 1
ATOM 2758 N N . GLU A 1 335 ? -28.333 20.284 40.573 1.00 89.12 335 GLU A N 1
ATOM 2759 C CA . GLU A 1 335 ? -28.872 21.648 40.445 1.00 89.12 335 GLU A CA 1
ATOM 2760 C C . GLU A 1 335 ? -29.223 22.314 41.787 1.00 89.12 335 GLU A C 1
ATOM 2762 O O . GLU A 1 335 ? -29.174 23.538 41.893 1.00 89.12 335 GLU A O 1
ATOM 2767 N N . THR A 1 336 ? -29.522 21.549 42.844 1.00 89.56 336 THR A N 1
ATOM 2768 C CA . THR A 1 336 ? -29.851 22.118 44.164 1.00 89.56 336 THR A CA 1
ATOM 2769 C C . THR A 1 336 ? -28.706 22.974 44.717 1.00 89.56 336 THR A C 1
ATOM 2771 O O . THR A 1 336 ? -27.594 22.479 44.886 1.00 89.56 336 THR A O 1
ATOM 2774 N N . SER A 1 337 ? -28.952 24.241 45.065 1.00 88.38 337 SER A N 1
ATOM 2775 C CA . SER A 1 337 ? -27.937 25.085 45.725 1.00 88.38 337 SER A CA 1
ATOM 2776 C C . SER A 1 337 ? -27.445 24.457 47.037 1.00 88.38 337 SER A C 1
ATOM 2778 O O . SER A 1 337 ? -28.249 23.940 47.814 1.00 88.38 337 SER A O 1
ATOM 2780 N N . PHE A 1 338 ? -26.139 24.548 47.316 1.00 87.31 338 PHE A N 1
ATOM 2781 C CA . PHE A 1 338 ? -25.531 24.025 48.546 1.00 87.31 338 PHE A CA 1
ATOM 2782 C C . PHE A 1 338 ? -26.183 24.580 49.818 1.00 87.31 338 PHE A C 1
ATOM 2784 O O . PHE A 1 338 ? -26.289 23.866 50.814 1.00 87.31 338 PHE A O 1
ATOM 2791 N N . GLU A 1 339 ? -26.670 25.820 49.800 1.00 86.88 339 GLU A N 1
ATOM 2792 C CA . GLU A 1 339 ? -27.371 26.440 50.933 1.00 86.88 339 GLU A CA 1
ATOM 2793 C C . GLU A 1 339 ? -28.629 25.663 51.327 1.00 86.88 339 GLU A C 1
ATOM 2795 O O . GLU A 1 339 ? -28.874 25.435 52.510 1.00 86.88 339 GLU A O 1
ATOM 2800 N N . LYS A 1 340 ? -29.373 25.181 50.324 1.00 88.19 340 LYS A N 1
ATOM 2801 C CA . LYS A 1 340 ? -30.639 24.453 50.483 1.00 88.19 340 LYS A CA 1
ATOM 2802 C C . LYS A 1 340 ? -30.445 22.958 50.759 1.00 88.19 340 LYS A C 1
ATOM 2804 O O . LYS A 1 340 ? -31.415 22.256 51.035 1.00 88.19 340 LYS A O 1
ATOM 2809 N N . MET A 1 341 ? -29.214 22.451 50.672 1.00 91.12 341 MET A N 1
ATOM 2810 C CA . MET A 1 341 ? -28.905 21.048 50.953 1.00 91.12 341 MET A CA 1
ATOM 2811 C C . MET A 1 341 ? -28.811 20.792 52.460 1.00 91.12 341 MET A C 1
ATOM 2813 O O . MET A 1 341 ? -28.108 21.507 53.182 1.00 91.12 341 MET A O 1
ATOM 2817 N N . LYS A 1 342 ? -29.475 19.728 52.919 1.00 91.25 342 LYS A N 1
ATOM 2818 C CA . LYS A 1 342 ? -29.298 19.173 54.268 1.00 91.25 342 LYS A CA 1
ATOM 2819 C C . LYS A 1 342 ? -28.029 18.316 54.320 1.00 91.25 342 LYS A C 1
ATOM 2821 O O . LYS A 1 342 ? -27.562 17.837 53.288 1.00 91.25 342 LYS A O 1
ATOM 2826 N N . GLN A 1 343 ? -27.450 18.163 55.508 1.00 91.38 343 GLN A N 1
ATOM 2827 C CA . GLN A 1 343 ? -26.344 17.223 55.700 1.00 91.38 343 GLN A CA 1
ATOM 2828 C C . GLN A 1 343 ? -26.874 15.788 55.617 1.00 91.38 343 GLN A C 1
ATOM 2830 O O . GLN A 1 343 ? -28.007 15.528 56.012 1.00 91.38 343 GLN A O 1
ATOM 2835 N N . ASP A 1 344 ? -26.067 14.889 55.065 1.00 94.06 344 ASP A N 1
ATOM 2836 C CA . ASP A 1 344 ? -26.333 13.453 55.066 1.00 94.06 344 ASP A CA 1
ATOM 2837 C C . ASP A 1 344 ? -25.729 12.843 56.334 1.00 94.06 344 ASP A C 1
ATOM 2839 O O . ASP A 1 344 ? -24.533 13.019 56.584 1.00 94.06 344 ASP A O 1
ATOM 2843 N N . ASP A 1 345 ? -26.545 12.145 57.122 1.00 94.38 345 ASP A N 1
ATOM 2844 C CA . ASP A 1 345 ? -26.153 11.641 58.443 1.00 94.38 345 ASP A CA 1
ATOM 2845 C C . ASP A 1 345 ? -25.012 10.617 58.364 1.00 94.38 345 ASP A C 1
ATOM 2847 O O . ASP A 1 345 ? -24.107 10.630 59.195 1.00 94.38 345 ASP A O 1
ATOM 2851 N N . LYS A 1 346 ? -24.976 9.785 57.314 1.00 93.38 346 LYS A N 1
ATOM 2852 C CA . LYS A 1 346 ? -23.915 8.780 57.129 1.00 93.38 346 LYS A CA 1
ATOM 2853 C C . LYS A 1 346 ? -22.595 9.429 56.744 1.00 93.38 346 LYS A C 1
ATOM 2855 O O . LYS A 1 346 ? -21.525 8.987 57.161 1.00 93.38 346 LYS A O 1
ATOM 2860 N N . ILE A 1 347 ? -22.652 10.472 55.916 1.00 93.88 347 ILE A N 1
ATOM 2861 C CA . ILE A 1 347 ? -21.460 11.259 55.595 1.00 93.88 347 ILE A CA 1
ATOM 2862 C C . ILE A 1 347 ? -20.992 12.024 56.838 1.00 93.88 347 ILE A C 1
ATOM 2864 O O . ILE A 1 347 ? -19.789 12.109 57.066 1.00 93.88 347 ILE A O 1
ATOM 2868 N N . ALA A 1 348 ? -21.909 12.547 57.655 1.00 94.25 348 ALA A N 1
ATOM 2869 C CA . ALA A 1 348 ? -21.567 13.248 58.890 1.00 94.25 348 ALA A CA 1
ATOM 2870 C C . ALA A 1 348 ? -20.84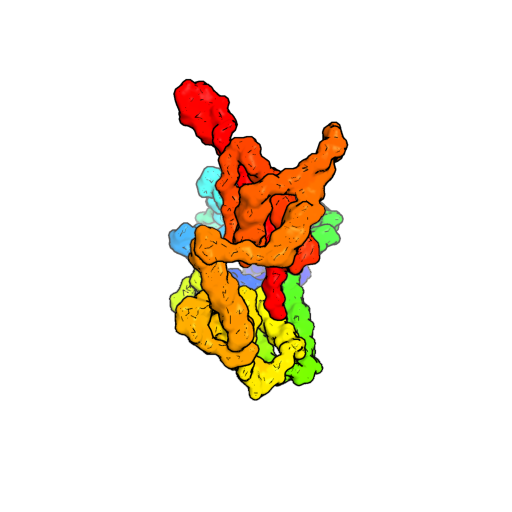5 12.318 59.875 1.00 94.25 348 ALA A C 1
ATOM 2872 O O . ALA A 1 348 ? -19.754 12.654 60.323 1.00 94.25 348 ALA A O 1
ATOM 2873 N N . GLU A 1 349 ? -21.382 11.118 60.110 1.00 94.25 349 GLU A N 1
ATOM 2874 C CA . GLU A 1 349 ? -20.760 10.087 60.949 1.00 94.25 349 GLU A CA 1
ATOM 2875 C C . GLU A 1 349 ? -19.355 9.703 60.454 1.00 94.25 349 GLU A C 1
ATOM 2877 O O . GLU A 1 349 ? -18.412 9.589 61.239 1.00 94.25 349 GLU A O 1
ATOM 2882 N N . TYR A 1 350 ? -19.177 9.551 59.138 1.00 94.50 350 TYR A N 1
ATOM 2883 C CA . TYR A 1 350 ? -17.855 9.293 58.570 1.00 94.50 350 TYR A CA 1
ATOM 2884 C C . TYR A 1 350 ? -16.877 10.439 58.846 1.00 94.50 350 TYR A C 1
ATOM 2886 O O . TYR A 1 350 ? -15.743 10.189 59.248 1.00 94.50 350 TYR A O 1
ATOM 2894 N N . LEU A 1 351 ? -17.298 11.683 58.600 1.00 93.75 351 LEU A N 1
ATOM 2895 C CA . LEU A 1 351 ? -16.441 12.859 58.755 1.00 93.75 351 LEU A CA 1
ATOM 2896 C C . LEU A 1 351 ? -16.124 13.158 60.223 1.00 93.75 351 LEU A C 1
ATOM 2898 O O . LEU A 1 351 ? -15.089 13.764 60.490 1.00 93.75 351 LEU A O 1
ATOM 2902 N N . GLU A 1 352 ? -16.977 12.734 61.156 1.00 93.38 352 GLU A N 1
ATOM 2903 C CA . GLU A 1 352 ? -16.729 12.851 62.594 1.00 93.38 352 GLU A CA 1
ATOM 2904 C C . GLU A 1 352 ? -15.565 11.963 63.036 1.00 93.38 352 GLU A C 1
ATOM 2906 O O . GLU A 1 352 ? -14.675 12.414 63.750 1.00 93.38 352 GLU A O 1
ATOM 2911 N N . ASN A 1 353 ? -15.522 10.736 62.517 1.00 92.44 353 ASN A N 1
ATOM 2912 C CA . ASN A 1 353 ? -14.481 9.753 62.818 1.00 92.44 353 ASN A CA 1
ATOM 2913 C C . ASN A 1 353 ? -13.217 9.910 61.951 1.00 92.44 353 ASN A C 1
ATOM 2915 O O . ASN A 1 353 ? -12.212 9.219 62.154 1.00 92.44 353 ASN A O 1
ATOM 2919 N N . TRP A 1 354 ? -13.259 10.787 60.948 1.00 94.69 354 TRP A N 1
ATOM 2920 C CA . TRP A 1 354 ? -12.173 10.962 59.995 1.00 94.69 354 TRP A CA 1
ATOM 2921 C C . TRP A 1 354 ? -11.025 11.795 60.577 1.00 94.69 354 TRP A C 1
ATOM 2923 O O . TRP A 1 354 ? -11.221 12.905 61.072 1.00 94.69 354 TRP A O 1
ATOM 2933 N N . HIS A 1 355 ? -9.804 11.285 60.436 1.00 91.06 355 HIS A N 1
ATOM 2934 C CA . HIS A 1 355 ? -8.567 11.969 60.800 1.00 91.06 355 HIS A CA 1
ATOM 2935 C C . HIS A 1 355 ? -7.430 11.544 59.865 1.00 91.06 355 HIS A C 1
ATOM 2937 O O . HIS A 1 355 ? -7.506 10.511 59.196 1.00 91.06 355 HIS A O 1
ATOM 2943 N N . VAL A 1 356 ? -6.360 12.337 59.815 1.00 90.69 356 VAL A N 1
ATOM 2944 C CA . VAL A 1 356 ? -5.135 11.983 59.086 1.00 90.69 356 VAL A CA 1
ATOM 2945 C C . VAL A 1 356 ? -3.896 12.358 59.885 1.00 90.69 356 VAL A C 1
ATOM 2947 O O . VAL A 1 356 ? -3.819 13.452 60.438 1.00 90.69 356 VAL A O 1
ATOM 2950 N N . THR A 1 357 ? -2.904 11.474 59.901 1.00 88.62 357 THR A N 1
ATOM 2951 C CA . THR A 1 357 ? -1.620 11.710 60.569 1.00 88.62 357 THR A CA 1
ATOM 2952 C C . THR A 1 357 ? -0.577 12.200 59.571 1.00 88.62 357 THR A C 1
ATOM 2954 O O . THR A 1 357 ? -0.377 11.605 58.510 1.00 88.62 357 THR A O 1
ATOM 2957 N N . SER A 1 358 ? 0.099 13.297 59.903 1.00 79.69 358 SER A N 1
ATOM 2958 C CA . SER A 1 358 ? 1.220 13.827 59.128 1.00 79.69 358 SER A CA 1
ATOM 2959 C C . SER A 1 358 ? 2.431 12.905 59.245 1.00 79.69 358 SER A C 1
ATOM 2961 O O . SER A 1 358 ? 2.971 12.733 60.333 1.00 79.69 358 SER A O 1
ATOM 2963 N N . GLN A 1 359 ? 2.914 12.358 58.128 1.00 79.38 359 GLN A N 1
ATOM 2964 C CA . GLN A 1 359 ? 4.132 11.536 58.130 1.00 79.38 359 GLN A CA 1
ATOM 2965 C C . GLN A 1 359 ? 5.396 12.334 58.489 1.00 79.38 359 GLN A C 1
ATOM 2967 O O . GLN A 1 359 ? 6.357 11.757 58.977 1.00 79.38 359 GLN A O 1
ATOM 2972 N N . MET A 1 360 ? 5.397 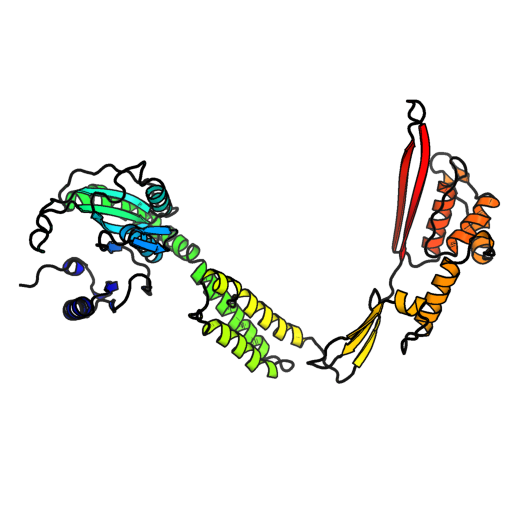13.653 58.265 1.00 78.19 360 MET A N 1
ATOM 2973 C CA . MET A 1 360 ? 6.556 14.509 58.545 1.00 78.19 360 MET A CA 1
ATOM 2974 C C . MET A 1 360 ? 6.622 14.980 59.998 1.00 78.19 360 MET A C 1
ATOM 2976 O O . MET A 1 360 ? 7.708 15.219 60.510 1.00 78.19 360 MET A O 1
ATOM 2980 N N . THR A 1 361 ? 5.468 15.173 60.643 1.00 80.81 361 THR A N 1
ATOM 2981 C CA . THR A 1 361 ? 5.387 15.804 61.973 1.00 80.81 361 THR A CA 1
ATOM 2982 C C . THR A 1 361 ? 4.739 14.917 63.033 1.00 80.81 361 THR A C 1
ATOM 2984 O O . THR A 1 361 ? 4.708 15.304 64.193 1.00 80.81 361 THR A O 1
ATOM 2987 N N . GLY A 1 362 ? 4.170 13.765 62.664 1.00 81.50 362 GLY A N 1
ATOM 2988 C CA . GLY A 1 362 ? 3.416 12.885 63.569 1.00 81.50 362 GLY A CA 1
ATOM 2989 C C . GLY A 1 362 ? 2.072 13.453 64.046 1.00 81.50 362 GLY A C 1
ATOM 2990 O O . GLY A 1 362 ? 1.313 12.764 64.718 1.00 81.50 362 GLY A O 1
ATOM 2991 N N . GLU A 1 363 ? 1.751 14.696 63.688 1.00 87.00 363 GLU A N 1
ATOM 2992 C CA . GLU A 1 363 ? 0.548 15.399 64.131 1.00 87.00 363 GLU A CA 1
ATOM 2993 C C . GLU A 1 363 ? -0.718 14.816 63.484 1.00 87.00 363 GLU A C 1
ATOM 2995 O O . GLU A 1 363 ? -0.787 14.659 62.258 1.00 87.00 363 GLU A O 1
ATOM 3000 N N . VAL A 1 364 ? -1.738 14.548 64.302 1.00 88.81 364 VAL A N 1
ATOM 3001 C CA . VAL A 1 364 ? -3.064 14.115 63.846 1.00 88.81 364 VAL A CA 1
ATOM 3002 C C . VAL A 1 364 ? -3.930 15.335 63.548 1.00 88.81 364 VAL A C 1
ATOM 3004 O O . VAL A 1 364 ? -4.130 16.197 64.401 1.00 88.81 364 VAL A O 1
ATOM 3007 N N . LYS A 1 365 ? -4.471 15.401 62.331 1.00 89.19 365 LYS A N 1
ATOM 3008 C CA . LYS A 1 365 ? -5.307 16.504 61.850 1.00 89.19 365 LYS A CA 1
ATOM 3009 C C . LYS A 1 365 ? -6.751 16.057 61.679 1.00 89.19 365 LYS A C 1
ATOM 3011 O O . LYS A 1 365 ? -7.023 15.033 61.051 1.00 89.19 365 LYS A O 1
ATOM 3016 N N . TYR A 1 366 ? -7.660 16.893 62.173 1.00 92.38 366 TYR A N 1
ATOM 3017 C CA . TYR A 1 366 ? -9.109 16.713 62.100 1.00 92.38 366 TYR A CA 1
ATOM 3018 C C . TYR A 1 366 ? -9.747 17.810 61.253 1.00 92.38 366 TYR A C 1
ATOM 3020 O O . TYR A 1 366 ? -9.226 18.924 61.155 1.00 92.38 366 TYR A O 1
ATOM 3028 N N . LEU A 1 367 ? -10.903 17.509 60.663 1.00 90.56 367 LEU A N 1
ATOM 3029 C CA . LEU A 1 367 ? -11.739 18.540 60.055 1.00 90.56 367 LEU A CA 1
ATOM 3030 C C . LEU A 1 367 ? -12.449 19.344 61.149 1.00 90.56 367 LEU A C 1
ATOM 3032 O O . LEU A 1 367 ? -13.011 18.772 62.083 1.00 90.56 367 LEU A O 1
ATOM 3036 N N . ASN A 1 368 ? -12.484 20.667 61.012 1.00 90.81 368 ASN A N 1
ATOM 3037 C CA . ASN A 1 368 ? -13.303 21.513 61.881 1.00 90.81 368 ASN A CA 1
ATOM 3038 C C . ASN A 1 368 ? -14.798 21.444 61.496 1.00 90.81 368 ASN A C 1
ATOM 3040 O O . ASN A 1 368 ? -15.160 20.932 60.435 1.00 90.81 368 ASN A O 1
ATOM 3044 N N . ALA A 1 369 ? -15.683 21.987 62.338 1.00 89.81 369 ALA A N 1
ATOM 3045 C CA . ALA A 1 369 ? -17.135 21.913 62.132 1.00 89.81 369 ALA A CA 1
ATOM 3046 C C . ALA A 1 369 ? -17.604 22.504 60.784 1.00 89.81 369 ALA A C 1
ATOM 3048 O O . ALA A 1 369 ? -18.488 21.947 60.129 1.00 89.81 369 ALA A O 1
ATOM 3049 N N . VAL A 1 370 ? -16.985 23.601 60.333 1.00 88.62 370 VAL A N 1
ATOM 3050 C CA . VAL A 1 370 ? -17.308 24.239 59.045 1.00 88.62 370 VAL A CA 1
ATOM 3051 C C . VAL A 1 370 ? -16.872 23.346 57.883 1.00 88.62 370 VAL A C 1
ATOM 3053 O O . VAL A 1 370 ? -17.649 23.091 56.967 1.00 88.62 370 VAL A O 1
ATOM 3056 N N . GLN A 1 371 ? -15.655 22.806 57.944 1.00 89.56 371 GLN A N 1
ATOM 3057 C CA . GLN A 1 371 ? -15.117 21.889 56.943 1.00 89.56 371 GLN A CA 1
ATOM 3058 C C . GLN A 1 371 ? -15.961 20.616 56.831 1.00 89.56 371 GLN A C 1
ATOM 3060 O O . GLN A 1 371 ? -16.281 20.209 55.717 1.00 89.56 371 GLN A O 1
ATOM 3065 N N . LYS A 1 372 ? -16.374 20.020 57.959 1.00 92.44 372 LYS A N 1
ATOM 3066 C CA . LYS A 1 372 ? -17.264 18.847 57.983 1.00 92.44 372 LYS A CA 1
ATOM 3067 C C . LYS A 1 372 ? -18.584 19.142 57.263 1.00 92.44 372 LYS A C 1
ATOM 3069 O O . LYS A 1 372 ? -18.977 18.386 56.376 1.00 92.44 372 LYS A O 1
ATOM 3074 N N . LYS A 1 373 ? -19.224 20.276 57.571 1.00 90.44 373 LYS A N 1
ATOM 3075 C CA . LYS A 1 373 ? -20.484 20.703 56.938 1.00 90.44 373 LYS A CA 1
ATOM 3076 C C . LYS A 1 373 ? -20.348 20.885 55.423 1.00 90.44 373 LYS A C 1
ATOM 3078 O O . LYS A 1 373 ? -21.193 20.398 54.672 1.00 90.44 373 LYS A O 1
ATOM 3083 N N . GLU A 1 374 ? -19.295 21.560 54.969 1.00 88.88 374 GLU A N 1
ATOM 3084 C CA . GLU A 1 374 ? -19.067 21.811 53.541 1.00 88.88 374 GLU A CA 1
ATOM 3085 C C . GLU A 1 374 ? -18.697 20.529 52.782 1.00 88.88 374 GLU A C 1
ATOM 3087 O O . GLU A 1 374 ? -19.283 20.224 51.741 1.00 88.88 374 GLU A O 1
ATOM 3092 N N . VAL A 1 375 ? -17.782 19.720 53.329 1.00 90.75 375 VAL A N 1
ATOM 3093 C CA . VAL A 1 375 ? -17.380 18.434 52.738 1.00 90.75 375 VAL A CA 1
ATOM 3094 C C . VAL A 1 375 ? -18.570 17.482 52.639 1.00 90.75 375 VAL A C 1
ATOM 3096 O O . VAL A 1 375 ? -18.724 16.819 51.612 1.00 90.75 375 VAL A O 1
ATOM 3099 N N . ASN A 1 376 ? -19.447 17.457 53.647 1.00 93.50 376 ASN A N 1
ATOM 3100 C CA . ASN A 1 376 ? -20.659 16.647 53.624 1.00 93.50 376 ASN A CA 1
ATOM 3101 C C . ASN A 1 376 ? -21.520 16.970 52.394 1.00 93.50 376 ASN A C 1
ATOM 3103 O O . ASN A 1 376 ? -21.816 16.090 51.582 1.00 93.50 376 ASN A O 1
ATOM 3107 N N . LYS A 1 377 ? -21.843 18.252 52.198 1.00 90.94 377 LYS A N 1
ATOM 3108 C CA . LYS A 1 377 ? -22.665 18.706 51.068 1.00 90.94 377 LYS A CA 1
ATOM 3109 C C . LYS A 1 377 ? -21.987 18.467 49.716 1.00 90.94 377 LYS A C 1
ATOM 3111 O O . LYS A 1 377 ? -22.648 18.106 48.742 1.00 90.94 377 LYS A O 1
ATOM 3116 N N . LEU A 1 378 ? -20.666 18.629 49.641 1.00 89.81 378 LEU A N 1
ATOM 3117 C CA . LEU A 1 378 ? -19.888 18.381 48.422 1.00 89.81 378 LEU A CA 1
ATOM 3118 C C . LEU A 1 378 ? -19.849 16.901 48.031 1.00 89.81 378 LEU A C 1
ATOM 3120 O O . LEU A 1 378 ? -19.881 16.579 46.841 1.00 89.81 378 LEU A O 1
ATOM 3124 N N . LEU A 1 379 ? -19.788 15.994 49.007 1.00 89.81 379 LEU A N 1
ATOM 3125 C CA . LEU A 1 379 ? -19.777 14.551 48.767 1.00 89.81 379 LEU A CA 1
ATOM 3126 C C . LEU A 1 379 ? -21.109 14.030 48.218 1.00 89.81 379 LEU A C 1
ATOM 3128 O O . LEU A 1 379 ? -21.102 13.094 47.414 1.00 89.81 379 LEU A O 1
ATOM 3132 N N . GLN A 1 380 ? -22.223 14.677 48.571 1.00 89.75 380 GLN A N 1
ATOM 3133 C CA . GLN A 1 380 ? -23.553 14.347 48.048 1.00 89.75 380 GLN A CA 1
ATOM 3134 C C . GLN A 1 380 ? -23.703 14.644 46.544 1.00 89.75 380 GLN A C 1
ATOM 3136 O O . GLN A 1 380 ? -24.488 13.985 45.860 1.00 89.75 380 GLN A O 1
ATOM 3141 N N . LYS A 1 381 ? -22.945 15.605 45.993 1.00 88.44 381 LYS A N 1
ATOM 3142 C CA . LYS A 1 381 ? -22.961 15.904 44.553 1.00 88.44 381 LYS A CA 1
ATOM 3143 C C . LYS A 1 381 ? -21.993 15.016 43.775 1.00 88.44 381 LYS A C 1
ATOM 3145 O O . LYS A 1 381 ? -20.912 14.638 44.239 1.00 88.44 381 LYS A O 1
ATOM 3150 N N . ARG A 1 382 ? -22.375 14.704 42.533 1.00 79.44 382 ARG A N 1
ATOM 3151 C CA . ARG A 1 382 ? -21.541 13.926 41.605 1.00 79.44 382 ARG A CA 1
ATOM 3152 C C . ARG A 1 382 ? -20.407 14.770 41.030 1.00 79.44 382 ARG A C 1
ATOM 3154 O O . ARG A 1 382 ? -19.295 14.267 40.897 1.00 79.44 382 ARG A O 1
ATOM 3161 N N . TYR A 1 383 ? -20.693 16.029 40.713 1.00 81.38 383 TYR A N 1
ATOM 3162 C CA . TYR A 1 383 ? -19.723 16.996 40.215 1.00 81.38 383 TYR A CA 1
ATOM 3163 C C . TYR A 1 383 ? -19.686 18.182 41.175 1.00 81.38 383 TYR A C 1
ATOM 3165 O O . TYR A 1 383 ? -20.700 18.830 41.407 1.00 81.38 383 TYR A O 1
ATOM 3173 N N . ALA A 1 384 ? -18.538 18.474 41.769 1.00 78.25 384 ALA A N 1
ATOM 3174 C CA . ALA A 1 384 ? -18.403 19.638 42.632 1.00 78.25 384 ALA A CA 1
ATOM 3175 C C . ALA A 1 384 ? -16.953 20.114 42.643 1.00 78.25 384 ALA A C 1
ATOM 3177 O O . ALA A 1 384 ? -16.033 19.297 42.653 1.00 78.25 384 ALA A O 1
ATOM 3178 N N . ALA A 1 385 ? -16.764 21.430 42.650 1.00 71.31 385 ALA A N 1
ATOM 3179 C CA . ALA A 1 385 ? -15.459 22.049 42.809 1.00 71.31 385 ALA A CA 1
ATOM 3180 C C . ALA A 1 385 ? -15.363 22.657 44.210 1.00 71.31 385 ALA A C 1
ATOM 3182 O O . ALA A 1 385 ? -16.229 23.428 44.617 1.00 71.31 385 ALA A O 1
ATOM 3183 N N . LEU A 1 386 ? -14.302 22.314 44.939 1.00 71.94 386 LEU A N 1
ATOM 3184 C CA . LEU A 1 386 ? -14.016 22.889 46.248 1.00 71.94 386 LEU A CA 1
ATOM 3185 C C . LEU A 1 386 ? -13.211 24.188 46.068 1.00 71.94 386 LEU A C 1
ATOM 3187 O O . LEU A 1 386 ? -12.052 24.157 45.637 1.00 71.94 386 LEU A O 1
ATOM 3191 N N . GLN A 1 387 ? -13.796 25.333 46.425 1.00 69.81 387 GLN A N 1
ATOM 3192 C CA . GLN A 1 387 ? -13.120 26.633 46.401 1.00 69.81 387 GLN A CA 1
ATOM 3193 C C . GLN A 1 387 ? -13.050 27.233 47.807 1.00 69.81 387 GLN A C 1
ATOM 3195 O O . GLN A 1 387 ? -13.955 27.914 48.262 1.00 69.81 387 GLN A O 1
ATOM 3200 N N . PHE A 1 388 ? -11.937 26.961 48.480 1.00 73.62 388 PHE A N 1
ATOM 3201 C CA . PHE A 1 388 ? -11.608 27.449 49.816 1.00 73.62 388 PHE A CA 1
ATOM 3202 C C . PHE A 1 388 ? -10.494 28.501 49.744 1.00 73.62 388 PHE A C 1
ATOM 3204 O O . PHE A 1 388 ? -9.577 28.361 48.926 1.00 73.62 388 PHE A O 1
ATOM 3211 N N . SER A 1 389 ? -10.565 29.527 50.598 1.00 72.19 389 SER A N 1
ATOM 3212 C CA . SER A 1 389 ? -9.527 30.560 50.737 1.00 72.19 389 SER A CA 1
ATOM 3213 C C . SER A 1 389 ? -8.211 29.966 51.251 1.00 72.19 389 SER A C 1
ATOM 3215 O O . SER A 1 389 ? -8.199 28.912 51.895 1.00 72.19 389 SER A O 1
ATOM 3217 N N . MET A 1 390 ? -7.082 30.627 50.979 1.00 72.19 390 MET A N 1
ATOM 3218 C CA . MET A 1 390 ? -5.780 30.169 51.484 1.00 72.19 390 MET A CA 1
ATOM 3219 C C . MET A 1 390 ? -5.797 30.041 53.014 1.00 72.19 390 MET A C 1
ATOM 3221 O O . MET A 1 390 ? -6.392 30.864 53.700 1.00 72.19 390 MET A O 1
ATOM 3225 N N . GLY A 1 391 ? -5.184 28.978 53.540 1.00 70.56 391 GLY A N 1
ATOM 3226 C CA . GLY A 1 391 ? -5.125 28.708 54.983 1.00 70.56 391 GLY A CA 1
ATOM 3227 C C . GLY A 1 391 ? -6.352 28.006 55.583 1.00 70.56 391 GLY A C 1
ATOM 3228 O O . GLY A 1 391 ? -6.263 27.490 56.687 1.00 70.56 391 GLY A O 1
ATOM 3229 N N . THR A 1 392 ? -7.468 27.871 54.859 1.00 74.44 392 THR A N 1
ATOM 3230 C CA . THR A 1 392 ? -8.723 27.298 55.410 1.00 74.44 392 THR A CA 1
ATOM 3231 C C . THR A 1 392 ? -8.813 25.761 55.359 1.00 74.44 392 THR A C 1
ATOM 3233 O O . THR A 1 392 ? -9.882 25.181 55.544 1.00 74.44 392 THR A O 1
ATOM 3236 N N . GLY A 1 393 ? -7.696 25.064 55.112 1.00 77.06 393 GLY A N 1
ATOM 3237 C CA . GLY A 1 393 ? -7.632 23.593 55.136 1.00 77.06 393 GLY A CA 1
ATOM 3238 C C . GLY A 1 393 ? -8.157 22.882 53.880 1.00 77.06 393 GLY A C 1
ATOM 3239 O O . GLY A 1 393 ? -8.614 21.742 53.953 1.00 77.06 393 GLY A O 1
ATOM 3240 N N . LYS A 1 394 ? -8.055 23.516 52.704 1.00 83.00 394 LYS A N 1
ATOM 3241 C CA . LYS A 1 394 ? -8.476 22.944 51.408 1.00 83.00 394 LYS A CA 1
ATOM 3242 C C . LYS A 1 394 ? -7.895 21.553 51.126 1.00 83.00 394 LYS A C 1
ATOM 3244 O O . LYS A 1 394 ? -8.620 20.665 50.678 1.00 83.00 394 LYS A O 1
ATOM 3249 N N . SER A 1 395 ? -6.602 21.359 51.390 1.00 81.81 395 SER A N 1
ATOM 3250 C CA . SER A 1 395 ? -5.923 20.074 51.181 1.00 81.81 395 SER A CA 1
ATOM 3251 C C . SER A 1 395 ? -6.517 18.974 52.059 1.00 81.81 395 SER A C 1
ATOM 3253 O O . SER A 1 395 ? -6.770 17.876 51.574 1.00 81.81 395 SER A O 1
ATOM 3255 N N . LEU A 1 396 ? -6.818 19.300 53.320 1.00 86.50 396 LEU A N 1
ATOM 3256 C CA . LEU A 1 396 ? -7.406 18.378 54.290 1.00 86.50 396 LEU A CA 1
ATOM 3257 C C . LEU A 1 396 ? -8.812 17.936 53.855 1.00 86.50 396 LEU A C 1
ATOM 3259 O O . LEU A 1 396 ? -9.109 16.747 53.817 1.00 86.50 396 LEU A O 1
ATOM 3263 N N . CYS A 1 397 ? -9.639 18.887 53.413 1.00 88.44 397 CYS A N 1
ATOM 3264 C CA . CYS A 1 397 ? -10.980 18.607 52.893 1.00 88.44 397 CYS A CA 1
ATOM 3265 C C . CYS A 1 397 ? -10.946 17.769 51.612 1.00 88.44 397 CYS A C 1
ATOM 3267 O O . CYS A 1 397 ? -11.719 16.828 51.456 1.00 88.44 397 CYS A O 1
ATOM 3269 N N . THR A 1 398 ? -10.020 18.083 50.703 1.00 86.62 398 THR A N 1
ATOM 3270 C CA . THR A 1 398 ? -9.852 17.328 49.454 1.00 86.62 398 THR A CA 1
ATOM 3271 C C . THR A 1 398 ? -9.425 15.887 49.738 1.00 86.62 398 THR A C 1
ATOM 3273 O O . THR A 1 398 ? -9.920 14.963 49.093 1.00 86.62 398 THR A O 1
ATOM 3276 N N . LEU A 1 399 ? -8.554 15.679 50.729 1.00 87.50 399 LEU A N 1
ATOM 3277 C CA . LEU A 1 399 ? -8.112 14.351 51.144 1.00 87.50 399 LEU A CA 1
ATOM 3278 C C . LEU A 1 399 ? -9.253 13.535 51.766 1.00 87.50 399 LEU A C 1
ATOM 3280 O O . LEU A 1 399 ? -9.452 12.386 51.372 1.00 87.50 399 LEU A O 1
ATOM 3284 N N . ALA A 1 400 ? -10.041 14.135 52.661 1.00 89.62 400 ALA A N 1
ATOM 3285 C CA . ALA A 1 400 ? -11.221 13.492 53.239 1.00 89.62 400 ALA A CA 1
ATOM 3286 C C . ALA A 1 400 ? -12.233 13.087 52.156 1.00 89.62 400 ALA A C 1
ATOM 3288 O O . ALA A 1 400 ? -12.728 11.959 52.139 1.00 89.62 400 ALA A O 1
ATOM 3289 N N . MET A 1 401 ? -12.481 13.973 51.184 1.00 89.06 401 MET A N 1
ATOM 3290 C CA . MET A 1 401 ? -13.340 13.669 50.038 1.00 89.06 401 MET A CA 1
ATOM 3291 C C . MET A 1 401 ? -12.792 12.521 49.183 1.00 89.06 401 MET A C 1
ATOM 3293 O O . MET A 1 401 ? -13.559 11.665 48.736 1.00 89.06 401 MET A O 1
ATOM 3297 N N . ALA A 1 402 ? -11.479 12.501 48.940 1.00 86.56 402 ALA A N 1
ATOM 3298 C CA . ALA A 1 402 ? -10.820 11.450 48.173 1.00 86.56 402 ALA A CA 1
ATOM 3299 C C . ALA A 1 402 ? -10.979 10.087 48.852 1.00 86.56 402 ALA A C 1
ATOM 3301 O O . ALA A 1 402 ? -11.476 9.148 48.232 1.00 86.56 402 ALA A O 1
ATOM 3302 N N . GLN A 1 403 ? -10.632 10.001 50.136 1.00 88.56 403 GLN A N 1
ATOM 3303 C CA . GLN A 1 403 ? -10.705 8.762 50.908 1.00 88.56 403 GLN A CA 1
ATOM 3304 C C . GLN A 1 403 ? -12.144 8.262 51.062 1.00 88.56 403 GLN A C 1
ATOM 3306 O O . GLN A 1 403 ? -12.390 7.067 50.892 1.00 88.56 403 GLN A O 1
ATOM 3311 N N . TYR A 1 404 ? -13.109 9.162 51.280 1.00 90.25 404 TYR A N 1
ATOM 3312 C CA . TYR A 1 404 ? -14.524 8.793 51.298 1.00 90.25 404 TYR A CA 1
ATOM 3313 C C . TYR A 1 404 ? -14.940 8.139 49.977 1.00 90.25 404 TYR A C 1
ATOM 3315 O O . TYR A 1 404 ? -15.519 7.052 49.963 1.00 90.25 404 TYR A O 1
ATOM 3323 N N . ARG A 1 405 ? -14.603 8.765 48.842 1.00 87.69 405 ARG A N 1
ATOM 3324 C CA . ARG A 1 405 ? -14.974 8.241 47.522 1.00 87.69 405 ARG A CA 1
ATOM 3325 C C . ARG A 1 405 ? -14.241 6.947 47.172 1.00 87.69 405 ARG A C 1
ATOM 3327 O O . ARG A 1 405 ? -14.830 6.117 46.492 1.00 87.69 405 ARG A O 1
ATOM 3334 N N . MET A 1 406 ? -13.011 6.738 47.641 1.00 85.75 406 MET A N 1
ATOM 3335 C CA . MET A 1 406 ? -12.325 5.445 47.499 1.00 85.75 406 MET A CA 1
ATOM 3336 C C . MET A 1 406 ? -13.023 4.338 48.291 1.00 85.75 406 MET A C 1
ATOM 3338 O O . MET A 1 406 ? -13.102 3.210 47.817 1.00 85.75 406 MET A O 1
ATOM 3342 N N . LYS A 1 407 ? -13.539 4.661 49.482 1.00 87.19 407 LYS A N 1
ATOM 3343 C CA . LYS A 1 407 ? -14.174 3.687 50.374 1.00 87.19 407 LYS A CA 1
ATOM 3344 C C . LYS A 1 407 ? -15.600 3.327 49.948 1.00 87.19 407 LYS A C 1
ATOM 3346 O O . LYS A 1 407 ? -15.970 2.160 50.009 1.00 87.19 407 LYS A O 1
ATOM 3351 N N . TYR A 1 408 ? -16.397 4.308 49.521 1.00 85.94 408 TYR A N 1
ATOM 3352 C CA . TYR A 1 408 ? -17.844 4.130 49.324 1.00 85.94 408 TYR A CA 1
ATOM 3353 C C . TYR A 1 408 ? -18.320 4.241 47.868 1.00 85.94 408 TYR A C 1
ATOM 3355 O O . TYR A 1 408 ? -19.462 3.884 47.571 1.00 85.94 408 TYR A O 1
ATOM 3363 N N . ASN A 1 409 ? -17.485 4.703 46.930 1.00 80.31 409 ASN A N 1
ATOM 3364 C CA . ASN A 1 409 ? -17.858 4.828 45.520 1.00 80.31 409 ASN A CA 1
ATOM 3365 C C . ASN A 1 409 ? -17.001 3.904 44.632 1.00 80.31 409 ASN A C 1
ATOM 3367 O O . ASN A 1 409 ? -15.815 3.717 44.884 1.00 80.31 409 ASN A O 1
ATOM 3371 N N . PRO A 1 410 ? -17.550 3.370 43.521 1.00 72.75 410 PRO A N 1
ATOM 3372 C CA . PRO A 1 410 ? -16.786 2.586 42.550 1.00 72.75 410 PRO A CA 1
ATOM 3373 C C . PRO A 1 410 ? -15.939 3.507 41.651 1.00 72.75 410 PRO A C 1
ATOM 3375 O O . PRO A 1 410 ? -16.237 3.698 40.464 1.00 72.75 410 PRO A O 1
ATOM 3378 N N . VAL A 1 411 ? -14.918 4.130 42.239 1.00 70.94 411 VAL A N 1
ATOM 3379 C CA . VAL A 1 411 ? -13.958 5.022 41.574 1.00 70.94 411 VAL A CA 1
ATOM 3380 C C . VAL A 1 411 ? -12.735 4.218 41.153 1.00 70.94 411 VAL A C 1
ATOM 3382 O O . VAL A 1 411 ? -12.234 3.411 41.926 1.00 70.94 411 VAL A O 1
ATOM 3385 N N . ARG A 1 412 ? -12.257 4.426 39.919 1.00 66.19 412 ARG A N 1
ATOM 3386 C CA . ARG A 1 412 ? -11.042 3.754 39.427 1.00 66.19 412 ARG A CA 1
ATOM 3387 C C . ARG A 1 412 ? -9.791 4.559 39.757 1.00 66.19 412 ARG A C 1
ATOM 3389 O O . ARG A 1 412 ? -8.846 4.013 40.301 1.00 66.19 412 ARG A O 1
ATOM 3396 N N . ASN A 1 413 ? -9.830 5.853 39.442 1.00 67.12 413 ASN A N 1
ATOM 3397 C CA . ASN A 1 413 ? -8.713 6.773 39.606 1.00 67.12 413 ASN A CA 1
ATOM 3398 C C . ASN A 1 413 ? -9.202 8.071 40.256 1.00 67.12 413 ASN A C 1
ATOM 3400 O O . ASN A 1 413 ? -10.266 8.590 39.894 1.00 67.12 413 ASN A O 1
ATOM 3404 N N . ILE A 1 414 ? -8.395 8.606 41.169 1.00 66.94 414 ILE A N 1
ATOM 3405 C CA . ILE A 1 414 ? -8.543 9.950 41.726 1.00 66.94 414 ILE A CA 1
ATOM 3406 C C . ILE A 1 414 ? -7.292 10.732 41.352 1.00 66.94 414 ILE A C 1
ATOM 3408 O O . ILE A 1 414 ? -6.180 10.289 41.627 1.00 66.94 414 ILE A O 1
ATOM 3412 N N . SER A 1 415 ? -7.482 11.893 40.731 1.00 63.69 415 SER A N 1
ATOM 3413 C CA . SER A 1 415 ? -6.389 12.797 40.388 1.00 63.69 415 SER A CA 1
ATOM 3414 C C . SER A 1 415 ? -6.524 14.079 41.195 1.00 63.69 415 SER A C 1
ATOM 3416 O O . SER A 1 415 ? -7.566 14.738 41.167 1.00 63.69 415 SER A O 1
ATOM 3418 N N . LEU A 1 416 ? -5.456 14.411 41.915 1.00 62.88 416 LEU A N 1
ATOM 3419 C CA . LEU A 1 416 ? -5.308 15.648 42.665 1.00 62.88 416 LEU A CA 1
ATOM 3420 C C . LEU A 1 416 ? -4.311 16.522 41.915 1.00 62.88 416 LEU A C 1
ATOM 3422 O O . LEU A 1 416 ? -3.122 16.217 41.903 1.00 62.88 416 LEU A O 1
ATOM 3426 N N . SER A 1 417 ? -4.782 17.588 41.272 1.00 57.66 417 SER A N 1
ATOM 3427 C CA . SER A 1 417 ? -3.895 18.575 40.657 1.00 57.66 417 SER A CA 1
ATOM 3428 C C . SER A 1 417 ? -3.902 19.855 41.480 1.00 57.66 417 SER A C 1
ATOM 3430 O O . SER A 1 417 ? -4.959 20.402 41.793 1.00 57.66 417 SER A O 1
ATOM 3432 N N . ALA A 1 418 ? -2.716 20.329 41.852 1.00 54.59 418 ALA A N 1
ATOM 3433 C CA . ALA A 1 418 ? -2.526 21.631 42.471 1.00 54.59 418 ALA A CA 1
ATOM 3434 C C . ALA A 1 418 ? -2.009 22.599 41.402 1.00 54.59 418 ALA A C 1
ATOM 3436 O O . ALA A 1 418 ? -0.883 22.458 40.934 1.00 54.59 418 ALA A O 1
ATOM 3437 N N . GLN A 1 419 ? -2.830 23.572 41.000 1.00 46.75 419 GLN A N 1
ATOM 3438 C CA . GLN A 1 419 ? -2.377 24.678 40.159 1.00 46.75 419 GLN A CA 1
ATOM 3439 C C . GLN A 1 419 ? -2.057 25.896 41.034 1.00 46.75 419 GLN A C 1
ATOM 3441 O O . GLN A 1 419 ? -2.955 26.402 41.724 1.00 46.75 419 GLN A O 1
ATOM 3446 N N . PRO A 1 420 ? -0.813 26.398 41.014 1.00 43.88 420 PRO A N 1
ATOM 3447 C CA . PRO A 1 420 ? -0.504 27.684 41.611 1.00 43.88 420 PRO A CA 1
ATOM 3448 C C . PRO A 1 420 ? -0.994 28.817 40.702 1.00 43.88 420 PRO A C 1
ATOM 3450 O O . PRO A 1 420 ? -0.592 28.912 39.546 1.00 43.88 420 PRO A O 1
ATOM 3453 N N . TRP A 1 421 ? -1.877 29.679 41.216 1.00 39.91 421 TRP A N 1
ATOM 3454 C CA . TRP A 1 421 ? -2.248 30.923 40.538 1.00 39.91 421 TRP A CA 1
ATOM 3455 C C . TRP A 1 421 ? -1.238 32.019 40.894 1.00 39.91 421 TRP A C 1
ATOM 3457 O O . TRP A 1 421 ? -1.094 32.379 42.065 1.00 39.91 421 TRP A O 1
ATOM 3467 N N . GLN A 1 422 ? -0.558 32.568 39.885 1.00 33.62 422 GLN A N 1
ATOM 3468 C CA . GLN A 1 422 ? 0.206 33.809 40.017 1.00 33.62 422 GLN A CA 1
ATOM 3469 C C . GLN A 1 422 ? -0.708 34.992 39.685 1.00 33.62 422 GLN A C 1
ATOM 3471 O O . GLN A 1 422 ? -1.187 35.108 38.561 1.00 33.62 422 GLN A O 1
ATOM 3476 N N . SER A 1 423 ? -0.937 35.883 40.651 1.00 35.41 423 SER A N 1
ATOM 3477 C CA . SER A 1 423 ? -1.507 37.209 40.392 1.00 35.41 423 SER A CA 1
ATOM 3478 C C . SER A 1 423 ? -0.413 38.255 40.589 1.00 35.41 423 SER A C 1
ATOM 3480 O O . SER A 1 423 ? 0.165 38.335 41.677 1.00 35.41 423 SER A O 1
ATOM 3482 N N . ILE A 1 424 ? -0.132 39.055 39.561 1.00 35.28 424 ILE A N 1
ATOM 3483 C CA . ILE A 1 424 ? 0.774 40.203 39.657 1.00 35.28 424 ILE A CA 1
ATOM 3484 C C . ILE A 1 424 ? -0.052 41.395 40.141 1.00 35.28 424 ILE A C 1
ATOM 3486 O O . ILE A 1 424 ? -0.963 41.842 39.453 1.00 35.28 424 ILE A O 1
ATOM 3490 N N . ILE A 1 425 ? 0.258 41.900 41.333 1.00 36.81 425 ILE A N 1
ATOM 3491 C CA . ILE A 1 425 ? -0.284 43.155 41.860 1.00 36.81 425 ILE A CA 1
ATOM 3492 C C . ILE A 1 425 ? 0.924 43.976 42.336 1.00 36.81 425 ILE A C 1
ATOM 3494 O O . ILE A 1 425 ? 1.689 43.503 43.174 1.00 36.81 425 ILE A O 1
ATOM 3498 N N . HIS A 1 426 ? 1.109 45.178 41.777 1.00 34.22 426 HIS A N 1
ATOM 3499 C CA . HIS A 1 426 ? 2.192 46.130 42.097 1.00 34.22 426 HIS A CA 1
ATOM 3500 C C . HIS A 1 426 ? 3.632 45.604 41.920 1.00 34.22 426 HIS A C 1
ATOM 3502 O O . HIS A 1 426 ? 4.503 45.862 42.747 1.00 34.22 426 HIS A O 1
ATOM 3508 N N . GLY A 1 427 ? 3.908 44.841 40.855 1.00 37.69 427 GLY A N 1
ATOM 3509 C CA . GLY A 1 427 ? 5.283 44.451 40.497 1.00 37.69 427 GLY A CA 1
ATOM 3510 C C . GLY A 1 427 ? 5.965 43.460 41.454 1.00 37.69 427 GLY A C 1
ATOM 3511 O O . GLY A 1 427 ? 7.101 43.061 41.215 1.00 37.69 427 GLY A O 1
ATOM 3512 N N . LYS A 1 428 ? 5.274 42.996 42.502 1.00 30.03 428 LYS A N 1
ATOM 3513 C CA . LYS A 1 428 ? 5.729 41.912 43.380 1.00 30.03 428 LYS A CA 1
ATOM 3514 C C . LYS A 1 428 ? 4.924 40.643 43.094 1.00 30.03 428 LYS A C 1
ATOM 3516 O O . LYS A 1 428 ? 3.693 40.661 43.036 1.00 30.03 428 LYS A O 1
ATOM 3521 N N . LYS A 1 429 ? 5.628 39.523 42.886 1.00 33.59 429 LYS A N 1
ATOM 3522 C CA . LYS A 1 429 ? 5.021 38.192 42.722 1.00 33.59 429 LYS A CA 1
ATOM 3523 C C . LYS A 1 429 ? 4.404 37.767 44.056 1.00 33.59 429 LYS A C 1
ATOM 3525 O O . LYS A 1 429 ? 5.134 37.485 45.000 1.00 33.59 429 LYS A O 1
ATOM 3530 N N . TYR A 1 430 ? 3.077 37.679 44.122 1.00 38.56 430 TYR A N 1
ATOM 3531 C CA . TYR A 1 430 ? 2.371 37.113 45.272 1.00 38.56 430 TYR A CA 1
ATOM 3532 C C . TYR A 1 430 ? 1.701 35.788 44.886 1.00 38.56 430 TYR A C 1
ATOM 3534 O O . TYR A 1 430 ? 0.925 35.720 43.931 1.00 38.56 430 TYR A O 1
ATOM 3542 N N . TRP A 1 431 ? 1.976 34.731 45.656 1.00 35.00 431 TRP A N 1
ATOM 3543 C CA . TRP A 1 431 ? 1.264 33.452 45.587 1.00 35.00 431 TRP A CA 1
ATOM 3544 C C . TRP A 1 431 ? -0.090 33.619 46.277 1.00 35.00 431 TRP A C 1
ATOM 3546 O O . TRP A 1 431 ? -0.184 33.441 47.487 1.00 35.00 431 TRP A O 1
ATOM 3556 N N . LYS A 1 432 ? -1.130 34.039 45.547 1.00 37.38 432 LYS A N 1
ATOM 3557 C CA . LYS A 1 432 ? -2.410 34.411 46.180 1.00 37.38 432 LYS A CA 1
ATOM 3558 C C . LYS A 1 432 ? -3.516 33.365 46.131 1.00 37.38 432 LYS A C 1
ATOM 3560 O O . LYS A 1 432 ? -4.520 33.559 46.811 1.00 37.38 432 LYS A O 1
ATOM 3565 N N . THR A 1 433 ? -3.385 32.234 45.429 1.00 38.28 433 THR A N 1
ATOM 3566 C CA . THR A 1 433 ? -4.349 31.122 45.583 1.00 38.28 433 THR A CA 1
ATOM 3567 C C . THR A 1 433 ? -3.801 29.789 45.057 1.00 38.28 433 THR A C 1
ATOM 3569 O O . THR A 1 433 ? -3.262 29.728 43.955 1.00 38.28 433 THR A O 1
ATOM 3572 N N . ILE A 1 434 ? -3.997 28.690 45.799 1.00 35.06 434 ILE A N 1
ATOM 3573 C CA . ILE A 1 434 ? -3.835 27.320 45.274 1.00 35.06 434 ILE A CA 1
ATOM 3574 C C . ILE A 1 434 ? -5.210 26.797 44.839 1.00 35.06 434 ILE A C 1
ATOM 3576 O O . ILE A 1 434 ? -6.112 26.549 45.654 1.00 35.06 434 ILE A O 1
ATOM 3580 N N . ARG A 1 435 ? -5.389 26.593 43.531 1.00 35.91 435 ARG A N 1
ATOM 3581 C CA . ARG A 1 435 ? -6.579 25.929 42.992 1.00 35.91 435 ARG A CA 1
ATOM 3582 C C . ARG A 1 435 ? -6.279 24.431 42.904 1.00 35.91 435 ARG A C 1
ATOM 3584 O O . ARG A 1 435 ? -5.606 23.986 41.985 1.00 35.91 435 ARG A O 1
ATOM 3591 N N . LEU A 1 436 ? -6.739 23.655 43.889 1.00 41.62 436 LEU A N 1
ATOM 3592 C CA . LEU A 1 436 ? -6.845 22.203 43.739 1.00 41.62 436 LEU A CA 1
ATOM 3593 C C . LEU A 1 436 ? -8.076 21.876 42.892 1.00 41.62 436 LEU A C 1
ATOM 3595 O O . LEU A 1 436 ? -9.178 22.305 43.244 1.00 41.62 436 LEU A O 1
ATOM 3599 N N . ILE A 1 437 ? -7.873 21.155 41.791 1.00 41.94 437 ILE A N 1
ATOM 3600 C CA . ILE A 1 437 ? -8.945 20.582 40.973 1.00 41.94 437 ILE A CA 1
ATOM 3601 C C . ILE A 1 437 ? -9.049 19.104 41.347 1.00 41.94 437 ILE A C 1
ATOM 3603 O O . ILE A 1 437 ? -8.066 18.365 41.314 1.00 41.94 437 ILE A O 1
ATOM 3607 N N . PHE A 1 438 ? -10.252 18.694 41.744 1.00 44.03 438 PHE A N 1
ATOM 3608 C CA . PHE A 1 438 ? -10.567 17.326 42.134 1.00 44.03 438 PHE A CA 1
ATOM 3609 C C . PHE A 1 438 ? -11.420 16.684 41.042 1.00 44.03 438 PHE A C 1
ATOM 3611 O O . PHE A 1 438 ? -12.578 17.064 40.861 1.00 44.03 438 PHE A O 1
ATOM 3618 N N . THR A 1 439 ? -10.859 15.713 40.320 1.00 43.88 439 THR A N 1
ATOM 3619 C CA . THR A 1 439 ? -11.572 15.017 39.239 1.00 43.88 439 THR A CA 1
ATOM 3620 C C . THR A 1 439 ? -11.706 13.536 39.571 1.00 43.88 439 THR A C 1
ATOM 3622 O O . THR A 1 439 ? -10.717 12.845 39.816 1.00 43.88 439 THR A O 1
ATOM 3625 N N . VAL A 1 440 ? -12.948 13.045 39.570 1.00 46.06 440 VAL A N 1
ATOM 3626 C CA . VAL A 1 440 ? -13.294 11.650 39.874 1.00 46.06 440 VAL A CA 1
ATOM 3627 C C . VAL A 1 440 ? -13.804 10.967 38.614 1.00 46.06 440 VAL A C 1
ATOM 3629 O O . VAL A 1 440 ? -14.839 11.355 38.068 1.00 46.06 440 VAL A O 1
ATOM 3632 N N . PHE A 1 441 ? -13.126 9.903 38.185 1.00 40.06 441 PHE A N 1
ATOM 3633 C CA . PHE A 1 441 ? -13.578 9.064 37.075 1.00 40.06 441 PHE A CA 1
ATOM 3634 C C . PHE A 1 441 ? -14.293 7.816 37.617 1.00 40.06 441 PHE A C 1
ATOM 3636 O O . PHE A 1 441 ? -13.674 6.907 38.174 1.00 40.06 441 PHE A O 1
ATOM 3643 N N . GLY A 1 442 ? -15.622 7.778 37.476 1.00 36.62 442 GLY A N 1
ATOM 3644 C CA . GLY A 1 442 ? -16.453 6.632 37.869 1.00 36.62 442 GLY A CA 1
ATOM 3645 C C . GLY A 1 442 ? -16.748 5.676 36.707 1.00 36.62 442 GLY A C 1
ATOM 3646 O O . GLY A 1 442 ? -16.781 6.097 35.551 1.00 36.62 442 GLY A O 1
ATOM 3647 N N . ARG A 1 443 ? -17.038 4.397 37.006 1.00 37.53 443 ARG A N 1
ATOM 3648 C CA . ARG A 1 443 ? -17.557 3.437 36.008 1.00 37.53 443 ARG A CA 1
ATOM 3649 C C . ARG A 1 443 ? -18.858 3.964 35.386 1.00 37.53 443 ARG A C 1
ATOM 3651 O O . ARG A 1 443 ? -19.889 4.050 36.058 1.00 37.53 443 ARG A O 1
ATOM 3658 N N . GLY A 1 444 ? -18.854 4.207 34.078 1.00 37.59 444 GLY A N 1
ATOM 3659 C CA . GLY A 1 444 ? -20.049 3.958 33.282 1.00 37.59 444 GLY A CA 1
ATOM 3660 C C . GLY A 1 444 ? -20.265 2.449 33.288 1.00 37.59 444 GLY A C 1
ATOM 3661 O O . GLY A 1 444 ? -19.499 1.736 32.654 1.00 37.59 444 GLY A O 1
ATOM 3662 N N . ARG A 1 445 ? -21.229 1.938 34.068 1.00 31.12 445 ARG A N 1
ATOM 3663 C CA . ARG A 1 445 ? -21.678 0.550 33.879 1.00 31.12 445 ARG A CA 1
ATOM 3664 C C . ARG A 1 445 ? -22.217 0.462 32.449 1.00 31.12 445 ARG A C 1
ATOM 3666 O O . ARG A 1 445 ? -23.189 1.165 32.147 1.00 31.12 445 ARG A O 1
ATOM 3673 N N . THR A 1 446 ? -21.499 -0.276 31.606 1.00 31.55 446 THR A N 1
ATOM 3674 C CA . THR A 1 446 ? -21.957 -0.786 30.310 1.00 31.55 446 THR A CA 1
ATOM 3675 C C . THR A 1 446 ? -23.268 -1.515 30.500 1.00 31.55 446 THR A C 1
ATOM 3677 O O . THR A 1 446 ? -23.312 -2.341 31.442 1.00 31.55 446 THR A O 1
#

Secondary structure (DSSP, 8-state):
-----GGGG-S-GGG-EEEES-HHHHHHHHHH-TTSEEEES-TTT---SS-EEEEEE-PPTT-EEEETTEEEEHHHHHHHHHHHHEEEEEEEEEEEETTTT--TTTTHHHHHHHHHHEEEEEEEEPPTTTTGGGT-SS--EEEEEEEE--TTS------SPPBP---HHHHIIIIIHHHHHHHHHTHHHHHHHHHHH-HHHHHHHHHHHHHHHHHHHHHH-TTTGGGHHHHHHHHHHHHT----TTS-HHHHHHHSPPHHHHHHHHHHHHHGGG----S-EEEEE-SSEEEEEE-STT---EEEEEHHHHHHT----TT-HHHHHHHHHHHHHHHS-GGGPPPPHHHHHHHHH-EEE-TTT--EEE--HHHHHHHHHHHHSSS------TTS-HHHHHHHHHHHHHHHS-EEEEEEEEEEEEEEETTEEEEEEEEEEEEEEE----